Protein AF-A0A972E2S0-F1 (afdb_monomer_lite)

Sequence (567 aa):
FNIAEAGQYDLRLVFYEQGGGSELELFAAPGSRNTFSETHFRLVGDITRGGLQVGEASVWFTDSFDDSSWTAGTGGVGFETAGGSYPNYFDIDVQSEMYNKNGSCYIRIPFEVGDAEYSNVILRIRYDDGFVAYLNGGEVARRNFTGVPAWNSTASAGNADQAAVTLASVDISTHAGLLRQGANLLAIHGLNLSTGSSDFLISAELIAGEISQGTISPDAIEYTEPILLTGSTHVKARTLAGQWSAVNEATFAVGPVAENLRISEIMYHPADPNTEYIELTNVGAETINLRLAKLSRGVDFTFGDVAVAPGGYVLVVEDVDAFEAVYGLGFPIAGQYAGKLDNAGERIELQDAAGRTIHKFSYSDGWYDVTDGMGFSLTVKDPAAIDPNALDAKDAWRPSAHEGGSPGFDDSGDVVELGVVVINEVMPDAAGGLGDWIELHNTTDEAINVGGWFLSDDADELTRYEIAEGTIIAPGGYLVLLEDEHFGNENDPGCHVPFGLSRNGETVYLHSGSGGVLTGYSEQASFGPAENGVSFGRFVDNAGSYAFVALSQPTPGQPNAPPLPEN

Foldseek 3Di:
DPDPDDDDDDDDDDDDDPDDDDDDWDWDFPDDDPDDDPVGIDTACPVVVPHNDDDDPAPPQAPPHDCVVPDDDDFKEKDAQDDADCPVGGDHYCCVPQALHAFKDKDKDKDADAPDQWQWKKKWKQWWFWKWKDKNHHTQDIDQDDDDDDLRDAGVGGDDRVRSPGTDIDTRSVCSVSDDHTMIMMMMIHGHNDSNDRMTIIGIDMDTDDPPVDDQPPPHDDCPDDDDDPAWDWDWDWDDDVHIDDIDIAIDGDDPCLVFKFFFWWQQAALPQQWTKTKIFGCDQAKHFQAQKFKDWQWTDGFHGDIAHNRWMEMEGQDPVVNCVVPNDDFRYRYYIPHGRDLQKTWMWIAGNRRHTSAIEIDGCVLFLCSRNVQWIWGQLDRNPDDRDCRNDSVRTFTAQDRNHDGTDDRNVNDDDAPQKAFFKWAQAAPPPQFTKTKIWGAAQAKDFQAQKFKDQDSVCGQQFGHHGRDIAHGRWMDMDGLCVGQQPPPHPRGPDRDGHDLQKTKMWIFGGDPSDTGTYIYMDTDGHHDHQWMWGWDQDPVRDIDTATACHDDHGHHTHDHNDDD

pLDDT: mean 88.72, std 12.05, range [42.31, 98.75]

Secondary structure (DSSP, 8-state):
----SSS-----------S-------EE-SS--SS--TTT-EETT-GGGTPPPPPPS--TTSTTS--TTS---SS-EEEESSS-S-TTS-SEE-HHHHTTT-SEEEEEEEEEE-S----EEEEEEEESSEEEEEETTEEEEEES--SPPPTT---SS---HHHHTS-EEEE-GGGGGG--SEEEEEEEEEE-SSTT-SEEEEEEEEEEE--------TTPPP--SPPP-SS-EEEEE--EESEEPPPEEEEE--SSHHHHEEEEEEESS-SSTT--EEEEEE-SSS-EE-TT-EEESSSBEE--S-EE-TT-EEEEES-HHHHHHHH-S---EEEEPBS---TT--EEEEE-TTS-EEEEEE--GGG-GGGSSSSPPEEES-TTTS-TT-TTSGGGEEE-SSTT--TTS--TTTSPPTTSEEEEEEESS-TTS---EEEEEE-SSS-EE-TT-EEES-TT-TTSEEPPTT-EEPTT-EEEEETTTTTT-TTSTTBSS-----TT-EEEEEEEEETTEEEEEEEEEEE----TT--EEEEE-TT--EEEEEBSS--TTSPPPPBPPP-

Structure (mmCIF, N/CA/C/O backbone):
data_AF-A0A972E2S0-F1
#
_entry.id   AF-A0A972E2S0-F1
#
loop_
_atom_site.group_PDB
_atom_site.id
_atom_site.type_symbol
_atom_site.label_atom_id
_atom_site.label_alt_id
_atom_site.label_comp_id
_atom_site.label_asym_id
_atom_site.label_entity_id
_atom_site.label_seq_id
_atom_site.pdbx_PDB_ins_code
_atom_site.Cartn_x
_atom_site.Cartn_y
_atom_site.Cartn_z
_atom_site.occupancy
_atom_site.B_iso_or_equiv
_atom_site.auth_seq_id
_atom_site.auth_comp_id
_atom_site.auth_asym_id
_atom_site.auth_atom_id
_atom_site.pdbx_PDB_model_num
ATOM 1 N N . PHE A 1 1 ? -75.261 6.470 23.579 1.00 59.56 1 PHE A N 1
ATOM 2 C CA . PHE A 1 1 ? -74.523 5.822 22.479 1.00 59.56 1 PHE A CA 1
ATOM 3 C C . PHE A 1 1 ? -74.464 4.335 22.774 1.00 59.56 1 PHE A C 1
ATOM 5 O O . PHE A 1 1 ? -74.176 3.990 23.912 1.00 59.56 1 PHE A O 1
ATOM 12 N N . ASN A 1 2 ? -74.843 3.473 21.827 1.00 60.06 2 ASN A N 1
ATOM 13 C CA . ASN A 1 2 ? -74.755 2.025 22.019 1.00 60.06 2 ASN A CA 1
ATOM 14 C C . ASN A 1 2 ? -73.409 1.568 21.451 1.00 60.06 2 ASN A C 1
ATOM 16 O O . ASN A 1 2 ? -73.272 1.424 20.241 1.00 60.06 2 ASN A O 1
ATOM 20 N N . ILE A 1 3 ? -72.410 1.462 22.322 1.00 65.88 3 ILE A N 1
ATOM 21 C CA . ILE A 1 3 ? -71.057 1.022 21.981 1.00 65.88 3 ILE A CA 1
ATOM 22 C C . ILE A 1 3 ? -71.034 -0.496 22.175 1.00 65.88 3 ILE A C 1
ATOM 24 O O . ILE A 1 3 ? -71.075 -0.975 23.307 1.00 65.88 3 ILE A O 1
ATOM 28 N N . ALA A 1 4 ? -71.103 -1.240 21.069 1.00 56.78 4 ALA A N 1
ATOM 29 C CA . ALA A 1 4 ? -71.291 -2.693 21.081 1.00 56.78 4 ALA A CA 1
ATOM 30 C C . ALA A 1 4 ? -69.971 -3.480 21.147 1.00 56.78 4 ALA A C 1
ATOM 32 O O . ALA A 1 4 ? -69.979 -4.633 21.570 1.00 56.78 4 ALA A O 1
ATOM 33 N N . GLU A 1 5 ? -68.853 -2.856 20.770 1.00 58.44 5 GLU A N 1
ATOM 34 C CA . GLU A 1 5 ? -67.527 -3.477 20.717 1.00 58.44 5 GLU A CA 1
ATOM 35 C C . GLU A 1 5 ? -66.501 -2.614 21.462 1.00 58.44 5 GLU A C 1
ATOM 37 O O . GLU A 1 5 ? -66.615 -1.385 21.503 1.00 58.44 5 GLU A O 1
ATOM 42 N N . ALA A 1 6 ? -65.508 -3.247 22.089 1.00 56.50 6 ALA A N 1
ATOM 43 C CA . ALA A 1 6 ? -64.412 -2.526 22.728 1.00 56.50 6 ALA A CA 1
ATOM 44 C C . ALA A 1 6 ? -63.540 -1.860 21.650 1.00 56.50 6 ALA A C 1
ATOM 46 O O . ALA A 1 6 ? -63.144 -2.516 20.692 1.00 56.50 6 ALA A O 1
ATOM 47 N N . GLY A 1 7 ? -63.257 -0.566 21.797 1.00 57.81 7 GLY A N 1
ATOM 48 C CA . GLY A 1 7 ? -62.503 0.206 20.811 1.00 57.81 7 GLY A CA 1
ATOM 49 C C . GLY A 1 7 ? -62.528 1.702 21.108 1.00 57.81 7 GLY A C 1
ATOM 50 O O . GLY A 1 7 ? -63.143 2.141 22.084 1.00 57.81 7 GLY A O 1
ATOM 51 N N . GLN A 1 8 ? -61.847 2.479 20.271 1.00 54.59 8 GLN A N 1
ATOM 52 C CA . GLN A 1 8 ? -61.805 3.936 20.365 1.00 54.59 8 GLN A CA 1
ATOM 53 C C . GLN A 1 8 ? -63.005 4.551 19.628 1.00 54.59 8 GLN A C 1
ATOM 55 O O . GLN A 1 8 ? -63.373 4.095 18.547 1.00 54.59 8 GLN A O 1
ATOM 60 N N . TYR A 1 9 ? -63.634 5.571 20.221 1.00 66.31 9 TYR A N 1
ATOM 61 C CA . TYR A 1 9 ? -64.834 6.210 19.674 1.00 66.31 9 TYR A CA 1
ATOM 62 C C . TYR A 1 9 ? -64.701 7.728 19.671 1.00 66.31 9 TYR A C 1
ATOM 64 O O . TYR A 1 9 ? -64.450 8.333 20.714 1.00 66.31 9 TYR A O 1
ATOM 72 N N . ASP A 1 10 ? -64.986 8.337 18.523 1.00 58.31 10 ASP A N 1
ATOM 73 C CA . ASP A 1 10 ? -65.102 9.785 18.410 1.00 58.31 10 ASP A CA 1
ATOM 74 C C . ASP A 1 10 ? -66.463 10.252 18.934 1.00 58.31 10 ASP A C 1
ATOM 76 O O . ASP A 1 10 ? -67.527 9.867 18.439 1.00 58.31 10 ASP A O 1
ATOM 80 N N . LEU A 1 11 ? -66.440 11.118 19.946 1.00 65.25 11 LEU A N 1
ATOM 81 C CA . LEU A 1 11 ? -67.634 11.717 20.532 1.00 65.25 11 LEU A CA 1
ATOM 82 C C . LEU A 1 11 ? -67.605 13.227 20.305 1.00 65.25 11 LEU A C 1
ATOM 84 O O . LEU A 1 11 ? -66.780 13.940 20.867 1.00 65.25 11 LEU A O 1
ATOM 88 N N . ARG A 1 12 ? -68.553 13.739 19.517 1.00 54.88 12 ARG A N 1
ATOM 89 C CA . ARG A 1 12 ? -68.774 15.183 19.388 1.00 54.88 12 ARG A CA 1
ATOM 90 C C . ARG A 1 12 ? -69.851 15.621 20.372 1.00 54.88 12 ARG A C 1
ATOM 92 O O . ARG A 1 12 ? -71.033 15.363 20.140 1.00 54.88 12 ARG A O 1
ATOM 99 N N . LEU A 1 13 ? -69.464 16.315 21.443 1.00 60.28 13 LEU A N 1
ATOM 100 C CA . LEU A 1 13 ? -70.432 17.017 22.284 1.00 60.28 13 LEU A CA 1
ATOM 101 C C . LEU A 1 13 ? -70.779 18.372 21.661 1.00 60.28 13 LEU A C 1
ATOM 103 O O . LEU A 1 13 ? -69.904 19.174 21.350 1.00 60.28 13 LEU A O 1
ATOM 107 N N . VAL A 1 14 ? -72.074 18.626 21.476 1.00 51.72 14 VAL A N 1
ATOM 108 C CA . VAL A 1 14 ? -72.598 19.947 21.113 1.00 51.72 14 VAL A CA 1
ATOM 109 C C . VAL A 1 14 ? -73.412 20.436 22.299 1.00 51.72 14 VAL A C 1
ATOM 111 O O . VAL A 1 14 ? -74.460 19.872 22.605 1.00 51.72 14 VAL A O 1
ATOM 114 N N . PHE A 1 15 ? -72.910 21.463 22.976 1.00 55.00 15 PHE A N 1
ATOM 115 C CA . PHE A 1 15 ? -73.575 22.092 24.111 1.00 55.00 15 PHE A CA 1
ATOM 116 C C . PHE A 1 15 ? -73.954 23.537 23.770 1.00 55.00 15 PHE A C 1
ATOM 118 O O . PHE A 1 15 ? -73.234 24.216 23.040 1.00 55.00 15 PHE A O 1
ATOM 125 N N . TYR A 1 16 ? -75.088 23.997 24.299 1.00 47.75 16 TYR A N 1
ATOM 126 C CA . TYR A 1 16 ? -75.512 25.395 24.258 1.00 47.75 16 TYR A CA 1
ATOM 127 C C . TYR A 1 16 ? -75.695 25.876 25.698 1.00 47.75 16 TYR A C 1
ATOM 129 O O . TYR A 1 16 ? -76.596 25.416 26.397 1.00 47.75 16 TYR A O 1
ATOM 137 N N . GLU A 1 17 ? -74.847 26.806 26.131 1.00 49.81 17 GLU A N 1
ATOM 138 C CA . GLU A 1 17 ? -74.978 27.469 27.428 1.00 49.81 17 GLU A CA 1
ATOM 139 C C . GLU A 1 17 ? -76.153 28.463 27.393 1.00 49.81 17 GLU A C 1
ATOM 141 O O . GLU A 1 17 ? -76.230 29.307 26.497 1.00 49.81 17 GLU A O 1
ATOM 146 N N . GLN A 1 18 ? -77.022 28.444 28.407 1.00 44.16 18 GLN A N 1
ATOM 147 C CA . GLN A 1 18 ? -77.871 29.595 28.740 1.00 44.16 18 GLN A CA 1
ATOM 148 C C . GLN A 1 18 ? -77.528 30.131 30.142 1.00 44.16 18 GLN A C 1
ATOM 150 O O . GLN A 1 18 ? -78.397 30.281 30.990 1.00 44.16 18 GLN A O 1
ATOM 155 N N . GLY A 1 19 ? -76.245 30.444 30.355 1.00 42.31 19 GLY A N 1
ATOM 156 C CA . GLY A 1 19 ? -75.744 31.258 31.468 1.00 42.31 19 GLY A CA 1
ATOM 157 C C . GLY A 1 19 ? -75.482 30.526 32.791 1.00 42.31 19 GLY A C 1
ATOM 158 O O . GLY A 1 19 ? -76.366 29.885 33.349 1.00 42.31 19 GLY A O 1
ATOM 159 N N . GLY A 1 20 ? -74.285 30.756 33.343 1.00 43.38 20 GLY A N 1
ATOM 160 C CA . GLY A 1 20 ? -73.901 30.409 34.717 1.00 43.38 20 GLY A CA 1
ATOM 161 C C . GLY A 1 20 ? -72.792 29.362 34.761 1.00 43.38 20 GLY A C 1
ATOM 162 O O . GLY A 1 20 ? -73.044 28.194 34.506 1.00 43.38 20 GLY A O 1
ATOM 163 N N . GLY A 1 21 ? -71.569 29.800 35.076 1.00 51.81 21 GLY A N 1
ATOM 164 C CA . GLY A 1 21 ? -70.359 28.988 34.975 1.00 51.81 21 GLY A CA 1
ATOM 165 C C . GLY A 1 21 ? -70.336 27.764 35.891 1.00 51.81 21 GLY A C 1
ATOM 166 O O . GLY A 1 21 ? -70.521 27.895 37.099 1.00 51.81 21 GLY A O 1
ATOM 167 N N . SER A 1 22 ? -70.092 26.608 35.277 1.00 49.31 22 SER A N 1
ATOM 168 C CA . SER A 1 22 ? -68.994 25.678 35.573 1.00 49.31 22 SER A CA 1
ATOM 169 C C . SER A 1 22 ? -68.927 24.626 34.456 1.00 49.31 22 SER A C 1
ATOM 171 O O . SER A 1 22 ? -69.922 24.347 33.796 1.00 49.31 22 SER A O 1
ATOM 173 N N . GLU A 1 23 ? -67.725 24.110 34.232 1.00 56.72 23 GLU A N 1
ATOM 174 C CA . GLU A 1 23 ? -67.273 23.261 33.126 1.00 56.72 23 GLU A CA 1
ATOM 175 C C . GLU A 1 23 ? -68.191 22.057 32.821 1.00 56.72 23 GLU A C 1
ATOM 177 O O . GLU A 1 23 ? -68.764 21.431 33.710 1.00 56.72 23 GLU A O 1
ATOM 182 N N . LEU A 1 24 ? -68.332 21.725 31.535 1.00 63.75 24 LEU A N 1
ATOM 183 C CA . LEU A 1 24 ? -69.058 20.544 31.069 1.00 63.75 24 LEU A CA 1
ATOM 184 C C . LEU A 1 24 ? -68.338 19.267 31.531 1.00 63.75 24 LEU A C 1
ATOM 186 O O . LEU A 1 24 ? -67.294 18.908 30.991 1.00 63.75 24 LEU A O 1
ATOM 190 N N . GLU A 1 25 ? -68.927 18.548 32.481 1.00 70.19 25 GLU A N 1
ATOM 191 C CA . GLU A 1 25 ? -68.420 17.257 32.950 1.00 70.19 25 GLU A CA 1
ATOM 192 C C . GLU A 1 25 ? -69.107 16.097 32.209 1.00 70.19 25 GLU A C 1
ATOM 194 O O . GLU A 1 25 ? -70.334 15.958 32.214 1.00 70.19 25 GLU A O 1
ATOM 199 N N . LEU A 1 26 ? -68.319 15.232 31.564 1.00 75.81 26 LEU A N 1
ATOM 200 C CA . LEU A 1 26 ? -68.820 14.036 30.887 1.00 75.81 26 LEU A CA 1
ATOM 201 C C . LEU A 1 26 ? -68.653 12.812 31.791 1.00 75.81 26 LEU A C 1
ATOM 203 O O . LEU A 1 26 ? -67.546 12.495 32.211 1.00 75.81 26 LEU A O 1
ATOM 207 N N . PHE A 1 27 ? -69.735 12.072 32.033 1.00 79.12 27 PHE A N 1
ATOM 208 C CA . PHE A 1 27 ? -69.706 10.827 32.803 1.00 79.12 27 PHE A CA 1
ATOM 209 C C . PHE A 1 27 ? -70.131 9.632 31.945 1.00 79.12 27 PHE A C 1
ATOM 211 O O . PHE A 1 27 ? -71.075 9.729 31.159 1.00 79.12 27 PHE A O 1
ATOM 218 N N . ALA A 1 28 ? -69.489 8.478 32.132 1.00 78.44 28 ALA A N 1
ATOM 219 C CA . ALA A 1 28 ? -69.790 7.252 31.390 1.00 78.44 28 ALA A CA 1
ATOM 220 C C . ALA A 1 28 ? -69.765 5.999 32.283 1.00 78.44 28 ALA A C 1
ATOM 222 O O . ALA A 1 28 ? -69.153 5.996 33.351 1.00 78.44 28 ALA A O 1
ATOM 223 N N . ALA A 1 29 ? -70.452 4.939 31.843 1.00 75.94 29 ALA A N 1
ATOM 224 C CA . ALA A 1 29 ? -70.529 3.642 32.517 1.00 75.94 29 ALA A CA 1
ATOM 225 C C . ALA A 1 29 ? -70.602 2.499 31.485 1.00 75.94 29 ALA A C 1
ATOM 227 O O . ALA A 1 29 ? -71.300 2.654 30.479 1.00 75.94 29 ALA A O 1
ATOM 228 N N . PRO A 1 30 ? -69.964 1.340 31.727 1.00 69.12 30 PRO A N 1
ATOM 229 C CA . PRO A 1 30 ? -70.103 0.172 30.862 1.00 69.12 30 PRO A CA 1
ATOM 230 C C . PRO A 1 30 ? -71.492 -0.490 30.978 1.00 69.12 30 PRO A C 1
ATOM 232 O O . PRO A 1 30 ? -72.090 -0.583 32.061 1.00 69.12 30 PRO A O 1
ATOM 235 N N . GLY A 1 31 ? -71.979 -1.003 29.843 1.00 69.94 31 GLY A N 1
ATOM 236 C CA . GLY A 1 31 ? -73.269 -1.688 29.696 1.00 69.94 31 GLY A CA 1
ATOM 237 C C . GLY A 1 31 ? -74.450 -0.760 29.376 1.00 69.94 31 GLY A C 1
ATOM 238 O O . GLY A 1 31 ? -74.337 0.462 29.391 1.00 69.94 31 GLY A O 1
ATOM 239 N N . SER A 1 32 ? -75.620 -1.342 29.088 1.00 74.38 32 SER A N 1
ATOM 240 C CA . SER A 1 32 ? -76.849 -0.560 28.878 1.00 74.38 32 SER A CA 1
ATOM 241 C C . SER A 1 32 ? -77.427 -0.100 30.216 1.00 74.38 32 SER A C 1
ATOM 243 O O . SER A 1 32 ? -77.840 -0.912 31.044 1.00 74.38 32 SER A O 1
ATOM 245 N N . ARG A 1 33 ? -77.473 1.218 30.421 1.00 76.00 33 ARG A N 1
ATOM 246 C CA . ARG A 1 33 ? -78.043 1.872 31.604 1.00 76.00 33 ARG A CA 1
ATOM 247 C C . ARG A 1 33 ? -79.121 2.849 31.149 1.00 76.00 33 ARG A C 1
ATOM 249 O O . ARG A 1 33 ? -78.906 3.629 30.229 1.00 76.00 33 ARG A O 1
ATOM 256 N N . ASN A 1 34 ? -80.277 2.814 31.799 1.00 79.69 34 ASN A N 1
ATOM 257 C CA . ASN A 1 34 ? -81.407 3.709 31.530 1.00 79.69 34 ASN A CA 1
ATOM 258 C C . ASN A 1 34 ? -81.612 4.757 32.642 1.00 79.69 34 ASN A C 1
ATOM 260 O O . ASN A 1 34 ? -82.569 5.523 32.593 1.00 79.69 34 ASN A O 1
ATOM 264 N N . THR A 1 35 ? -80.730 4.791 33.646 1.00 75.75 35 THR A N 1
ATOM 265 C CA . THR A 1 35 ? -80.732 5.762 34.751 1.00 75.75 35 THR A CA 1
ATOM 266 C C . THR A 1 35 ? -79.300 6.079 35.185 1.00 75.75 35 THR A C 1
ATOM 268 O O . THR A 1 35 ? -78.453 5.184 35.226 1.00 75.75 35 THR A O 1
ATOM 271 N N . PHE A 1 36 ? -79.031 7.350 35.506 1.00 78.19 36 PHE A N 1
ATOM 272 C CA . PHE A 1 36 ? -77.741 7.793 36.042 1.00 78.19 36 PHE A CA 1
ATOM 273 C C . PHE A 1 36 ? -77.571 7.347 37.500 1.00 78.19 36 PHE A C 1
ATOM 275 O O . PHE A 1 36 ? -78.529 7.327 38.272 1.00 78.19 36 PHE A O 1
ATOM 282 N N . SER A 1 37 ? -76.347 6.981 37.874 1.00 77.12 37 SER A N 1
ATOM 283 C CA . SER A 1 37 ? -76.000 6.525 39.218 1.00 77.12 37 SER A CA 1
ATOM 284 C C . SER A 1 37 ? -74.526 6.802 39.483 1.00 77.12 37 SER A C 1
ATOM 286 O O . SER A 1 37 ? -73.672 6.290 38.763 1.00 77.12 37 SER A O 1
ATOM 288 N N . GLU A 1 38 ? -74.226 7.540 40.548 1.00 73.25 38 GLU A N 1
ATOM 289 C CA . GLU A 1 38 ? -72.854 7.885 40.952 1.00 73.25 38 GLU A CA 1
ATOM 290 C C . GLU A 1 38 ? -72.004 6.664 41.320 1.00 73.25 38 GLU A C 1
ATOM 292 O O . GLU A 1 38 ? -70.783 6.745 41.368 1.00 73.25 38 GLU A O 1
ATOM 297 N N . THR A 1 39 ? -72.607 5.498 41.566 1.00 73.94 39 THR A N 1
ATOM 298 C CA . THR A 1 39 ? -71.850 4.264 41.816 1.00 73.94 39 THR A CA 1
ATOM 299 C C . THR A 1 39 ? -71.416 3.573 40.525 1.00 73.94 39 THR A C 1
ATOM 301 O O . THR A 1 39 ? -70.452 2.812 40.563 1.00 73.94 39 THR A O 1
ATOM 304 N N . HIS A 1 40 ? -72.096 3.839 39.404 1.00 72.19 40 HIS A N 1
ATOM 305 C CA . HIS A 1 40 ? -71.877 3.176 38.114 1.00 72.19 40 HIS A CA 1
ATOM 306 C C . HIS A 1 40 ? -71.262 4.089 37.051 1.00 72.19 40 HIS A C 1
ATOM 308 O O . HIS A 1 40 ? -70.482 3.613 36.234 1.00 72.19 40 HIS A O 1
ATOM 314 N N . PHE A 1 41 ? -71.622 5.372 37.048 1.00 79.88 41 PHE A N 1
ATOM 315 C CA . PHE A 1 41 ? -71.073 6.381 36.152 1.00 79.88 41 PHE A CA 1
ATOM 316 C C . PHE A 1 41 ? -69.860 7.045 36.803 1.00 79.88 41 PHE A C 1
ATOM 318 O O . PHE A 1 41 ? -69.852 7.330 38.003 1.00 79.88 41 PHE A O 1
ATOM 325 N N . ARG A 1 42 ? -68.812 7.253 36.011 1.00 81.19 42 ARG A N 1
ATOM 326 C CA . ARG A 1 42 ? -67.550 7.868 36.435 1.00 81.19 42 ARG A CA 1
ATOM 327 C C . ARG A 1 42 ? -67.199 9.013 35.502 1.00 81.19 42 ARG A C 1
ATOM 329 O O . ARG A 1 42 ? -67.563 8.961 34.326 1.00 81.19 42 ARG A O 1
ATOM 336 N N . LEU A 1 43 ? -66.517 10.022 36.040 1.00 78.00 43 LEU A N 1
ATOM 337 C CA . LEU A 1 43 ? -66.031 11.156 35.263 1.00 78.00 43 LEU A CA 1
ATOM 338 C C . LEU A 1 43 ? -65.047 10.641 34.208 1.00 78.00 43 LEU A C 1
ATOM 340 O O . LEU A 1 43 ? -64.092 9.932 34.529 1.00 78.00 43 LEU A O 1
ATOM 344 N N . VAL A 1 44 ? -65.310 10.961 32.948 1.00 72.81 44 VAL A N 1
ATOM 345 C CA . VAL A 1 44 ? -64.432 10.645 31.823 1.00 72.81 44 VAL A CA 1
ATOM 346 C C . VAL A 1 44 ? -63.167 11.502 31.973 1.00 72.81 44 VAL A C 1
ATOM 348 O O . VAL A 1 44 ? -63.258 12.720 32.081 1.00 72.81 44 VAL A O 1
ATOM 351 N N . GLY A 1 45 ? -61.999 10.859 32.064 1.00 66.00 45 GLY A N 1
ATOM 352 C CA . GLY A 1 45 ? -60.702 11.472 32.378 1.00 66.00 45 GLY A CA 1
ATOM 353 C C . GLY A 1 45 ? -60.166 11.185 33.792 1.00 66.00 45 GLY A C 1
ATOM 354 O O . GLY A 1 45 ? -58.952 11.183 33.974 1.00 66.00 45 GLY A O 1
ATOM 355 N N . ASP A 1 46 ? -61.012 10.854 34.782 1.00 73.19 46 ASP A N 1
ATOM 356 C CA . ASP A 1 46 ? -60.560 10.462 36.137 1.00 73.19 46 ASP A CA 1
ATOM 357 C C . ASP A 1 46 ? -60.261 8.954 36.203 1.00 73.19 46 ASP A C 1
ATOM 359 O O . ASP A 1 46 ? -60.995 8.152 36.796 1.00 73.19 46 ASP A O 1
ATOM 363 N N . ILE A 1 47 ? -59.162 8.559 35.557 1.00 66.12 47 ILE A N 1
ATOM 364 C CA . ILE A 1 47 ? -58.706 7.161 35.480 1.00 66.12 47 ILE A CA 1
ATOM 365 C C . ILE A 1 47 ? -58.401 6.569 36.863 1.00 66.12 47 ILE A C 1
ATOM 367 O O . ILE A 1 47 ? -58.651 5.391 37.115 1.00 66.12 47 ILE A O 1
ATOM 371 N N . THR A 1 48 ? -57.962 7.401 37.806 1.00 62.41 48 THR A N 1
ATOM 372 C CA . THR A 1 48 ? -57.654 7.017 39.189 1.00 62.41 48 THR A CA 1
ATOM 373 C C . THR A 1 48 ? -58.862 6.514 39.973 1.00 62.41 48 THR A C 1
ATOM 375 O O . THR A 1 48 ? -58.695 5.765 40.935 1.00 62.41 48 THR A O 1
ATOM 378 N N . ARG A 1 49 ? -60.086 6.885 39.575 1.00 63.31 49 ARG A N 1
ATOM 379 C CA . ARG A 1 49 ? -61.334 6.404 40.195 1.00 63.31 49 ARG A CA 1
ATOM 380 C C . ARG A 1 49 ? -62.143 5.468 39.291 1.00 63.31 49 ARG A C 1
ATOM 382 O O . ARG A 1 49 ? -63.321 5.213 39.563 1.00 63.31 49 ARG A O 1
ATOM 389 N N . GLY A 1 50 ? -61.508 4.926 38.249 1.00 63.22 50 GLY A N 1
ATOM 390 C CA . GLY A 1 50 ? -62.114 3.988 37.302 1.00 63.22 50 GLY A CA 1
ATOM 391 C C . GLY A 1 50 ? -62.948 4.652 36.201 1.00 63.22 50 GLY A C 1
ATOM 392 O O . GLY A 1 50 ? -63.841 4.008 35.652 1.00 63.22 50 GLY A O 1
ATOM 393 N N . GLY A 1 51 ? -62.711 5.937 35.917 1.00 71.69 51 GLY A N 1
ATOM 394 C CA . GLY A 1 51 ? -63.272 6.646 34.766 1.00 71.69 51 GLY A CA 1
ATOM 395 C C . GLY A 1 51 ? -62.641 6.223 33.438 1.00 71.69 51 GLY A C 1
ATOM 396 O O . GLY A 1 51 ? -61.508 5.748 33.402 1.00 71.69 51 GLY A O 1
ATOM 397 N N . LEU A 1 52 ? -63.383 6.388 32.337 1.00 68.31 52 LEU A N 1
ATOM 398 C CA . LEU A 1 52 ? -62.864 6.124 30.989 1.00 68.31 52 LEU A CA 1
ATOM 399 C C . LEU A 1 52 ? -61.807 7.171 30.620 1.00 68.31 52 LEU A C 1
ATOM 401 O O . LEU A 1 52 ? -62.015 8.357 30.865 1.00 68.31 52 LEU A O 1
ATOM 405 N N . GLN A 1 53 ? -60.694 6.742 30.028 1.00 67.19 53 GLN A N 1
ATOM 406 C CA . GLN A 1 53 ? -59.595 7.620 29.621 1.00 67.19 53 GLN A CA 1
ATOM 407 C C . GLN A 1 53 ? -59.996 8.517 28.437 1.00 67.19 53 GLN A C 1
ATOM 409 O O . GLN A 1 53 ? -60.654 8.060 27.504 1.00 67.19 53 GLN A O 1
ATOM 414 N N . VAL A 1 54 ? -59.568 9.783 28.463 1.00 64.88 54 VAL A N 1
ATOM 415 C CA . VAL A 1 54 ? -59.617 10.694 27.307 1.00 64.88 54 VAL A CA 1
ATOM 416 C C . VAL A 1 54 ? -58.237 10.685 26.660 1.00 64.88 54 VAL A C 1
ATOM 418 O O . VAL A 1 54 ? -57.257 11.010 27.326 1.00 64.88 54 VAL A O 1
ATOM 421 N N . GLY A 1 55 ? -58.148 10.281 25.394 1.00 57.34 55 GLY A N 1
ATOM 422 C CA . GLY A 1 55 ? -56.944 10.466 24.584 1.00 57.34 55 GLY A CA 1
ATOM 423 C C . GLY A 1 55 ? -57.068 11.744 23.759 1.00 57.34 55 GLY A C 1
ATOM 424 O O . GLY A 1 55 ? -58.131 11.997 23.192 1.00 57.34 55 GLY A O 1
ATOM 425 N N . GLU A 1 56 ? -56.007 12.546 23.680 1.00 52.91 56 GLU A N 1
ATOM 426 C CA . GLU A 1 56 ? -55.884 13.513 22.588 1.00 52.91 56 GLU A CA 1
ATOM 427 C C . GLU A 1 56 ? -55.516 12.782 21.292 1.00 52.91 56 GLU A C 1
ATOM 429 O O . GLU A 1 56 ? -54.926 11.700 21.314 1.00 52.91 56 GLU A O 1
ATOM 434 N N . ALA A 1 57 ? -55.897 13.366 20.157 1.00 49.03 57 ALA A N 1
ATOM 435 C CA . ALA A 1 57 ? -55.591 12.847 18.835 1.00 49.03 57 ALA A CA 1
ATOM 436 C C . ALA A 1 57 ? -54.086 12.544 18.684 1.00 49.03 57 ALA A C 1
ATOM 438 O O . ALA A 1 57 ? -53.250 13.435 18.810 1.00 49.03 57 ALA A O 1
ATOM 439 N N . SER A 1 58 ? -53.779 11.272 18.411 1.00 64.50 58 SER A N 1
ATOM 440 C CA . SER A 1 58 ? -52.585 10.774 17.716 1.00 64.50 58 SER A CA 1
ATOM 441 C C . SER A 1 58 ? -51.270 11.515 18.030 1.00 64.50 58 SER A C 1
ATOM 443 O O . SER A 1 58 ? -50.667 12.141 17.155 1.00 64.50 58 SER A O 1
ATOM 445 N N . VAL A 1 59 ? -50.788 11.425 19.271 1.00 80.00 59 VAL A N 1
ATOM 446 C CA . VAL A 1 59 ? -49.430 11.869 19.614 1.00 80.00 59 VAL A CA 1
ATOM 447 C C . VAL A 1 59 ? -48.435 10.828 19.101 1.00 80.00 59 VAL A C 1
ATOM 449 O O . VAL A 1 59 ? -48.403 9.701 19.595 1.00 80.00 59 VAL A O 1
ATOM 452 N N . TRP A 1 60 ? -47.626 11.197 18.107 1.00 90.56 60 TRP A N 1
ATOM 453 C CA . TRP A 1 60 ? -46.778 10.272 17.341 1.00 90.56 60 TRP A CA 1
ATOM 454 C C . TRP A 1 60 ? -45.728 9.514 18.162 1.00 90.56 60 TRP A C 1
ATOM 456 O O . TRP A 1 60 ? -45.213 8.511 17.694 1.00 90.56 60 TRP A O 1
ATOM 466 N N . PHE A 1 61 ? -45.422 9.932 19.389 1.00 91.44 61 PHE A N 1
ATOM 467 C CA . PHE A 1 61 ? -44.511 9.220 20.294 1.00 91.44 61 PHE A CA 1
ATOM 468 C C . PHE A 1 61 ? -45.241 8.321 21.317 1.00 91.44 61 PHE A C 1
ATOM 470 O O . PHE A 1 61 ? -44.674 7.958 22.347 1.00 91.44 61 PHE A O 1
ATOM 477 N N . THR A 1 62 ? -46.506 7.967 21.053 1.00 86.12 62 THR A N 1
ATOM 478 C CA . THR A 1 62 ? -47.339 7.089 21.900 1.00 86.12 62 THR A CA 1
ATOM 479 C C . THR A 1 62 ? -47.852 5.866 21.138 1.00 86.12 62 THR A C 1
ATOM 481 O O . THR A 1 62 ? -47.978 5.899 19.913 1.00 86.12 62 THR A O 1
ATOM 484 N N . ASP A 1 63 ? -48.216 4.805 21.860 1.00 81.06 63 ASP A N 1
ATOM 485 C CA . ASP A 1 63 ? -48.686 3.534 21.276 1.00 81.06 63 ASP A CA 1
ATOM 486 C C . ASP A 1 63 ? -49.976 3.677 20.455 1.00 81.06 63 ASP A C 1
ATOM 488 O O . ASP A 1 63 ? -50.241 2.885 19.560 1.00 81.06 63 ASP A O 1
ATOM 492 N N . SER A 1 64 ? -50.786 4.696 20.753 1.00 81.12 64 SER A N 1
ATOM 493 C CA . SER A 1 64 ? -52.072 4.933 20.086 1.00 81.12 64 SER A CA 1
ATOM 494 C C . SER A 1 64 ? -51.964 5.581 18.702 1.00 81.12 64 SER A C 1
ATOM 496 O O . SER A 1 64 ? -52.983 5.773 18.042 1.00 81.12 64 SER A O 1
ATOM 498 N N . PHE A 1 65 ? -50.764 5.982 18.278 1.00 84.50 65 PHE A N 1
ATOM 499 C CA . PHE A 1 65 ? -50.562 6.577 16.961 1.00 84.50 65 PHE A CA 1
ATOM 500 C C . PHE A 1 65 ? -50.463 5.498 15.880 1.00 84.50 65 PHE A C 1
ATOM 502 O O . PHE A 1 65 ? -49.657 4.579 16.004 1.00 84.50 65 PHE A O 1
ATOM 509 N N . ASP A 1 66 ? -51.254 5.652 14.819 1.00 87.00 66 ASP A N 1
ATOM 510 C CA . ASP A 1 66 ? -51.206 4.807 13.626 1.00 87.00 66 ASP A CA 1
ATOM 511 C C . ASP A 1 66 ? -50.083 5.274 12.685 1.00 87.00 66 ASP A C 1
ATOM 513 O O . ASP A 1 66 ? -50.201 6.289 11.996 1.00 87.00 66 ASP A O 1
ATOM 517 N N . ASP A 1 67 ? -48.980 4.529 12.682 1.00 91.06 67 ASP A N 1
ATOM 518 C CA . ASP A 1 67 ? -47.798 4.729 11.840 1.00 91.06 67 ASP A CA 1
ATOM 519 C C . ASP A 1 67 ? -47.782 3.812 10.604 1.00 91.06 67 ASP A C 1
ATOM 521 O O . ASP A 1 67 ? -46.790 3.780 9.882 1.00 91.06 67 ASP A O 1
ATOM 525 N N . SER A 1 68 ? -48.882 3.115 10.290 1.00 91.12 68 SER A N 1
ATOM 526 C CA . SER A 1 68 ? -48.935 2.130 9.192 1.00 91.12 68 SER A CA 1
ATOM 527 C C . SER A 1 68 ? -48.652 2.699 7.794 1.00 91.12 68 SER A C 1
ATOM 529 O O . SER A 1 68 ? -48.390 1.946 6.857 1.00 91.12 68 SER A O 1
ATOM 531 N N . SER A 1 69 ? -48.707 4.025 7.644 1.00 91.94 69 SER A N 1
ATOM 532 C CA . SER A 1 69 ? -48.384 4.743 6.403 1.00 91.94 69 SER A CA 1
ATOM 533 C C . SER A 1 69 ? -46.938 5.243 6.320 1.00 91.94 69 SER A C 1
ATOM 535 O O . SER A 1 69 ? -46.559 5.808 5.295 1.00 91.94 69 SER A O 1
ATOM 537 N N . TRP A 1 70 ? -46.144 5.087 7.382 1.00 94.31 70 TRP A N 1
ATOM 538 C CA . TRP A 1 70 ? -44.759 5.550 7.422 1.00 94.31 70 TRP A CA 1
ATOM 539 C C . TRP A 1 70 ? -43.831 4.562 6.719 1.00 94.31 70 TRP A C 1
ATOM 541 O O . TRP A 1 70 ? -44.097 3.360 6.651 1.00 94.31 70 TRP A O 1
ATOM 551 N N . THR A 1 71 ? -42.710 5.073 6.213 1.00 95.56 71 THR A N 1
ATOM 552 C CA . THR A 1 71 ? -41.628 4.238 5.689 1.00 95.56 71 THR A CA 1
ATOM 553 C C . THR A 1 71 ? -41.073 3.362 6.810 1.00 95.56 71 THR A C 1
ATOM 555 O O . THR A 1 71 ? -40.689 3.867 7.864 1.00 95.56 71 THR A O 1
ATOM 558 N N . ALA A 1 72 ? -41.026 2.051 6.576 1.00 93.75 72 ALA A N 1
ATOM 559 C CA . ALA A 1 72 ? -40.503 1.070 7.518 1.00 93.75 72 ALA A CA 1
ATOM 560 C C . ALA A 1 72 ? -39.197 0.461 6.994 1.00 93.75 72 ALA A C 1
ATOM 562 O O . ALA A 1 72 ? -39.054 0.211 5.797 1.00 93.75 72 ALA A O 1
ATOM 563 N N . GLY A 1 73 ? -38.270 0.179 7.904 1.00 92.25 73 GLY A N 1
ATOM 564 C CA . GLY A 1 73 ? -36.982 -0.438 7.612 1.00 92.25 73 GLY A CA 1
ATOM 565 C C . GLY A 1 73 ? -36.213 -0.724 8.899 1.00 92.25 73 GLY A C 1
ATOM 566 O O . GLY A 1 73 ? -36.698 -0.457 10.000 1.00 92.25 73 GLY A O 1
ATOM 567 N N . THR A 1 74 ? -35.017 -1.278 8.756 1.00 90.31 74 THR A N 1
ATOM 568 C CA . THR A 1 74 ? -34.040 -1.441 9.841 1.00 90.31 74 THR A CA 1
ATOM 569 C C . THR A 1 74 ? -32.865 -0.508 9.596 1.00 90.31 74 THR A C 1
ATOM 571 O O . THR A 1 74 ? -32.633 -0.169 8.446 1.00 90.31 74 THR A O 1
ATOM 574 N N . GLY A 1 75 ? -32.123 -0.133 10.640 1.00 90.62 75 GLY A N 1
ATOM 575 C CA . GLY A 1 75 ? -30.937 0.721 10.514 1.00 90.62 75 GLY A CA 1
ATOM 576 C C . GLY A 1 75 ? -31.188 2.191 10.844 1.00 90.62 75 GLY A C 1
ATOM 577 O O . GLY A 1 75 ? -32.209 2.549 11.435 1.00 90.62 75 GLY A O 1
ATOM 578 N N . GLY A 1 76 ? -30.214 3.041 10.516 1.00 95.75 76 GLY A N 1
ATOM 579 C CA . GLY A 1 76 ? -30.324 4.489 10.699 1.00 95.75 76 GLY A CA 1
ATOM 580 C C . GLY A 1 76 ? -31.240 5.145 9.663 1.00 95.75 76 GLY A C 1
ATOM 581 O O . GLY A 1 76 ? -31.510 4.578 8.603 1.00 95.75 76 GLY A O 1
ATOM 582 N N . VAL A 1 77 ? -31.685 6.364 9.967 1.00 98.06 77 VAL A N 1
ATOM 583 C CA . VAL A 1 77 ? -32.480 7.228 9.083 1.00 98.06 77 VAL A CA 1
ATOM 584 C C . VAL A 1 77 ? -31.639 8.450 8.734 1.00 98.06 77 VAL A C 1
ATOM 586 O O . VAL A 1 77 ? -31.143 9.119 9.643 1.00 98.06 77 VAL A O 1
ATOM 589 N N . GLY A 1 78 ? -31.470 8.752 7.450 1.00 97.00 78 GLY A N 1
ATOM 590 C CA . GLY A 1 78 ? -30.556 9.813 7.036 1.00 97.00 78 GLY A CA 1
ATOM 591 C C . GLY A 1 78 ? -30.683 10.237 5.580 1.00 97.00 78 GLY A C 1
ATOM 592 O O . GLY A 1 78 ? -31.517 9.720 4.843 1.00 97.00 78 GLY A O 1
ATOM 593 N N . PHE A 1 79 ? -29.866 11.208 5.190 1.00 96.38 79 PHE A N 1
ATOM 594 C CA . PHE A 1 79 ? -29.500 11.472 3.801 1.00 96.38 79 PHE A CA 1
ATOM 595 C C . PHE A 1 79 ? -28.169 12.222 3.730 1.00 96.38 79 PHE A C 1
ATOM 597 O O . PHE A 1 79 ? -27.726 12.803 4.718 1.00 96.38 79 PHE A O 1
ATOM 604 N N . GLU A 1 80 ? -27.570 12.237 2.542 1.00 94.06 80 GLU A N 1
ATOM 605 C CA . GLU A 1 80 ? -26.380 13.020 2.214 1.00 94.06 80 GLU A CA 1
ATOM 606 C C . GLU A 1 80 ? -26.465 13.467 0.748 1.00 94.06 80 GLU A C 1
ATOM 608 O O . GLU A 1 80 ? -26.691 12.649 -0.142 1.00 94.06 80 GLU A O 1
ATOM 613 N N . THR A 1 81 ? -26.309 14.763 0.476 1.00 88.00 81 THR A N 1
ATOM 614 C CA . THR A 1 81 ? -26.506 15.320 -0.874 1.00 88.00 81 THR A CA 1
ATOM 615 C C . THR A 1 81 ? -25.247 15.297 -1.736 1.00 88.00 81 THR A C 1
ATOM 617 O O . THR A 1 81 ? -25.394 15.201 -2.956 1.00 88.00 81 THR A O 1
ATOM 620 N N . ALA A 1 82 ? -24.041 15.362 -1.149 1.00 76.06 82 ALA A N 1
ATOM 621 C CA . ALA A 1 82 ? -22.771 15.082 -1.834 1.00 76.06 82 ALA A CA 1
ATOM 622 C C . ALA A 1 82 ? -21.559 15.129 -0.883 1.00 76.06 82 ALA A C 1
ATOM 624 O O . ALA A 1 82 ? -21.299 16.151 -0.255 1.00 76.06 82 ALA A O 1
ATOM 625 N N . GLY A 1 83 ? -20.720 14.086 -0.912 1.00 70.00 83 GLY A N 1
ATOM 626 C CA . GLY A 1 83 ? -19.352 14.129 -0.370 1.00 70.00 83 GLY A CA 1
ATOM 627 C C . GLY A 1 83 ? -19.213 14.052 1.156 1.00 70.00 83 GLY A C 1
ATOM 628 O O . GLY A 1 83 ? -18.115 14.285 1.658 1.00 70.00 83 GLY A O 1
ATOM 629 N N . GLY A 1 84 ? -20.286 13.734 1.885 1.00 71.25 84 GLY A N 1
ATOM 630 C CA . GLY A 1 84 ? -20.263 13.594 3.343 1.00 71.25 84 GLY A CA 1
ATOM 631 C C . GLY A 1 84 ? -20.041 12.166 3.852 1.00 71.25 84 GLY A C 1
ATOM 632 O O . GLY A 1 84 ? -19.963 11.197 3.098 1.00 71.25 84 GLY A O 1
ATOM 633 N N . SER A 1 85 ? -19.906 12.041 5.175 1.00 81.75 85 SER A N 1
ATOM 634 C CA . SER A 1 85 ? -19.444 10.813 5.852 1.00 81.75 85 SER A CA 1
ATOM 635 C C . SER A 1 85 ? -20.574 9.860 6.270 1.00 81.75 85 SER A C 1
ATOM 637 O O . SER A 1 85 ? -20.313 8.837 6.901 1.00 81.75 85 SER A O 1
ATOM 639 N N . TYR A 1 86 ? -21.834 10.196 5.983 1.00 88.50 86 TYR A N 1
ATOM 640 C CA . TYR A 1 86 ? -23.006 9.484 6.505 1.00 88.50 86 TYR A CA 1
ATOM 641 C C . TYR A 1 86 ? -23.471 8.212 5.766 1.00 88.50 86 TYR A C 1
ATOM 643 O O . TYR A 1 86 ? -24.143 7.423 6.434 1.00 88.50 86 TYR A O 1
ATOM 651 N N . PRO A 1 87 ? -23.135 7.936 4.481 1.00 86.56 87 PRO A N 1
ATOM 652 C CA . PRO A 1 87 ? -23.720 6.815 3.728 1.00 86.56 87 PRO A CA 1
ATOM 653 C C . PRO A 1 87 ? -23.614 5.419 4.365 1.00 86.56 87 PRO A C 1
ATOM 655 O O . PRO A 1 87 ? -24.411 4.549 4.044 1.00 86.56 87 PRO A O 1
ATOM 658 N N . ASN A 1 88 ? -22.674 5.202 5.290 1.00 90.75 88 ASN A N 1
ATOM 659 C CA . ASN A 1 88 ? -22.494 3.920 5.985 1.00 90.75 88 ASN A CA 1
ATOM 660 C C . ASN A 1 88 ? -23.271 3.811 7.316 1.00 90.75 88 ASN A C 1
ATOM 662 O O . ASN A 1 88 ? -23.092 2.842 8.054 1.00 90.75 88 ASN A O 1
ATOM 666 N N . TYR A 1 89 ? -24.079 4.814 7.678 1.00 92.12 89 TYR A N 1
ATOM 667 C CA . TYR A 1 89 ? -24.728 4.903 8.995 1.00 92.12 89 TYR A CA 1
ATOM 668 C C . TYR A 1 89 ? -26.258 4.989 8.947 1.00 92.12 89 TYR A C 1
ATOM 670 O O . TYR A 1 89 ? -26.887 5.076 10.006 1.00 92.12 89 TYR A O 1
ATOM 678 N N . PHE A 1 90 ? -26.861 4.948 7.759 1.00 95.25 90 PHE A N 1
ATOM 679 C CA . PHE A 1 90 ? -28.306 4.876 7.578 1.00 95.25 90 PHE A CA 1
ATOM 680 C C . PHE A 1 90 ? -28.669 3.926 6.437 1.00 95.25 90 PHE A C 1
ATOM 682 O O . PHE A 1 90 ? -27.952 3.832 5.450 1.00 95.25 90 PHE A O 1
ATOM 689 N N . ASP A 1 91 ? -29.812 3.263 6.582 1.00 95.25 91 ASP A N 1
ATOM 690 C CA . ASP A 1 91 ? -30.386 2.368 5.569 1.00 95.25 91 ASP A CA 1
ATOM 691 C C . ASP A 1 91 ? -31.721 2.922 5.035 1.00 95.25 91 ASP A C 1
ATOM 693 O O . ASP A 1 91 ? -32.202 2.520 3.975 1.00 95.25 91 ASP A O 1
ATOM 697 N N . ILE A 1 92 ? -32.339 3.853 5.774 1.00 96.75 92 ILE A N 1
ATOM 698 C CA . ILE A 1 92 ? -33.581 4.529 5.397 1.00 96.75 92 ILE A CA 1
ATOM 699 C C . ILE A 1 92 ? -33.236 5.941 4.928 1.00 96.75 92 ILE A C 1
ATOM 701 O O . ILE A 1 92 ? -32.989 6.838 5.739 1.00 96.75 92 ILE A O 1
ATOM 705 N N . ASP A 1 93 ? -33.239 6.123 3.611 1.00 96.00 93 ASP A N 1
ATOM 706 C CA . ASP A 1 93 ? -33.017 7.415 2.967 1.00 96.00 93 ASP A CA 1
ATOM 707 C C . ASP A 1 93 ? -34.297 8.270 2.997 1.00 96.00 93 ASP A C 1
ATOM 709 O O . ASP A 1 93 ? -35.353 7.844 2.523 1.00 96.00 93 ASP A O 1
ATOM 713 N N . VAL A 1 94 ? -34.203 9.474 3.567 1.00 96.12 94 VAL A N 1
ATOM 714 C CA . VAL A 1 94 ? -35.301 10.458 3.653 1.00 96.12 94 VAL A CA 1
ATOM 715 C C . VAL A 1 94 ? -35.005 11.756 2.893 1.00 96.12 94 VAL A C 1
ATOM 717 O O . VAL A 1 94 ? -35.667 12.779 3.110 1.00 96.12 94 VAL A O 1
ATOM 720 N N . GLN A 1 95 ? -34.019 11.749 1.990 1.00 95.69 95 GLN A N 1
ATOM 721 C CA . GLN A 1 95 ? -33.610 12.918 1.211 1.00 95.69 95 GLN A CA 1
ATOM 722 C C . GLN A 1 95 ? -34.789 13.520 0.455 1.00 95.69 95 GLN A C 1
ATOM 724 O O . GLN A 1 95 ? -34.983 14.736 0.442 1.00 95.69 95 GLN A O 1
ATOM 729 N N . SER A 1 96 ? -35.594 12.669 -0.183 1.00 95.31 96 SER A N 1
ATOM 730 C CA . SER A 1 96 ? -36.676 13.114 -1.057 1.00 95.31 96 SER A CA 1
ATOM 731 C C . SER A 1 96 ? -37.806 13.798 -0.279 1.00 95.31 96 SER A C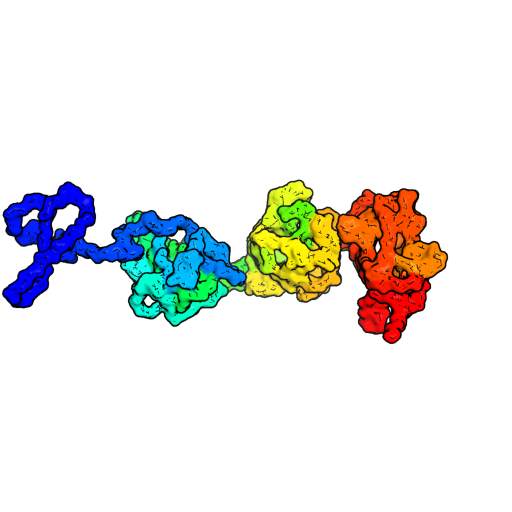 1
ATOM 733 O O . SER A 1 96 ? -38.503 14.659 -0.822 1.00 95.31 96 SER A O 1
ATOM 735 N N . GLU A 1 97 ? -37.967 13.458 0.994 1.00 93.81 97 GLU A N 1
ATOM 736 C CA . GLU A 1 97 ? -38.986 13.935 1.918 1.00 93.81 97 GLU A CA 1
ATOM 737 C C . GLU A 1 97 ? -38.527 15.189 2.668 1.00 93.81 97 GLU A C 1
ATOM 739 O O . GLU A 1 97 ? -39.340 16.089 2.904 1.00 93.81 97 GLU A O 1
ATOM 744 N N . MET A 1 98 ? -37.240 15.269 3.021 1.00 94.44 98 MET A N 1
ATOM 745 C CA . MET A 1 98 ? -36.692 16.327 3.871 1.00 94.44 98 MET A CA 1
ATOM 746 C C . MET A 1 98 ? -35.955 17.423 3.108 1.00 94.44 98 MET A C 1
ATOM 748 O O . MET A 1 98 ? -36.217 18.603 3.357 1.00 94.44 98 MET A O 1
ATOM 752 N N . TYR A 1 99 ? -35.059 17.075 2.182 1.00 95.62 99 TYR A N 1
ATOM 753 C CA . TYR A 1 99 ? -34.157 18.046 1.565 1.00 95.62 99 TYR A CA 1
ATOM 754 C C . TYR A 1 99 ? -34.936 19.137 0.815 1.00 95.62 99 TYR A C 1
ATOM 756 O O . TYR A 1 99 ? -35.764 18.865 -0.057 1.00 95.62 99 TYR A O 1
ATOM 764 N N . ASN A 1 100 ? -34.691 20.398 1.180 1.00 94.88 100 ASN A N 1
ATOM 765 C CA . ASN A 1 100 ? -35.416 21.592 0.731 1.00 94.88 100 ASN A CA 1
ATOM 766 C C . ASN A 1 100 ? -36.940 21.580 0.985 1.00 94.88 100 ASN A C 1
ATOM 768 O O . ASN A 1 100 ? -37.673 22.357 0.366 1.00 94.88 100 ASN A O 1
ATOM 772 N N . LYS A 1 101 ? -37.434 20.733 1.898 1.00 94.56 101 LYS A N 1
ATOM 773 C CA . LYS A 1 101 ? -38.870 20.555 2.179 1.00 94.56 101 LYS A CA 1
ATOM 774 C C . LYS A 1 101 ? -39.218 20.659 3.660 1.00 94.56 101 LYS A C 1
ATOM 776 O O . LYS A 1 101 ? -40.109 21.435 4.005 1.00 94.56 101 LYS A O 1
ATOM 781 N N . ASN A 1 102 ? -38.539 19.908 4.527 1.00 91.75 102 ASN A N 1
ATOM 782 C CA . ASN A 1 102 ? -38.813 19.887 5.962 1.00 91.75 102 ASN A CA 1
ATOM 783 C C . ASN A 1 102 ? -37.522 19.883 6.788 1.00 91.75 102 ASN A C 1
ATOM 785 O O . ASN A 1 102 ? -36.517 19.313 6.386 1.00 91.75 102 ASN A O 1
ATOM 789 N N . GLY A 1 103 ? -37.565 20.523 7.957 1.00 92.62 103 GLY A N 1
ATOM 790 C CA . GLY A 1 103 ? -36.420 20.638 8.863 1.00 92.62 103 GLY A CA 1
ATOM 791 C C . GLY A 1 103 ? -36.287 19.487 9.859 1.00 92.62 103 GLY A C 1
ATOM 792 O O . GLY A 1 103 ? -35.396 19.526 10.698 1.00 92.62 103 GLY A O 1
ATOM 793 N N . SER A 1 104 ? -37.181 18.498 9.835 1.00 96.56 104 SER A N 1
ATOM 794 C CA . SER A 1 104 ? -37.143 17.377 10.775 1.00 96.56 104 SER A CA 1
ATOM 795 C C . SER A 1 104 ? -37.849 16.118 10.281 1.00 96.56 104 SER A C 1
ATOM 797 O O . SER A 1 104 ? -38.609 16.147 9.311 1.00 96.56 104 SER A O 1
ATOM 799 N N . CYS A 1 105 ? -37.592 15.014 10.980 1.00 95.75 105 CYS A N 1
ATOM 800 C CA . CYS A 1 105 ? -38.201 13.709 10.764 1.00 95.75 105 CYS A CA 1
ATOM 801 C C . CYS A 1 105 ? -38.636 13.089 12.096 1.00 95.75 105 CYS A C 1
ATOM 803 O O . CYS A 1 105 ? -37.966 13.246 13.121 1.00 95.75 105 CYS A O 1
ATOM 805 N N . TYR A 1 106 ? -39.760 12.379 12.075 1.00 97.81 106 TYR A N 1
ATOM 806 C CA . TYR A 1 106 ? -40.224 11.574 13.197 1.00 97.81 106 TYR A CA 1
ATOM 807 C C . TYR A 1 106 ? -39.88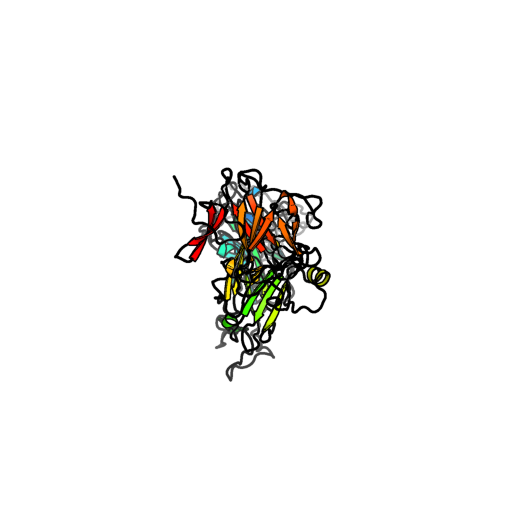3 10.106 12.966 1.00 97.81 106 TYR A C 1
ATOM 809 O O . TYR A 1 106 ? -40.124 9.569 11.890 1.00 97.81 106 TYR A O 1
ATOM 817 N N . ILE A 1 107 ? -39.345 9.455 13.994 1.00 98.31 107 ILE A N 1
ATOM 818 C CA . ILE A 1 107 ? -38.825 8.089 13.922 1.00 98.31 107 ILE A CA 1
ATOM 819 C C . ILE A 1 107 ? -39.398 7.290 15.088 1.00 98.31 107 ILE A C 1
ATOM 821 O O . ILE A 1 107 ? -39.348 7.740 16.232 1.00 98.31 107 ILE A O 1
ATOM 825 N N . ARG A 1 108 ? -39.933 6.100 14.814 1.00 97.56 108 ARG A N 1
ATOM 826 C CA . ARG A 1 108 ? -40.515 5.192 15.810 1.00 97.56 108 ARG A CA 1
ATOM 827 C C . ARG A 1 108 ? -39.813 3.841 15.733 1.00 97.56 108 ARG A C 1
ATOM 829 O O . ARG A 1 108 ? -39.738 3.248 14.665 1.00 97.56 108 ARG A O 1
ATOM 836 N N . ILE A 1 109 ? -39.299 3.377 16.866 1.00 97.38 109 ILE A N 1
ATOM 837 C CA . ILE A 1 109 ? -38.494 2.161 16.993 1.00 97.38 109 ILE A CA 1
ATOM 838 C C . ILE A 1 109 ? -39.176 1.264 18.036 1.00 97.38 109 ILE A C 1
ATOM 840 O O . ILE A 1 109 ? -38.980 1.468 19.241 1.00 97.38 109 ILE A O 1
ATOM 844 N N . PRO A 1 110 ? -40.029 0.317 17.610 1.00 95.75 110 PRO A N 1
ATOM 845 C CA . PRO A 1 110 ? -40.619 -0.660 18.516 1.00 95.75 110 PRO A CA 1
ATOM 846 C C . PRO A 1 110 ? -39.567 -1.685 18.960 1.00 95.75 110 PRO A C 1
ATOM 848 O O . PRO A 1 110 ? -38.727 -2.109 18.165 1.00 95.75 110 PRO A O 1
ATOM 851 N N . PHE A 1 111 ? -39.615 -2.102 20.224 1.00 94.56 111 PHE A N 1
ATOM 852 C CA . PHE A 1 111 ? -38.719 -3.125 20.768 1.00 94.56 111 PHE A CA 1
ATOM 853 C C . PHE A 1 111 ? -39.368 -3.911 21.913 1.00 94.56 111 PHE A C 1
ATOM 855 O O . PHE A 1 111 ? -40.340 -3.465 22.519 1.00 94.56 111 PHE A O 1
ATOM 862 N N . GLU A 1 112 ? -38.818 -5.085 22.215 1.00 91.50 112 GLU A N 1
ATOM 863 C CA . GLU A 1 112 ? -39.297 -5.973 23.279 1.00 91.50 112 GLU A CA 1
ATOM 864 C C . GLU A 1 112 ? -38.321 -5.991 24.459 1.00 91.50 112 GLU A C 1
ATOM 866 O O . GLU A 1 112 ? -37.102 -5.996 24.278 1.00 91.50 112 GLU A O 1
ATOM 871 N N . VAL A 1 113 ? -38.863 -6.032 25.674 1.00 85.25 113 VAL A N 1
ATOM 872 C CA . VAL A 1 113 ? -38.108 -6.042 26.932 1.00 85.25 113 VAL A CA 1
ATOM 873 C C . VAL A 1 113 ? -38.488 -7.267 27.765 1.00 85.25 113 VAL A C 1
ATOM 875 O O . VAL A 1 113 ? -39.665 -7.598 27.910 1.00 85.25 113 VAL A O 1
ATOM 878 N N . GLY A 1 114 ? -37.479 -7.949 28.314 1.00 80.50 114 GLY A N 1
ATOM 879 C CA . GLY A 1 114 ? -37.648 -9.155 29.129 1.00 80.50 114 GLY A CA 1
ATOM 880 C C . GLY A 1 114 ? -38.154 -8.895 30.556 1.00 80.50 114 GLY A C 1
ATOM 881 O O . GLY A 1 114 ? -38.491 -7.777 30.934 1.00 80.50 114 GLY A O 1
ATOM 882 N N . ASP A 1 115 ? -38.194 -9.957 31.361 1.00 69.31 115 ASP A N 1
ATOM 883 C CA . ASP A 1 115 ? -38.664 -9.953 32.758 1.00 69.31 115 ASP A CA 1
ATOM 884 C C . ASP A 1 115 ? -37.548 -9.560 33.753 1.00 69.31 115 ASP A C 1
ATOM 886 O O . ASP A 1 115 ? -37.198 -10.336 34.639 1.00 69.31 115 ASP A O 1
ATOM 890 N N . ALA A 1 116 ? -36.922 -8.394 33.551 1.00 65.38 116 ALA A N 1
ATOM 891 C CA . ALA A 1 116 ? -35.813 -7.893 34.377 1.00 65.38 116 ALA A CA 1
ATOM 892 C C . ALA A 1 116 ? -36.081 -6.472 34.912 1.00 65.38 116 ALA A C 1
ATOM 894 O O . ALA A 1 116 ? -36.747 -5.668 34.255 1.00 65.38 116 ALA A O 1
ATOM 895 N N . GLU A 1 117 ? -35.549 -6.141 36.096 1.00 67.19 117 GLU A N 1
ATOM 896 C CA . GLU A 1 117 ? -35.706 -4.817 36.717 1.00 67.19 117 GLU A CA 1
ATOM 897 C C . GLU A 1 117 ? -34.579 -3.862 36.300 1.00 67.19 117 GLU A C 1
ATOM 899 O O . GLU A 1 117 ? -33.560 -3.719 36.963 1.00 67.19 117 GLU A O 1
ATOM 904 N N . TYR A 1 118 ? -34.747 -3.127 35.209 1.00 75.88 118 TYR A N 1
ATOM 905 C CA . TYR A 1 118 ? -33.707 -2.202 34.753 1.00 75.88 118 TYR A CA 1
ATOM 906 C C . TYR A 1 118 ? -33.556 -0.991 35.689 1.00 75.88 118 TYR A C 1
ATOM 908 O O . TYR A 1 118 ? -34.512 -0.260 35.943 1.00 75.88 118 TYR A O 1
ATOM 916 N N . SER A 1 119 ? -32.337 -0.738 36.168 1.00 73.25 119 SER A N 1
ATOM 917 C CA . SER A 1 119 ? -32.003 0.440 36.991 1.00 73.25 119 SER A CA 1
ATOM 918 C C . SER A 1 119 ? -30.917 1.324 36.374 1.00 73.25 119 SER A C 1
ATOM 920 O O . SER A 1 119 ? -30.653 2.419 36.872 1.00 73.25 119 SER A O 1
ATOM 922 N N . ASN A 1 120 ? -30.334 0.893 35.252 1.00 79.75 120 ASN A N 1
ATOM 923 C CA . ASN A 1 120 ? -29.508 1.709 34.375 1.00 79.75 120 ASN A CA 1
ATOM 924 C C . ASN A 1 120 ? -30.024 1.629 32.939 1.00 79.75 120 ASN A C 1
ATOM 926 O O . ASN A 1 120 ? -30.279 0.535 32.440 1.00 79.75 120 ASN A O 1
ATOM 930 N N . VAL A 1 121 ? -30.175 2.784 32.291 1.00 87.31 121 VAL A N 1
ATOM 931 C CA . VAL A 1 121 ? -30.619 2.887 30.899 1.00 87.31 121 VAL A CA 1
ATOM 932 C C . VAL A 1 121 ? -29.815 3.985 30.203 1.00 87.31 121 VAL A C 1
ATOM 934 O O . VAL A 1 121 ? -29.893 5.152 30.586 1.00 87.31 121 VAL A O 1
ATOM 937 N N . ILE A 1 122 ? -29.052 3.617 29.176 1.00 93.81 122 ILE A N 1
ATOM 938 C CA . ILE A 1 122 ? -28.251 4.524 28.351 1.00 93.81 122 ILE A CA 1
ATOM 939 C C . ILE A 1 122 ? -28.817 4.538 26.932 1.00 93.81 122 ILE A C 1
ATOM 941 O O . ILE A 1 122 ? -28.872 3.503 26.268 1.00 93.81 122 ILE A O 1
ATOM 945 N N . LEU A 1 123 ? -29.189 5.722 26.449 1.00 96.56 123 LEU A N 1
ATOM 946 C CA . LEU A 1 123 ? -29.452 5.965 25.034 1.00 96.56 123 LEU A CA 1
ATOM 947 C C . LEU A 1 123 ? -28.124 6.303 24.356 1.00 96.56 123 LEU A C 1
ATOM 949 O O . LEU A 1 123 ? -27.514 7.324 24.681 1.00 96.56 123 LEU A O 1
ATOM 953 N N . ARG A 1 124 ? -27.674 5.471 23.416 1.00 96.88 124 ARG A N 1
ATOM 954 C CA . ARG A 1 124 ? -26.560 5.813 22.526 1.00 96.88 124 ARG A CA 1
ATOM 955 C C . ARG A 1 124 ? -27.128 6.219 21.173 1.00 96.88 124 ARG A C 1
ATOM 957 O O . ARG A 1 124 ? -27.944 5.502 20.605 1.00 96.88 124 ARG A O 1
ATOM 964 N N . ILE A 1 125 ? -26.737 7.388 20.679 1.00 97.50 125 ILE A N 1
ATOM 965 C CA . ILE A 1 125 ? -27.338 7.989 19.486 1.00 97.50 125 ILE A CA 1
ATOM 966 C C . ILE A 1 125 ? -26.289 8.711 18.637 1.00 97.50 125 ILE A C 1
ATOM 968 O O . ILE A 1 125 ? -25.494 9.496 19.151 1.00 97.50 125 ILE A O 1
ATOM 972 N N . ARG A 1 126 ? -26.295 8.431 17.334 1.00 98.06 126 ARG A N 1
ATOM 973 C CA . ARG A 1 126 ? -25.709 9.269 16.285 1.00 98.06 126 ARG A CA 1
ATOM 974 C C . ARG A 1 126 ? -26.772 10.263 15.853 1.00 98.06 126 ARG A C 1
ATOM 976 O O . ARG A 1 126 ? -27.901 9.847 15.584 1.00 98.06 126 ARG A O 1
ATOM 983 N N . TYR A 1 127 ? -26.433 11.542 15.833 1.00 97.69 127 TYR A N 1
ATOM 984 C CA . TYR A 1 127 ? -27.340 12.595 15.401 1.00 97.69 127 TYR A CA 1
ATOM 985 C C . TYR A 1 127 ? -26.560 13.675 14.664 1.00 97.69 127 TYR A C 1
ATOM 987 O O . TYR A 1 127 ? -25.468 14.019 15.106 1.00 97.69 127 TYR A O 1
ATOM 995 N N . ASP A 1 128 ? -27.126 14.193 13.581 1.00 95.44 128 ASP A N 1
ATOM 996 C CA . ASP A 1 128 ? -26.537 15.290 12.813 1.00 95.44 128 ASP A CA 1
ATOM 997 C C . ASP A 1 128 ? -26.659 16.618 13.575 1.00 95.44 128 ASP A C 1
ATOM 999 O O . ASP A 1 128 ? -25.834 16.881 14.441 1.00 95.44 128 ASP A O 1
ATOM 1003 N N . ASP A 1 129 ? -27.733 17.395 13.403 1.00 97.06 129 ASP A N 1
ATOM 1004 C CA . ASP A 1 129 ? -27.866 18.684 14.092 1.00 97.06 129 ASP A CA 1
ATOM 1005 C C . ASP A 1 129 ? -28.510 18.588 15.487 1.00 97.06 129 ASP A C 1
ATOM 1007 O O . ASP A 1 129 ? -27.971 19.117 16.463 1.00 97.06 129 ASP A O 1
ATOM 1011 N N . GLY A 1 130 ? -29.660 17.921 15.640 1.00 97.88 130 GLY A N 1
ATOM 1012 C CA . GLY A 1 130 ? -30.342 17.837 16.936 1.00 97.88 130 GLY A CA 1
ATOM 1013 C C . GLY A 1 130 ? -31.417 16.761 17.041 1.00 97.88 130 GLY A C 1
ATOM 1014 O O . GLY A 1 130 ? -31.859 16.189 16.048 1.00 97.88 130 GLY A O 1
ATOM 1015 N N . PHE A 1 131 ? -31.862 16.490 18.273 1.00 98.62 131 PHE A N 1
ATOM 1016 C CA . PHE A 1 131 ? -32.950 15.541 18.514 1.00 98.62 131 PHE A CA 1
ATOM 1017 C C . PHE A 1 131 ? -33.733 15.806 19.807 1.00 98.62 131 PHE A C 1
ATOM 1019 O O . PHE A 1 131 ? -33.215 16.383 20.771 1.00 98.62 131 PHE A O 1
ATOM 1026 N N . VAL A 1 132 ? -34.963 15.286 19.853 1.00 98.56 132 VAL A N 1
ATOM 1027 C CA . VAL A 1 132 ? -35.748 15.059 21.080 1.00 98.56 132 VAL A CA 1
ATOM 1028 C C . VAL A 1 132 ? -36.216 13.602 21.102 1.00 98.56 132 VAL A C 1
ATOM 1030 O O . VAL A 1 132 ? -36.834 13.141 20.147 1.00 98.56 132 VAL A O 1
ATOM 1033 N N . ALA A 1 133 ? -35.908 12.867 22.169 1.00 98.25 133 ALA A N 1
ATOM 1034 C CA . ALA A 1 133 ? -36.200 11.444 22.314 1.00 98.25 133 ALA A CA 1
ATOM 1035 C C . ALA A 1 133 ? -37.246 11.185 23.405 1.00 98.25 133 ALA A C 1
ATOM 1037 O O . ALA A 1 133 ? -37.216 11.791 24.480 1.00 98.25 133 ALA A O 1
ATOM 1038 N N . TYR A 1 134 ? -38.123 10.223 23.136 1.00 97.31 134 TYR A N 1
ATOM 1039 C CA . TYR A 1 134 ? -39.231 9.799 23.976 1.00 97.31 134 TYR A CA 1
ATOM 1040 C C . TYR A 1 134 ? -39.203 8.285 24.161 1.00 97.31 134 TYR A C 1
ATOM 1042 O O . TYR A 1 134 ? -38.995 7.542 23.206 1.00 97.31 134 TYR A O 1
ATOM 1050 N N . LEU A 1 135 ? -39.473 7.824 25.374 1.00 95.50 135 LEU A N 1
ATOM 1051 C CA . LEU A 1 135 ? -39.640 6.417 25.703 1.00 95.50 135 LEU A CA 1
ATOM 1052 C C . LEU A 1 135 ? -41.059 6.206 26.223 1.00 95.50 135 LEU A C 1
ATOM 1054 O O . LEU A 1 135 ? -41.451 6.809 27.223 1.00 95.50 135 LEU A O 1
ATOM 1058 N N . ASN A 1 136 ? -41.837 5.365 25.542 1.00 89.12 136 ASN A N 1
ATOM 1059 C CA . ASN A 1 136 ? -43.196 4.993 25.949 1.00 89.12 136 ASN A CA 1
ATOM 1060 C C . ASN A 1 136 ? -44.105 6.191 26.292 1.00 89.12 136 ASN A C 1
ATOM 1062 O O . ASN A 1 136 ? -44.894 6.137 27.241 1.00 89.12 136 ASN A O 1
ATOM 1066 N N . GLY A 1 137 ? -43.988 7.280 25.526 1.00 85.38 137 GLY A N 1
ATOM 1067 C CA . GLY A 1 137 ? -44.770 8.503 25.710 1.00 85.38 137 GLY A CA 1
ATOM 1068 C C . GLY A 1 137 ? -44.097 9.606 26.536 1.00 85.38 137 GLY A C 1
ATOM 1069 O O . GLY A 1 137 ? -44.543 10.750 26.475 1.00 85.38 137 GLY A O 1
ATOM 1070 N N . GLY A 1 138 ? -43.042 9.300 27.299 1.00 84.56 138 GLY A N 1
ATOM 1071 C CA . GLY A 1 138 ? -42.326 10.276 28.127 1.00 84.56 138 GLY A CA 1
ATOM 1072 C C . GLY A 1 138 ? -41.048 10.767 27.457 1.00 84.56 138 GLY A C 1
ATOM 1073 O O . GLY A 1 138 ? -40.281 9.963 26.947 1.00 84.56 138 GLY A O 1
ATOM 1074 N N . GLU A 1 139 ? -40.790 12.073 27.462 1.00 94.75 139 GLU A N 1
ATOM 1075 C CA . GLU A 1 139 ? -39.511 12.610 26.981 1.00 94.75 139 GLU A CA 1
ATOM 1076 C C . GLU A 1 139 ? -38.366 12.180 27.909 1.00 94.75 139 GLU A C 1
ATOM 1078 O O . GLU A 1 139 ? -38.477 12.322 29.125 1.00 94.75 139 GLU A O 1
ATOM 1083 N N . VAL A 1 140 ? -37.270 11.671 27.340 1.00 94.56 140 VAL A N 1
ATOM 1084 C CA . VAL A 1 140 ? -36.129 11.133 28.104 1.00 94.56 140 VAL A CA 1
ATOM 1085 C C . VAL A 1 140 ? -34.814 11.858 27.844 1.00 94.56 140 VAL A C 1
ATOM 1087 O O . VAL A 1 140 ? -33.940 11.863 28.710 1.00 94.56 140 VAL A O 1
ATOM 1090 N N . ALA A 1 141 ? -34.653 12.474 26.671 1.00 97.06 141 ALA A N 1
ATOM 1091 C CA . ALA A 1 141 ? -33.435 13.183 26.300 1.00 97.06 141 ALA A CA 1
ATOM 1092 C C . ALA A 1 141 ? -33.688 14.196 25.180 1.00 97.06 141 ALA A C 1
ATOM 1094 O O . ALA A 1 141 ? -34.551 14.000 24.329 1.00 97.06 141 ALA A O 1
ATOM 1095 N N . ARG A 1 142 ? -32.877 15.255 25.139 1.00 97.94 142 ARG A N 1
ATOM 1096 C CA . ARG A 1 142 ? -32.798 16.177 24.000 1.00 97.94 142 ARG A CA 1
ATOM 1097 C C . ARG A 1 142 ? -31.393 16.751 23.849 1.00 97.94 142 ARG A C 1
ATOM 1099 O O . ARG A 1 142 ? -30.699 16.966 24.848 1.00 97.94 142 ARG A O 1
ATOM 1106 N N . ARG A 1 143 ? -30.992 17.054 22.617 1.00 97.75 143 ARG A N 1
ATOM 1107 C CA . ARG A 1 143 ? -29.779 17.820 22.290 1.00 97.75 143 ARG A CA 1
ATOM 1108 C C . ARG A 1 143 ? -30.099 18.837 21.207 1.00 97.75 143 ARG A C 1
ATOM 1110 O O . ARG A 1 143 ? -30.915 18.574 20.331 1.00 97.75 143 ARG A O 1
ATOM 1117 N N . ASN A 1 144 ? -29.457 20.000 21.302 1.00 96.94 144 ASN A N 1
ATOM 1118 C CA . ASN A 1 144 ? -29.553 21.074 20.314 1.00 96.94 144 ASN A CA 1
ATOM 1119 C C . ASN A 1 144 ? -30.991 21.503 19.968 1.00 96.94 144 ASN A C 1
ATOM 1121 O O . ASN A 1 144 ? -31.266 21.934 18.855 1.00 96.94 144 ASN A O 1
ATOM 1125 N N . PHE A 1 145 ? -31.915 21.447 20.932 1.00 96.69 145 PHE A N 1
ATOM 1126 C CA . PHE A 1 145 ? -33.282 21.937 20.763 1.00 96.69 145 PHE A CA 1
ATOM 1127 C C . PHE A 1 145 ? -33.810 22.602 22.039 1.00 96.69 145 PHE A C 1
ATOM 1129 O O . PHE A 1 145 ? -33.733 22.032 23.131 1.00 96.69 145 PHE A O 1
ATOM 1136 N N . THR A 1 146 ? -34.383 23.800 21.904 1.00 92.25 146 THR A N 1
ATOM 1137 C CA . THR A 1 146 ? -34.996 24.555 23.008 1.00 92.25 146 THR A CA 1
ATOM 1138 C C . THR A 1 146 ? -36.477 24.809 22.734 1.00 92.25 146 THR A C 1
ATOM 1140 O O . THR A 1 146 ? -36.850 25.206 21.636 1.00 92.25 146 THR A O 1
ATOM 1143 N N . GLY A 1 147 ? -37.324 24.647 23.755 1.00 90.44 147 GLY A N 1
ATOM 1144 C CA . GLY A 1 147 ? -38.768 24.882 23.657 1.00 90.44 147 GLY A CA 1
ATOM 1145 C C . GLY A 1 147 ? -39.580 23.605 23.430 1.00 90.44 147 GLY A C 1
ATOM 1146 O O . GLY A 1 147 ? -39.148 22.511 23.802 1.00 90.44 147 GLY A O 1
ATOM 1147 N N . VAL A 1 148 ? -40.780 23.763 22.868 1.00 89.31 148 VAL A N 1
ATOM 1148 C CA . VAL A 1 148 ? -41.710 22.667 22.550 1.00 89.31 148 VAL A CA 1
ATOM 1149 C C . VAL A 1 148 ? -41.598 22.361 21.053 1.00 89.31 148 VAL A C 1
ATOM 1151 O O . VAL A 1 148 ? -41.819 23.277 20.257 1.00 89.31 148 VAL A O 1
ATOM 1154 N N . PRO A 1 149 ? -41.241 21.127 20.654 1.00 88.44 149 PRO A N 1
ATOM 1155 C CA . PRO A 1 149 ? -41.072 20.795 19.245 1.00 88.44 149 PRO A CA 1
ATOM 1156 C C . PRO A 1 149 ? -42.414 20.757 18.508 1.00 88.44 149 PRO A C 1
ATOM 1158 O O . PRO A 1 149 ? -43.362 20.107 18.943 1.00 88.44 149 PRO A O 1
ATOM 1161 N N . ALA A 1 150 ? -42.475 21.443 17.368 1.00 89.56 150 ALA A N 1
ATOM 1162 C CA . ALA A 1 150 ? -43.518 21.288 16.359 1.00 89.56 150 ALA A CA 1
ATOM 1163 C C . ALA A 1 150 ? -43.020 20.348 15.251 1.00 89.56 150 ALA A C 1
ATOM 1165 O O . ALA A 1 150 ? -41.819 20.163 15.088 1.00 89.56 150 ALA A O 1
ATOM 1166 N N . TRP A 1 151 ? -43.923 19.782 14.449 1.00 86.94 151 TRP A N 1
ATOM 1167 C CA . TRP A 1 151 ? -43.578 18.789 13.415 1.00 86.94 151 TRP A CA 1
ATOM 1168 C C . TRP A 1 151 ? -42.541 19.236 12.380 1.00 86.94 151 TRP A C 1
ATOM 1170 O O . TRP A 1 151 ? -41.882 18.394 11.782 1.00 86.94 151 TRP A O 1
ATOM 1180 N N . ASN A 1 152 ? -42.388 20.545 12.187 1.00 88.56 152 ASN A N 1
ATOM 1181 C CA . ASN A 1 152 ? -41.438 21.163 11.268 1.00 88.56 152 ASN A CA 1
ATOM 1182 C C . ASN A 1 152 ? -40.384 22.017 11.985 1.00 88.56 152 ASN A C 1
ATOM 1184 O O . ASN A 1 152 ? -39.812 22.931 11.390 1.00 88.56 152 ASN A O 1
ATOM 1188 N N . SER A 1 153 ? -40.166 21.783 13.280 1.00 94.62 153 SER A N 1
ATOM 1189 C CA . SER A 1 153 ? -39.091 22.443 14.013 1.00 94.62 153 SER A CA 1
ATOM 1190 C C . SER A 1 153 ? -37.729 22.134 13.389 1.00 94.62 153 SER A C 1
ATOM 1192 O O . SER A 1 153 ? -37.527 21.061 12.821 1.00 94.62 153 SER A O 1
ATOM 1194 N N . THR A 1 154 ? -36.806 23.081 13.531 1.00 97.31 154 THR A N 1
ATOM 1195 C CA . THR A 1 154 ? -35.382 22.933 13.215 1.00 97.31 154 THR A CA 1
ATOM 1196 C C . THR A 1 154 ? -34.564 22.904 14.504 1.00 97.31 154 THR A C 1
ATOM 1198 O O . THR A 1 154 ? -35.024 23.353 15.563 1.00 97.31 154 THR A O 1
ATOM 1201 N N . ALA A 1 155 ? -33.342 22.385 14.428 1.00 97.06 155 ALA A N 1
ATOM 1202 C CA . ALA A 1 155 ? -32.400 22.403 15.534 1.00 97.06 155 ALA A CA 1
ATOM 1203 C C . ALA A 1 155 ? -32.054 23.853 15.928 1.00 97.06 155 ALA A C 1
ATOM 1205 O O . ALA A 1 155 ? -32.048 24.774 15.113 1.00 97.06 155 ALA A O 1
ATOM 1206 N N . SER A 1 156 ? -31.786 24.070 17.215 1.00 96.69 156 SER A N 1
ATOM 1207 C CA . SER A 1 156 ? -31.345 25.359 17.767 1.00 96.69 156 SER A CA 1
ATOM 1208 C C . SER A 1 156 ? -29.840 25.602 17.591 1.00 96.69 156 SER A C 1
ATOM 1210 O O . SER A 1 156 ? -29.383 26.728 17.774 1.00 96.69 156 SER A O 1
ATOM 1212 N N . ALA A 1 157 ? -29.075 24.553 17.287 1.00 95.56 157 ALA A N 1
ATOM 1213 C CA . ALA A 1 157 ? -27.642 24.572 17.010 1.00 95.56 157 ALA A CA 1
ATOM 1214 C C . ALA A 1 157 ? -27.292 23.355 16.142 1.00 95.56 157 ALA A C 1
ATOM 1216 O O . ALA A 1 157 ? -28.032 22.374 16.178 1.00 95.56 157 ALA A O 1
ATOM 1217 N N . GLY A 1 158 ? -26.191 23.422 15.394 1.00 93.44 158 GLY A N 1
ATOM 1218 C CA . GLY A 1 158 ? -25.692 22.264 14.650 1.00 93.44 158 GLY A CA 1
ATOM 1219 C C . GLY A 1 158 ? -24.763 21.383 15.480 1.00 93.44 158 GLY A C 1
ATOM 1220 O O . GLY A 1 158 ? -24.338 21.768 16.579 1.00 93.44 158 GLY A O 1
ATOM 1221 N N . ASN A 1 159 ? -24.429 20.210 14.958 1.00 93.94 159 ASN A N 1
ATOM 1222 C CA . ASN A 1 159 ? -23.397 19.342 15.512 1.00 93.94 159 ASN A CA 1
ATOM 1223 C C . ASN A 1 159 ? -22.533 18.787 14.371 1.00 93.94 159 ASN A C 1
ATOM 1225 O O . ASN A 1 159 ? -23.030 18.464 13.309 1.00 93.94 159 ASN A O 1
ATOM 1229 N N . ALA A 1 160 ? -21.212 18.818 14.562 1.00 91.94 160 ALA A N 1
ATOM 1230 C CA . ALA A 1 160 ? -20.263 18.630 13.467 1.00 91.94 160 ALA A CA 1
ATOM 1231 C C . ALA A 1 160 ? -20.262 17.185 12.954 1.00 91.94 160 ALA A C 1
ATOM 1233 O O . ALA A 1 160 ? -20.350 16.256 13.756 1.00 91.94 160 ALA A O 1
ATOM 1234 N N . ASP A 1 161 ? -20.013 16.996 11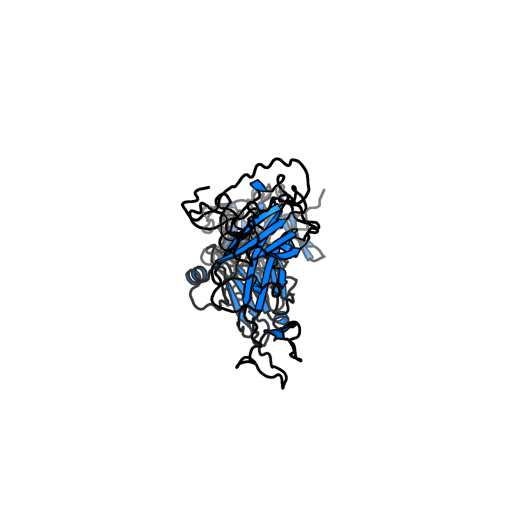.662 1.00 87.44 161 ASP A N 1
ATOM 1235 C CA . ASP A 1 161 ? -20.190 15.711 10.977 1.00 87.44 161 ASP A CA 1
ATOM 1236 C C . ASP A 1 161 ? -19.336 14.592 11.592 1.00 87.44 161 ASP A C 1
ATOM 1238 O O . ASP A 1 161 ? -19.780 13.461 11.797 1.00 87.44 161 ASP A O 1
ATOM 1242 N N . GLN A 1 162 ? -18.107 14.926 11.999 1.00 85.19 162 GLN A N 1
ATOM 1243 C CA . GLN A 1 162 ? -17.211 13.988 12.681 1.00 85.19 162 GLN A CA 1
ATOM 1244 C C . GLN A 1 162 ? -17.763 13.526 14.045 1.00 85.19 162 GLN A C 1
ATOM 1246 O O . GLN A 1 162 ? -17.514 12.398 14.477 1.00 85.19 162 GLN A O 1
ATOM 1251 N N . ALA A 1 163 ? -18.511 14.387 14.738 1.00 87.56 163 ALA A N 1
ATOM 1252 C CA . ALA A 1 163 ? -19.187 14.039 15.983 1.00 87.56 163 ALA A CA 1
ATOM 1253 C C . ALA A 1 163 ? -20.497 13.282 15.719 1.00 87.56 163 ALA A C 1
ATOM 1255 O O . ALA A 1 163 ? -20.807 12.352 16.462 1.00 87.56 163 ALA A O 1
ATOM 1256 N N . ALA A 1 164 ? -21.226 13.626 14.654 1.00 91.31 164 ALA A N 1
ATOM 1257 C CA . ALA A 1 164 ? -22.487 12.995 14.273 1.00 91.31 164 ALA A CA 1
ATOM 1258 C C . ALA A 1 164 ? -22.351 11.494 13.970 1.00 91.31 164 ALA A C 1
ATOM 1260 O O . ALA A 1 164 ? -23.219 10.709 14.353 1.00 91.31 164 ALA A O 1
ATOM 1261 N N . VAL A 1 165 ? -21.232 11.062 13.375 1.00 91.00 165 VAL A N 1
ATOM 1262 C CA . VAL A 1 165 ? -20.954 9.634 13.104 1.00 91.00 165 VAL A CA 1
ATOM 1263 C C . VAL A 1 165 ? -20.519 8.834 14.341 1.00 91.00 165 VAL A C 1
ATOM 1265 O O . VAL A 1 165 ? -20.424 7.602 14.300 1.00 91.00 165 VAL A O 1
ATOM 1268 N N . THR A 1 166 ? -20.289 9.500 15.474 1.00 89.50 166 THR A N 1
ATOM 1269 C CA . THR A 1 166 ? -19.908 8.865 16.741 1.00 89.50 166 THR A CA 1
ATOM 1270 C C . THR A 1 166 ? -21.137 8.676 17.636 1.00 89.50 166 THR A C 1
ATOM 1272 O O . THR A 1 166 ? -21.940 9.585 17.814 1.00 89.50 166 THR A O 1
ATOM 1275 N N . LEU A 1 167 ? -21.297 7.496 18.250 1.00 90.88 167 LEU A N 1
ATOM 1276 C CA . LEU A 1 167 ? -22.409 7.230 19.176 1.00 90.88 167 LEU A CA 1
ATOM 1277 C C . LEU A 1 167 ? -22.257 8.035 20.477 1.00 90.88 167 LEU A C 1
ATOM 1279 O O . LEU A 1 167 ? -21.510 7.642 21.379 1.00 90.88 167 LEU A O 1
ATOM 1283 N N . ALA A 1 168 ? -23.012 9.124 20.603 1.00 90.69 168 ALA A N 1
ATOM 1284 C CA . ALA A 1 168 ? -23.092 9.908 21.827 1.00 90.69 168 ALA A CA 1
ATOM 1285 C C . ALA A 1 168 ? -23.904 9.156 22.888 1.00 90.69 168 ALA A C 1
ATOM 1287 O O . ALA A 1 168 ? -24.998 8.675 22.612 1.00 90.69 168 ALA A O 1
ATOM 1288 N N . SER A 1 169 ? -23.387 9.077 24.116 1.00 92.88 169 SER A N 1
ATOM 1289 C CA . SER A 1 169 ? -24.071 8.410 25.231 1.00 92.88 169 SER A CA 1
ATOM 1290 C C . SER A 1 169 ? -24.855 9.411 26.080 1.00 92.88 169 SER A C 1
ATOM 1292 O O . SER A 1 169 ? -24.305 10.417 26.535 1.00 92.88 169 SER A O 1
ATOM 1294 N N . VAL A 1 170 ? -26.131 9.122 26.328 1.00 91.88 170 VAL A N 1
ATOM 1295 C CA . VAL A 1 170 ? -27.006 9.885 27.222 1.00 91.88 170 VAL A CA 1
ATOM 1296 C C . VAL A 1 170 ? -27.550 8.952 28.294 1.00 91.88 170 VAL A C 1
ATOM 1298 O O . VAL A 1 170 ? -28.286 8.012 28.001 1.00 91.88 170 VAL A O 1
ATOM 1301 N N . ASP A 1 171 ? -27.187 9.222 29.546 1.00 89.69 171 ASP A N 1
ATOM 1302 C CA . ASP A 1 171 ? -27.752 8.514 30.691 1.00 89.69 171 ASP A CA 1
ATOM 1303 C C . ASP A 1 171 ? -29.202 8.959 30.909 1.00 89.69 171 ASP A C 1
ATOM 1305 O O . ASP A 1 171 ? -29.467 10.117 31.239 1.00 89.69 171 ASP A O 1
ATOM 1309 N N . ILE A 1 172 ? -30.134 8.030 30.701 1.00 90.44 172 ILE A N 1
ATOM 1310 C CA . ILE A 1 172 ? -31.567 8.223 30.918 1.00 90.44 172 ILE A CA 1
ATOM 1311 C C . ILE A 1 172 ? -32.089 7.313 32.036 1.00 90.44 172 ILE A C 1
ATOM 1313 O O . ILE A 1 172 ? -33.291 7.069 32.117 1.00 90.44 172 ILE A O 1
ATOM 1317 N N . SER A 1 173 ? -31.218 6.840 32.932 1.00 85.31 173 SER A N 1
ATOM 1318 C CA . SER A 1 173 ? -31.568 5.900 34.008 1.00 85.31 173 SER A CA 1
ATOM 1319 C C . SER A 1 173 ? -32.659 6.432 34.944 1.00 85.31 173 SER A C 1
ATOM 1321 O O . SER A 1 173 ? -33.448 5.659 35.479 1.00 85.31 173 SER A O 1
ATOM 1323 N N . THR A 1 174 ? -32.787 7.754 35.099 1.00 83.62 174 THR A N 1
ATOM 1324 C CA . THR A 1 174 ? -33.898 8.377 35.848 1.00 83.62 174 THR A CA 1
ATOM 1325 C C . THR A 1 174 ? -35.274 8.096 35.238 1.00 83.62 174 THR A C 1
ATOM 1327 O O . THR A 1 174 ? -36.285 8.251 35.917 1.00 83.62 174 THR A O 1
ATOM 1330 N N . HIS A 1 175 ? -35.316 7.676 33.974 1.00 83.88 175 HIS A N 1
ATOM 1331 C CA . HIS A 1 175 ? -36.511 7.312 33.219 1.00 83.88 175 HIS A CA 1
ATOM 1332 C C . HIS A 1 175 ? -36.682 5.793 33.077 1.00 83.88 175 HIS A C 1
ATOM 1334 O O . HIS A 1 175 ? -37.561 5.356 32.340 1.00 83.88 175 HIS A O 1
ATOM 1340 N N . ALA A 1 176 ? -35.892 4.975 33.787 1.00 82.31 176 ALA A N 1
ATOM 1341 C CA . ALA A 1 176 ? -35.987 3.514 33.720 1.00 82.31 176 ALA A CA 1
ATOM 1342 C C . ALA A 1 176 ? -37.396 2.991 34.049 1.00 82.31 176 ALA A C 1
ATOM 1344 O O . ALA A 1 176 ? -37.852 2.026 33.447 1.00 82.31 176 ALA A O 1
ATOM 1345 N N . GLY A 1 177 ? -38.135 3.691 34.920 1.00 79.44 177 GLY A N 1
ATOM 1346 C CA . GLY A 1 177 ? -39.532 3.376 35.238 1.00 79.44 177 GLY A CA 1
ATOM 1347 C C . GLY A 1 177 ? -40.527 3.568 34.083 1.00 79.44 177 GLY A C 1
ATOM 1348 O O . GLY A 1 177 ? -41.694 3.221 34.243 1.00 79.44 177 GLY A O 1
ATOM 1349 N N . LEU A 1 178 ? -40.104 4.126 32.941 1.00 84.75 178 LEU A N 1
ATOM 1350 C CA . LEU A 1 178 ? -40.913 4.160 31.722 1.00 84.75 178 LEU A CA 1
ATOM 1351 C C . LEU A 1 178 ? -40.848 2.843 30.947 1.00 84.75 178 LEU A C 1
ATOM 1353 O O . LEU A 1 178 ? -41.756 2.600 30.155 1.00 84.75 178 LEU A O 1
ATOM 1357 N N . LEU A 1 179 ? -39.815 2.013 31.146 1.00 85.62 179 LEU A N 1
ATOM 1358 C CA . LEU A 1 179 ? -39.721 0.701 30.507 1.00 85.62 179 LEU A CA 1
ATOM 1359 C C . LEU A 1 179 ? -40.840 -0.212 31.003 1.00 85.62 179 LEU A C 1
ATOM 1361 O O . LEU A 1 179 ? -41.198 -0.228 32.181 1.00 85.62 179 LEU A O 1
ATOM 1365 N N . ARG A 1 180 ? -41.392 -0.981 30.074 1.00 85.19 180 ARG A N 1
ATOM 1366 C CA . ARG A 1 180 ? -42.462 -1.944 30.321 1.00 85.19 180 ARG A CA 1
ATOM 1367 C C . ARG A 1 180 ? -41.925 -3.337 30.051 1.00 85.19 180 ARG A C 1
ATOM 1369 O O . ARG A 1 180 ? -41.088 -3.508 29.177 1.00 85.19 180 ARG A O 1
ATOM 1376 N N . GLN A 1 181 ? -42.431 -4.338 30.754 1.00 82.69 181 GLN A N 1
ATOM 1377 C CA . GLN A 1 181 ? -42.233 -5.721 30.332 1.00 82.69 181 GLN A CA 1
ATOM 1378 C C . GLN A 1 181 ? -42.978 -5.954 29.006 1.00 82.69 181 GLN A C 1
ATOM 1380 O O . GLN A 1 181 ? -44.145 -5.574 28.885 1.00 82.69 181 GLN A O 1
ATOM 1385 N N . GLY A 1 182 ? -42.323 -6.582 28.028 1.00 88.31 182 GLY A N 1
ATOM 1386 C CA . GLY A 1 182 ? -42.864 -6.795 26.683 1.00 88.31 182 GLY A CA 1
ATOM 1387 C C . GLY A 1 182 ? -42.665 -5.589 25.760 1.00 88.31 182 GLY A C 1
ATOM 1388 O O . GLY A 1 182 ? -41.567 -5.034 25.692 1.00 88.31 182 GLY A O 1
ATOM 1389 N N . ALA A 1 183 ? -43.719 -5.188 25.047 1.00 89.44 183 ALA A N 1
ATOM 1390 C CA . ALA A 1 183 ? -43.640 -4.176 23.998 1.00 89.44 183 ALA A CA 1
ATOM 1391 C C . ALA A 1 183 ? -43.335 -2.767 24.538 1.00 89.44 183 ALA A C 1
ATOM 1393 O O . ALA A 1 183 ? -43.988 -2.262 25.458 1.00 89.44 183 ALA A O 1
ATOM 1394 N N . ASN A 1 184 ? -42.358 -2.118 23.910 1.00 93.69 184 ASN A N 1
ATOM 1395 C CA . ASN A 1 184 ? -41.906 -0.761 24.180 1.00 93.69 184 ASN A CA 1
ATOM 1396 C C . ASN A 1 184 ? -41.715 0.016 22.870 1.00 93.69 184 ASN A C 1
ATOM 1398 O O . ASN A 1 184 ? -41.564 -0.560 21.792 1.00 93.69 184 ASN A O 1
ATOM 1402 N N . LEU A 1 185 ? -41.674 1.341 22.987 1.00 95.19 185 LEU A N 1
ATOM 1403 C CA . LEU A 1 185 ? -41.470 2.271 21.887 1.00 95.19 185 LEU A CA 1
ATOM 1404 C C . LEU A 1 185 ? -40.431 3.330 22.266 1.00 95.19 185 LEU A C 1
ATOM 1406 O O . LEU A 1 185 ? -40.643 4.116 23.194 1.00 95.19 185 LEU A O 1
ATOM 1410 N N . LEU A 1 186 ? -39.343 3.391 21.497 1.00 97.88 186 LEU A N 1
ATOM 1411 C CA . LEU A 1 186 ? -38.452 4.547 21.446 1.00 97.88 186 LEU A CA 1
ATOM 1412 C C . LEU A 1 186 ? -38.875 5.416 20.258 1.00 97.88 186 LEU A C 1
ATOM 1414 O O . LEU A 1 186 ? -38.935 4.948 19.126 1.00 97.88 186 LEU A O 1
ATOM 1418 N N . ALA A 1 187 ? -39.175 6.683 20.511 1.00 98.12 187 ALA A N 1
ATOM 1419 C CA . ALA A 1 187 ? -39.583 7.643 19.498 1.00 98.12 187 ALA A CA 1
ATOM 1420 C C . ALA A 1 187 ? -38.607 8.825 19.475 1.00 98.12 187 ALA A C 1
ATOM 1422 O O . ALA A 1 187 ? -38.253 9.358 20.524 1.00 98.12 187 ALA A O 1
ATOM 1423 N N . ILE A 1 188 ? -38.145 9.234 18.295 1.00 98.62 188 ILE A N 1
ATOM 1424 C CA . ILE A 1 188 ? -37.126 10.278 18.127 1.00 98.62 188 ILE A CA 1
ATOM 1425 C C . ILE A 1 188 ? -37.603 11.305 17.104 1.00 98.62 188 ILE A C 1
ATOM 1427 O O . ILE A 1 188 ? -37.986 10.966 15.988 1.00 98.62 188 ILE A O 1
ATOM 1431 N N . HIS A 1 189 ? -37.588 12.574 17.497 1.00 98.38 189 HIS A N 1
ATOM 1432 C CA . HIS A 1 189 ? -37.748 13.709 16.599 1.00 98.38 189 HIS A CA 1
ATOM 1433 C C . HIS A 1 189 ? -36.357 14.197 16.215 1.00 98.38 189 HIS A C 1
ATOM 1435 O O . HIS A 1 189 ? -35.718 14.894 17.002 1.00 98.38 189 HIS A O 1
ATOM 1441 N N . GLY A 1 190 ? -35.873 13.778 15.047 1.00 98.19 190 GLY A N 1
ATOM 1442 C CA . GLY A 1 190 ? -34.604 14.239 14.489 1.00 98.19 190 GLY A CA 1
ATOM 1443 C C . GLY A 1 190 ? -34.778 15.586 13.799 1.00 98.19 190 GLY A C 1
ATOM 1444 O O . GLY A 1 190 ? -35.785 15.806 13.128 1.00 98.19 190 GLY A O 1
ATOM 1445 N N . LEU A 1 191 ? -33.823 16.493 13.980 1.00 98.25 191 LEU A N 1
ATOM 1446 C CA . LEU A 1 191 ? -33.907 17.887 13.554 1.00 98.25 191 LEU A CA 1
ATOM 1447 C C . LEU A 1 191 ? -32.650 18.266 12.767 1.00 98.25 191 LEU A C 1
ATOM 1449 O O . LEU A 1 191 ? -31.556 18.008 13.254 1.00 98.25 191 LEU A O 1
ATOM 1453 N N . ASN A 1 192 ? -32.836 18.954 11.641 1.00 97.31 192 ASN A N 1
ATOM 1454 C CA . ASN A 1 192 ? -31.813 19.705 10.914 1.00 97.31 192 ASN A CA 1
ATOM 1455 C C . ASN A 1 192 ? -31.838 21.180 11.312 1.00 97.31 192 ASN A C 1
ATOM 1457 O O . ASN A 1 192 ? -32.867 21.720 11.728 1.00 97.31 192 ASN A O 1
ATOM 1461 N N . LEU A 1 193 ? -30.714 21.865 11.146 1.00 96.19 193 LEU A N 1
ATOM 1462 C CA . LEU A 1 193 ? -30.542 23.288 11.406 1.00 96.19 193 LEU A CA 1
ATOM 1463 C C . LEU A 1 193 ? -31.361 24.135 10.427 1.00 96.19 193 LEU A C 1
ATOM 1465 O O . LEU A 1 193 ? -31.845 25.212 10.782 1.00 96.19 193 LEU A O 1
ATOM 1469 N N . SER A 1 194 ? -31.557 23.642 9.201 1.00 95.25 194 SER A N 1
ATOM 1470 C CA . SER A 1 194 ? -32.410 24.275 8.200 1.00 95.25 194 SER A CA 1
ATOM 1471 C C . SER A 1 194 ? -33.027 23.256 7.241 1.00 95.25 194 SER A C 1
ATOM 1473 O O . SER A 1 194 ? -32.576 22.121 7.135 1.00 95.25 194 SER A O 1
ATOM 1475 N N . THR A 1 195 ? -34.033 23.674 6.470 1.00 94.31 195 THR A N 1
ATOM 1476 C CA . THR A 1 195 ? -34.587 22.844 5.386 1.00 94.31 195 THR A CA 1
ATOM 1477 C C . THR A 1 195 ? -33.587 22.590 4.256 1.00 94.31 195 THR A C 1
ATOM 1479 O O . THR A 1 195 ? -33.824 21.710 3.442 1.00 94.31 195 THR A O 1
ATOM 1482 N N . GLY A 1 196 ? -32.517 23.385 4.160 1.00 93.31 196 GLY A N 1
ATOM 1483 C CA . GLY A 1 196 ? -31.484 23.268 3.130 1.00 93.31 196 GLY A CA 1
ATOM 1484 C C . GLY A 1 196 ? -30.198 22.595 3.609 1.00 93.31 196 GLY A C 1
ATOM 1485 O O . GLY A 1 196 ? -29.213 22.678 2.880 1.00 93.31 196 GLY A O 1
ATOM 1486 N N . SER A 1 197 ? -30.180 21.991 4.809 1.00 93.25 197 SER A N 1
ATOM 1487 C CA . SER A 1 197 ? -29.037 21.188 5.270 1.00 93.25 197 SER A CA 1
ATOM 1488 C C . SER A 1 197 ? -28.718 20.103 4.238 1.00 93.25 197 SER A C 1
ATOM 1490 O O . SER A 1 197 ? -29.633 19.522 3.648 1.00 93.25 197 SER A O 1
ATOM 1492 N N . SER A 1 198 ? -27.430 19.899 3.974 1.00 93.06 198 SER A N 1
ATOM 1493 C CA . SER A 1 198 ? -26.913 18.948 2.980 1.00 93.06 198 SER A CA 1
ATOM 1494 C C . SER A 1 198 ? -27.097 17.493 3.390 1.00 93.06 198 SER A C 1
ATOM 1496 O O . SER A 1 198 ? -27.059 16.615 2.530 1.00 93.06 198 SER A O 1
ATOM 1498 N N . ASP A 1 199 ? -27.337 17.271 4.671 1.00 94.12 199 ASP A N 1
ATOM 1499 C CA . ASP A 1 199 ? -27.259 16.003 5.358 1.00 94.12 199 ASP A CA 1
ATOM 1500 C C . ASP A 1 199 ? -28.297 15.905 6.488 1.00 94.12 199 ASP A C 1
ATOM 1502 O O . ASP A 1 199 ? -28.977 16.875 6.841 1.00 94.12 199 ASP A O 1
ATOM 1506 N N . PHE A 1 200 ? -28.513 14.674 6.950 1.00 96.75 200 PHE A N 1
ATOM 1507 C CA . PHE A 1 200 ? -29.306 14.323 8.126 1.00 96.75 200 PHE A CA 1
ATOM 1508 C C . PHE A 1 200 ? -28.884 12.932 8.594 1.00 96.75 200 PHE A C 1
ATOM 1510 O O . PHE A 1 200 ? -28.693 12.029 7.777 1.00 96.75 200 PHE A O 1
ATOM 1517 N N . LEU A 1 201 ? -28.813 12.719 9.906 1.00 97.75 201 LEU A N 1
ATOM 1518 C CA . LEU A 1 201 ? -28.547 11.403 10.479 1.00 97.75 201 LEU A CA 1
ATOM 1519 C C . LEU A 1 201 ? -29.240 11.249 11.828 1.00 97.75 201 LEU A C 1
ATOM 1521 O O . LEU A 1 201 ? -29.079 12.089 12.711 1.00 97.75 201 LEU A O 1
ATOM 1525 N N . ILE A 1 202 ? -29.951 10.135 12.007 1.00 98.38 202 ILE A N 1
ATOM 1526 C CA . ILE A 1 202 ? -30.359 9.585 13.300 1.00 98.38 202 ILE A CA 1
ATOM 1527 C C . ILE A 1 202 ? -30.155 8.068 13.281 1.00 98.38 202 ILE A C 1
ATOM 1529 O O . ILE A 1 202 ? -30.767 7.351 12.494 1.00 98.38 202 ILE A O 1
ATOM 1533 N N . SER A 1 203 ? -29.347 7.557 14.207 1.00 97.25 203 SER A N 1
ATOM 1534 C CA . SER A 1 203 ? -29.215 6.119 14.480 1.00 97.25 203 SER A CA 1
ATOM 1535 C C . SER A 1 203 ? -29.081 5.924 15.981 1.00 97.25 203 SER A C 1
ATOM 1537 O O . SER A 1 203 ? -28.246 6.572 16.606 1.00 97.25 203 SER A O 1
ATOM 1539 N N . ALA A 1 204 ? -29.864 5.024 16.571 1.00 96.75 204 ALA A N 1
ATOM 1540 C CA . ALA A 1 204 ? -29.917 4.864 18.020 1.00 96.75 204 ALA A CA 1
ATOM 1541 C C . ALA A 1 204 ? -29.843 3.400 18.458 1.00 96.75 204 ALA A C 1
ATOM 1543 O O . ALA A 1 204 ? -30.334 2.505 17.777 1.00 96.75 204 ALA A O 1
ATOM 1544 N N . GLU A 1 205 ? -29.283 3.188 19.642 1.00 94.25 205 GLU A N 1
ATOM 1545 C CA . GLU A 1 205 ? -29.366 1.944 20.397 1.00 94.25 205 GLU A CA 1
ATOM 1546 C C . GLU A 1 205 ? -29.677 2.263 21.867 1.00 94.25 205 GLU A C 1
ATOM 1548 O O . GLU A 1 205 ? -29.266 3.295 22.412 1.00 94.25 205 GLU A O 1
ATOM 1553 N N . LEU A 1 206 ? -30.423 1.372 22.514 1.00 92.81 206 LEU A N 1
ATOM 1554 C CA . LEU A 1 206 ? -30.777 1.489 23.921 1.00 92.81 206 LEU A CA 1
ATOM 1555 C C . LEU A 1 206 ? -30.112 0.353 24.696 1.00 92.81 206 LEU A C 1
ATOM 1557 O O . LEU A 1 206 ? -30.349 -0.818 24.411 1.00 92.81 206 LEU A O 1
ATOM 1561 N N . ILE A 1 207 ? -29.295 0.699 25.688 1.00 89.38 207 ILE A N 1
ATOM 1562 C CA . ILE A 1 207 ? -28.632 -0.264 26.568 1.00 89.38 207 ILE A CA 1
ATOM 1563 C C . ILE A 1 207 ? -29.290 -0.162 27.938 1.00 89.38 207 ILE A C 1
ATOM 1565 O O . ILE A 1 207 ? -29.223 0.886 28.575 1.00 89.38 207 ILE A O 1
ATOM 1569 N N . ALA A 1 208 ? -29.918 -1.241 28.400 1.00 82.38 208 ALA A N 1
ATOM 1570 C CA . ALA A 1 208 ? -30.550 -1.303 29.713 1.00 82.38 208 ALA A CA 1
ATOM 1571 C C . ALA A 1 208 ? -29.969 -2.459 30.540 1.00 82.38 208 ALA A C 1
ATOM 1573 O O . ALA A 1 208 ? -29.755 -3.553 30.020 1.00 82.38 208 ALA A O 1
ATOM 1574 N N . GLY A 1 209 ? -29.731 -2.229 31.834 1.00 73.75 209 GLY A N 1
ATOM 1575 C CA . GLY A 1 209 ? -29.229 -3.248 32.757 1.00 73.75 209 GLY A CA 1
ATOM 1576 C C . GLY A 1 209 ? -29.693 -3.066 34.204 1.00 73.75 209 GLY A C 1
ATOM 1577 O O . GLY A 1 209 ? -30.107 -1.984 34.624 1.00 73.75 209 GLY A O 1
ATOM 1578 N N . GLU A 1 210 ? -29.599 -4.144 34.978 1.00 66.25 210 GLU A N 1
ATOM 1579 C CA . GLU A 1 210 ? -29.733 -4.141 36.436 1.00 66.25 210 GLU A CA 1
ATOM 1580 C C . GLU A 1 210 ? -28.428 -3.644 37.073 1.00 66.25 210 GLU A C 1
ATOM 1582 O O . GLU A 1 210 ? -27.420 -4.351 37.091 1.00 66.25 210 GLU A O 1
ATOM 1587 N N . ILE A 1 211 ? -28.433 -2.456 37.681 1.00 51.41 211 ILE A N 1
ATOM 1588 C CA . ILE A 1 211 ? -27.544 -2.204 38.817 1.00 51.41 211 ILE A CA 1
ATOM 1589 C C . ILE A 1 211 ? -28.210 -2.864 40.024 1.00 51.41 211 ILE A C 1
ATOM 1591 O O . ILE A 1 211 ? -28.880 -2.213 40.826 1.00 51.41 211 ILE A O 1
ATOM 1595 N N . SER A 1 212 ? -27.973 -4.164 40.199 1.00 51.38 212 SER A N 1
ATOM 1596 C CA . SER A 1 212 ? -27.699 -4.594 41.566 1.00 51.38 212 SER A CA 1
ATOM 1597 C C . SER A 1 212 ? -26.436 -3.842 41.995 1.00 51.38 212 SER A C 1
ATOM 1599 O O . SER A 1 212 ? -25.570 -3.547 41.163 1.00 51.38 212 SER A O 1
ATOM 1601 N N . GLN A 1 213 ? -26.299 -3.477 43.271 1.00 49.28 213 GLN A N 1
ATOM 1602 C CA . GLN A 1 213 ? -24.953 -3.255 43.794 1.00 49.28 213 GLN A CA 1
ATOM 1603 C C . GLN A 1 213 ? -24.219 -4.579 43.606 1.00 49.28 213 GLN A C 1
ATOM 1605 O O . GLN A 1 213 ? -24.332 -5.466 44.448 1.00 49.28 213 GLN A O 1
ATOM 1610 N N . GLY A 1 214 ? -23.599 -4.744 42.436 1.00 47.00 214 GLY A N 1
ATOM 1611 C CA . GLY A 1 214 ? -23.025 -6.002 42.021 1.00 47.00 214 GLY A CA 1
ATOM 1612 C C . GLY A 1 214 ? -22.083 -6.428 43.119 1.00 47.00 214 GLY A C 1
ATOM 1613 O O . GLY A 1 214 ? -21.220 -5.651 43.547 1.00 47.00 214 GLY A O 1
ATOM 1614 N N . THR A 1 215 ? -22.283 -7.645 43.608 1.00 55.97 215 THR A N 1
ATOM 1615 C CA . THR A 1 215 ? -21.217 -8.332 44.313 1.00 55.97 215 THR A CA 1
ATOM 1616 C C . THR A 1 215 ? -19.970 -8.219 43.442 1.00 55.97 215 THR A C 1
ATOM 1618 O O . THR A 1 215 ? -20.041 -8.288 42.213 1.00 55.97 215 THR A O 1
ATOM 1621 N N . ILE A 1 216 ? -18.841 -7.923 44.086 1.00 59.44 216 ILE A N 1
ATOM 1622 C CA . ILE A 1 216 ? -17.526 -7.921 43.447 1.00 59.44 216 ILE A CA 1
ATOM 1623 C C . ILE A 1 216 ? -17.459 -9.182 42.575 1.00 59.44 216 ILE A C 1
ATOM 1625 O O . ILE A 1 216 ? -17.759 -10.266 43.083 1.00 59.44 216 ILE A O 1
ATOM 1629 N N . SER A 1 217 ? -17.174 -9.023 41.271 1.00 62.06 217 SER A N 1
ATOM 1630 C CA . SER A 1 217 ? -17.073 -10.166 40.351 1.00 62.06 217 SER A CA 1
ATOM 1631 C C . SER A 1 217 ? -16.217 -11.249 41.015 1.00 62.06 217 SER A C 1
ATOM 1633 O O . SER A 1 217 ? -15.212 -10.895 41.632 1.00 62.06 217 SER A O 1
ATOM 1635 N N . PRO A 1 218 ? -16.553 -12.544 40.910 1.00 64.50 218 PRO A N 1
ATOM 1636 C CA . PRO A 1 218 ? -15.663 -13.605 41.378 1.00 64.50 218 PRO A CA 1
ATOM 1637 C C . PRO A 1 218 ? -14.235 -13.476 40.817 1.00 64.50 218 PRO A C 1
ATOM 1639 O O . PRO A 1 218 ? -13.287 -13.891 41.477 1.00 64.50 218 PRO A O 1
ATOM 1642 N N . ASP A 1 219 ? -14.093 -12.848 39.644 1.00 59.72 219 ASP A N 1
ATOM 1643 C CA . ASP A 1 219 ? -12.820 -12.587 38.963 1.00 59.72 219 ASP A CA 1
ATOM 1644 C C . ASP A 1 219 ? -12.201 -11.222 39.310 1.00 59.72 219 ASP A C 1
ATOM 1646 O O . ASP A 1 219 ? -11.145 -10.860 38.791 1.00 59.72 219 ASP A O 1
ATOM 1650 N N . ALA A 1 220 ? -12.856 -10.410 40.141 1.00 67.25 220 ALA A N 1
ATOM 1651 C CA . ALA A 1 220 ? -12.313 -9.119 40.529 1.00 67.25 220 ALA A CA 1
ATOM 1652 C C . ALA A 1 220 ? -11.167 -9.309 41.525 1.00 67.25 220 ALA A C 1
ATOM 1654 O O . ALA A 1 220 ? -11.312 -9.896 42.597 1.00 67.25 220 ALA A O 1
ATOM 1655 N N . ILE A 1 221 ? -10.022 -8.754 41.152 1.00 65.69 221 ILE A N 1
ATOM 1656 C CA . ILE A 1 221 ? -8.799 -8.795 41.940 1.00 65.69 221 ILE A CA 1
ATOM 1657 C C . ILE A 1 221 ? -8.741 -7.510 42.765 1.00 65.69 221 ILE A C 1
ATOM 1659 O O . ILE A 1 221 ? -8.793 -6.406 42.218 1.00 65.69 221 ILE A O 1
ATOM 1663 N N . GLU A 1 222 ? -8.647 -7.643 44.089 1.00 73.38 222 GLU A N 1
ATOM 1664 C CA . GLU A 1 222 ? -8.329 -6.503 44.945 1.00 73.38 222 GLU A CA 1
ATOM 1665 C C . GLU A 1 222 ? -6.926 -6.003 44.587 1.00 73.38 222 GLU A C 1
ATOM 1667 O O . GLU A 1 222 ? -5.960 -6.765 44.595 1.00 73.38 222 GLU A O 1
ATOM 1672 N N . TYR A 1 223 ? -6.806 -4.720 44.248 1.00 74.12 223 TYR A N 1
ATOM 1673 C CA . TYR A 1 223 ? -5.515 -4.122 43.925 1.00 74.12 223 TYR A CA 1
ATOM 1674 C C . TYR A 1 223 ? -4.668 -3.976 45.197 1.00 74.12 223 TYR A C 1
ATOM 1676 O O . TYR A 1 223 ? -4.740 -2.965 45.897 1.00 74.12 223 TYR A O 1
ATOM 1684 N N . THR A 1 224 ? -3.873 -4.998 45.509 1.00 82.62 224 THR A N 1
ATOM 1685 C CA . THR A 1 224 ? -2.935 -5.004 46.645 1.00 82.62 224 THR A CA 1
ATOM 1686 C C . THR A 1 224 ? -1.488 -4.759 46.225 1.00 82.62 224 THR A C 1
ATOM 1688 O O . THR A 1 224 ? -0.666 -4.343 47.040 1.00 82.62 224 THR A O 1
ATOM 1691 N N . GLU A 1 225 ? -1.174 -4.999 44.954 1.00 85.62 225 GLU A N 1
ATOM 1692 C CA . GLU A 1 225 ? 0.155 -4.881 44.357 1.00 85.62 225 GLU A CA 1
ATOM 1693 C C . GLU A 1 225 ? 0.054 -4.411 42.894 1.00 85.62 225 GLU A C 1
ATOM 1695 O O . GLU A 1 225 ? -1.023 -4.516 42.300 1.00 85.62 225 GLU A O 1
ATOM 1700 N N . PRO A 1 226 ? 1.134 -3.862 42.301 1.00 83.62 226 PRO A N 1
ATOM 1701 C CA . PRO A 1 226 ? 1.128 -3.446 40.901 1.00 83.62 226 PRO A CA 1
ATOM 1702 C C . PRO A 1 226 ? 0.712 -4.581 39.957 1.00 83.62 226 PRO A C 1
ATOM 1704 O O . PRO A 1 226 ? 1.234 -5.690 40.042 1.00 83.62 226 PRO A O 1
ATOM 1707 N N . ILE A 1 227 ? -0.194 -4.285 39.022 1.00 82.62 227 ILE A N 1
ATOM 1708 C CA . ILE A 1 227 ? -0.633 -5.240 37.999 1.00 82.62 227 ILE A CA 1
ATOM 1709 C C . ILE A 1 227 ? 0.424 -5.279 36.896 1.00 82.62 227 ILE A C 1
ATOM 1711 O O . ILE A 1 227 ? 0.699 -4.264 36.255 1.00 82.62 227 ILE A O 1
ATOM 1715 N N . LEU A 1 228 ? 1.005 -6.455 36.664 1.00 81.62 228 LEU A N 1
ATOM 1716 C CA . LEU A 1 228 ? 1.906 -6.675 35.540 1.00 81.62 228 LEU A CA 1
ATOM 1717 C C . LEU A 1 228 ? 1.091 -6.829 34.251 1.00 81.62 228 LEU A C 1
ATOM 1719 O O . LEU A 1 228 ? 0.320 -7.777 34.111 1.00 81.62 228 LEU A O 1
ATOM 1723 N N . LEU A 1 229 ? 1.291 -5.920 33.299 1.00 82.75 229 LEU A N 1
ATOM 1724 C CA . LEU A 1 229 ? 0.759 -6.053 31.946 1.00 82.75 229 LEU A CA 1
ATOM 1725 C C . LEU A 1 229 ? 1.787 -6.790 31.087 1.00 82.75 229 LEU A C 1
ATOM 1727 O O . LEU A 1 229 ? 2.872 -6.274 30.832 1.00 82.75 229 LEU A O 1
ATOM 1731 N N . THR A 1 230 ? 1.453 -8.002 30.652 1.00 77.75 230 THR A N 1
ATOM 1732 C CA . THR A 1 230 ? 2.308 -8.814 29.766 1.00 77.75 230 THR A CA 1
ATOM 1733 C C . THR A 1 230 ? 2.079 -8.521 28.283 1.00 77.75 230 THR A C 1
ATOM 1735 O O . THR A 1 230 ? 2.751 -9.096 27.436 1.00 77.75 230 THR A O 1
ATOM 1738 N N . GLY A 1 231 ? 1.133 -7.635 27.968 1.00 80.00 231 GLY A N 1
ATOM 1739 C CA . GLY A 1 231 ? 0.802 -7.201 26.618 1.00 80.00 231 GLY A CA 1
ATOM 1740 C C . GLY A 1 231 ? -0.010 -5.911 26.647 1.00 80.00 231 GLY A C 1
ATOM 1741 O O . GLY A 1 231 ? -0.537 -5.511 27.695 1.00 80.00 231 GLY A O 1
ATOM 1742 N N . SER A 1 232 ? -0.099 -5.255 25.494 1.00 88.25 232 SER A N 1
ATOM 1743 C CA . SER A 1 232 ? -0.842 -4.008 25.350 1.00 88.25 232 SER A CA 1
ATOM 1744 C C . SER A 1 232 ? -2.293 -4.186 25.795 1.00 88.25 232 SER A C 1
ATOM 1746 O O . SER A 1 232 ? -2.973 -5.130 25.389 1.00 88.25 232 SER A O 1
ATOM 1748 N N . THR A 1 233 ? -2.765 -3.312 26.683 1.00 86.81 233 THR A N 1
ATOM 1749 C CA . THR A 1 233 ? -4.041 -3.500 27.383 1.00 86.81 233 THR A CA 1
ATOM 1750 C C . THR A 1 233 ? -4.802 -2.188 27.497 1.00 86.81 233 THR A C 1
ATOM 1752 O O . THR A 1 233 ? -4.275 -1.189 27.988 1.00 86.81 233 THR A O 1
ATOM 1755 N N . HIS A 1 234 ? -6.074 -2.209 27.097 1.00 86.94 234 HIS A N 1
ATOM 1756 C CA . HIS A 1 234 ? -7.025 -1.149 27.405 1.00 86.94 234 HIS A CA 1
ATOM 1757 C C . HIS A 1 234 ? -7.619 -1.389 28.797 1.00 86.94 234 HIS A C 1
ATOM 1759 O O . HIS A 1 234 ? -8.353 -2.351 29.024 1.00 86.94 234 HIS A O 1
ATOM 1765 N N . VAL A 1 235 ? -7.257 -0.536 29.749 1.00 85.38 235 VAL A N 1
ATOM 1766 C CA . VAL A 1 235 ? -7.638 -0.643 31.156 1.00 85.38 235 VAL A CA 1
ATOM 1767 C C . VAL A 1 235 ? -8.796 0.300 31.430 1.00 85.38 235 VAL A C 1
ATOM 1769 O O . VAL A 1 235 ? -8.702 1.494 31.160 1.00 85.38 235 VAL A O 1
ATOM 1772 N N . LYS A 1 236 ? -9.858 -0.229 32.041 1.00 82.19 236 LYS A N 1
ATOM 1773 C CA . LYS A 1 236 ? -10.957 0.555 32.615 1.00 82.19 236 LYS A CA 1
ATOM 1774 C C . LYS A 1 236 ? -10.931 0.414 34.128 1.00 82.19 236 LYS A C 1
ATOM 1776 O O . LYS A 1 236 ? -10.869 -0.699 34.645 1.00 82.19 236 LYS A O 1
ATOM 1781 N N . ALA A 1 237 ? -10.987 1.529 34.841 1.00 81.50 237 ALA A N 1
ATOM 1782 C CA . ALA A 1 237 ? -10.894 1.571 36.291 1.00 81.50 237 ALA A CA 1
ATOM 1783 C C . ALA A 1 237 ? -11.909 2.548 36.889 1.00 81.50 237 ALA A C 1
ATOM 1785 O O . ALA A 1 237 ? -12.204 3.602 36.334 1.00 81.50 237 ALA A O 1
ATOM 1786 N N . ARG A 1 238 ? -12.423 2.205 38.067 1.00 79.00 238 ARG A N 1
ATOM 1787 C CA . ARG A 1 238 ? -13.226 3.090 38.917 1.00 79.00 238 ARG A CA 1
ATOM 1788 C C . ARG A 1 238 ? -13.017 2.708 40.376 1.00 79.00 238 ARG A C 1
ATOM 1790 O O . ARG A 1 238 ? -12.739 1.549 40.675 1.00 79.00 238 ARG A O 1
ATOM 1797 N N . THR A 1 239 ? -13.155 3.665 41.282 1.00 78.38 239 THR A N 1
ATOM 1798 C CA . THR A 1 239 ? -13.009 3.439 42.726 1.00 78.38 239 THR A CA 1
ATOM 1799 C C . THR A 1 239 ? -14.377 3.364 43.399 1.00 78.38 239 THR A C 1
ATOM 1801 O O . THR A 1 239 ? -15.336 3.988 42.944 1.00 78.38 239 THR A O 1
ATOM 1804 N N . LEU A 1 240 ? -14.488 2.579 44.474 1.00 71.44 240 LEU A N 1
ATOM 1805 C CA . LEU A 1 240 ? -15.706 2.458 45.280 1.00 71.44 240 LEU A CA 1
ATOM 1806 C C . LEU A 1 240 ? -15.473 3.074 46.664 1.00 71.44 240 LEU A C 1
ATOM 1808 O O . LEU A 1 240 ? -14.686 2.555 47.451 1.00 71.44 240 LEU A O 1
ATOM 1812 N N . ALA A 1 241 ? -16.182 4.160 46.976 1.00 72.12 241 ALA A N 1
ATOM 1813 C CA . ALA A 1 241 ? -16.169 4.811 48.289 1.00 72.12 241 ALA A CA 1
ATOM 1814 C C . ALA A 1 241 ? -17.608 5.137 48.722 1.00 72.12 241 ALA A C 1
ATOM 1816 O O . ALA A 1 241 ? -18.056 6.279 48.661 1.00 72.12 241 ALA A O 1
ATOM 1817 N N . GLY A 1 242 ? -18.383 4.104 49.070 1.00 75.00 242 GLY A N 1
ATOM 1818 C CA . GLY A 1 242 ? -19.832 4.204 49.316 1.00 75.00 242 GLY A CA 1
ATOM 1819 C C . GLY A 1 242 ? -20.676 4.344 48.038 1.00 75.00 242 GLY A C 1
ATOM 1820 O O . GLY A 1 242 ? -21.791 3.835 47.990 1.00 75.00 242 GLY A O 1
ATOM 1821 N N . GLN A 1 243 ? -20.123 4.960 46.989 1.00 74.75 243 GLN A N 1
ATOM 1822 C CA . GLN A 1 243 ? -20.621 4.971 45.609 1.00 74.75 243 GLN A CA 1
ATOM 1823 C C . GLN A 1 243 ? -19.446 4.788 44.632 1.00 74.75 243 GLN A C 1
ATOM 1825 O O . GLN A 1 243 ? -18.295 5.061 44.986 1.00 74.75 243 GLN A O 1
ATOM 1830 N N . TRP A 1 244 ? -19.725 4.285 43.427 1.00 73.88 244 TRP A N 1
ATOM 1831 C CA . TRP A 1 244 ? -18.724 4.160 42.364 1.00 73.88 244 TRP A CA 1
ATOM 1832 C C . TRP A 1 244 ? -18.347 5.535 41.804 1.00 73.88 244 TRP A C 1
ATOM 1834 O O . TRP A 1 244 ? -19.221 6.371 41.575 1.00 73.88 244 TRP A O 1
ATOM 1844 N N . SER A 1 245 ? -17.060 5.752 41.533 1.00 76.25 245 SER A N 1
ATOM 1845 C CA . SER A 1 245 ? -16.610 6.878 40.714 1.00 76.25 245 SER A CA 1
ATOM 1846 C C . SER A 1 245 ? -17.053 6.712 39.257 1.00 76.25 245 SER A C 1
ATOM 1848 O O . SER A 1 245 ? -17.434 5.619 38.823 1.00 76.25 245 SER A O 1
ATOM 1850 N N . ALA A 1 246 ? -16.911 7.781 38.469 1.00 71.62 246 ALA A N 1
ATOM 1851 C CA . ALA A 1 246 ? -16.902 7.662 37.015 1.00 71.62 246 ALA A CA 1
ATOM 1852 C C . ALA A 1 246 ? -15.832 6.650 36.562 1.00 71.62 246 ALA A C 1
ATOM 1854 O O . ALA A 1 246 ? -14.817 6.461 37.246 1.00 71.62 246 ALA A O 1
ATOM 1855 N N . VAL A 1 247 ? -16.078 6.000 35.423 1.00 80.38 247 VAL A N 1
ATOM 1856 C CA . VAL A 1 247 ? -15.083 5.146 34.769 1.00 80.38 247 VAL A CA 1
ATOM 1857 C C . VAL A 1 247 ? -13.978 6.035 34.213 1.00 80.38 247 VAL A C 1
ATOM 1859 O O . VAL A 1 247 ? -14.250 7.018 33.531 1.00 80.38 247 VAL A O 1
ATOM 1862 N N . ASN A 1 248 ? -12.740 5.677 34.522 1.00 79.62 248 ASN A N 1
ATOM 1863 C CA . ASN A 1 248 ? -11.546 6.185 33.873 1.00 79.62 248 ASN A CA 1
ATOM 1864 C C . ASN A 1 248 ? -10.976 5.071 32.993 1.00 79.62 248 ASN A C 1
ATOM 1866 O O . ASN A 1 248 ? -10.952 3.915 33.418 1.00 79.62 248 ASN A O 1
ATOM 1870 N N . GLU A 1 249 ? -10.516 5.395 31.794 1.00 88.38 249 GLU A N 1
ATOM 1871 C CA . GLU A 1 249 ? -9.947 4.413 30.877 1.00 88.38 249 GLU A CA 1
ATOM 1872 C C . GLU A 1 249 ? -8.649 4.919 30.249 1.00 88.38 249 GLU A C 1
ATOM 1874 O O . GLU A 1 249 ? -8.475 6.114 30.021 1.00 88.38 249 GLU A O 1
ATOM 1879 N N . ALA A 1 250 ? -7.711 4.004 30.027 1.00 83.75 250 ALA A N 1
ATOM 1880 C CA . ALA A 1 250 ? -6.416 4.285 29.423 1.00 83.75 250 ALA A CA 1
ATOM 1881 C C . ALA A 1 250 ? -5.909 3.042 28.690 1.00 83.75 250 ALA A C 1
ATOM 1883 O O . ALA A 1 250 ? -6.097 1.923 29.167 1.00 83.75 250 ALA A O 1
ATOM 1884 N N . THR A 1 251 ? -5.227 3.231 27.563 1.00 87.44 251 THR A N 1
ATOM 1885 C CA . THR A 1 251 ? -4.526 2.139 26.881 1.00 87.44 251 THR A CA 1
ATOM 1886 C C . THR A 1 251 ? -3.042 2.199 27.196 1.00 87.44 251 THR A C 1
ATOM 1888 O O . THR A 1 251 ? -2.402 3.236 27.041 1.00 87.44 251 THR A O 1
ATOM 1891 N N . PHE A 1 252 ? -2.498 1.073 27.645 1.00 83.50 252 PHE A N 1
ATOM 1892 C CA . PHE A 1 252 ? -1.077 0.899 27.897 1.00 83.50 252 PHE A CA 1
ATOM 1893 C C . PHE A 1 252 ? -0.495 0.051 26.775 1.00 83.50 252 PHE A C 1
ATOM 1895 O O . PHE A 1 252 ? -0.887 -1.105 26.628 1.00 83.50 252 PHE A O 1
ATOM 1902 N N . ALA A 1 253 ? 0.427 0.617 25.998 1.00 85.88 253 ALA A N 1
ATOM 1903 C CA . ALA A 1 253 ? 1.240 -0.150 25.064 1.00 85.88 253 ALA A CA 1
ATOM 1904 C C . ALA A 1 253 ? 2.355 -0.875 25.834 1.00 85.88 253 ALA A C 1
ATOM 1906 O O . ALA A 1 253 ? 2.996 -0.280 26.704 1.00 85.88 253 ALA A O 1
ATOM 1907 N N . VAL A 1 254 ? 2.577 -2.154 25.533 1.00 82.69 254 VAL A N 1
ATOM 1908 C CA . VAL A 1 254 ? 3.651 -2.960 26.129 1.00 82.69 254 VAL A CA 1
ATOM 1909 C C . VAL A 1 254 ? 4.607 -3.408 25.031 1.00 82.69 254 VAL A C 1
ATOM 1911 O O . VAL A 1 254 ? 4.187 -3.987 24.035 1.00 82.69 254 VAL A O 1
ATOM 1914 N N . GLY A 1 255 ? 5.898 -3.176 25.258 1.00 82.25 255 GLY A N 1
ATOM 1915 C CA . GLY A 1 255 ? 6.965 -3.533 24.328 1.00 82.25 255 GLY A CA 1
ATOM 1916 C C . GLY A 1 255 ? 7.259 -2.451 23.278 1.00 82.25 255 GLY A C 1
ATOM 1917 O O . GLY A 1 255 ? 6.488 -1.503 23.116 1.00 82.25 255 GLY A O 1
ATOM 1918 N N . PRO A 1 256 ? 8.392 -2.582 22.570 1.00 88.25 256 PRO A N 1
ATOM 1919 C CA . PRO A 1 256 ? 8.885 -1.604 21.600 1.00 88.25 256 PRO A CA 1
ATOM 1920 C C . PRO A 1 256 ? 8.183 -1.710 20.228 1.00 88.25 256 PRO A C 1
ATOM 1922 O O . PRO A 1 256 ? 8.839 -1.759 19.191 1.00 88.25 256 PRO A O 1
ATOM 1925 N N . VAL A 1 257 ? 6.847 -1.827 20.198 1.00 89.69 257 VAL A N 1
ATOM 1926 C CA . VAL A 1 257 ? 6.087 -2.050 18.948 1.00 89.69 257 VAL A CA 1
ATOM 1927 C C . VAL A 1 257 ? 6.296 -0.898 17.966 1.00 89.69 257 VAL A C 1
ATOM 1929 O O . VAL A 1 257 ? 6.591 -1.141 16.803 1.00 89.69 257 VAL A O 1
ATOM 1932 N N . ALA A 1 258 ? 6.196 0.352 18.424 1.00 89.50 258 ALA A N 1
ATOM 1933 C CA . ALA A 1 258 ? 6.381 1.512 17.552 1.00 89.50 258 ALA A CA 1
ATOM 1934 C C . ALA A 1 258 ? 7.820 1.627 17.028 1.00 89.50 258 ALA A C 1
ATOM 1936 O O . ALA A 1 258 ? 8.070 2.097 15.921 1.00 89.50 258 ALA A O 1
ATOM 1937 N N . GLU A 1 259 ? 8.779 1.173 17.823 1.00 91.56 259 GLU A N 1
ATOM 1938 C CA . GLU A 1 259 ? 10.191 1.228 17.496 1.00 91.56 259 GLU A CA 1
ATOM 1939 C C . GLU A 1 259 ? 10.598 0.106 16.524 1.00 91.56 259 GLU A C 1
ATOM 1941 O O . GLU A 1 259 ? 11.463 0.347 15.682 1.00 91.56 259 GLU A O 1
ATOM 1946 N N . ASN A 1 260 ? 9.943 -1.064 16.575 1.00 94.88 260 ASN A N 1
ATOM 1947 C CA . ASN A 1 260 ? 10.394 -2.286 15.895 1.00 94.88 260 ASN A CA 1
ATOM 1948 C C . ASN A 1 260 ? 9.436 -2.868 14.841 1.00 94.88 260 ASN A C 1
ATOM 1950 O O . ASN A 1 260 ? 9.861 -3.713 14.061 1.00 94.88 260 ASN A O 1
ATOM 1954 N N . LEU A 1 261 ? 8.158 -2.489 14.809 1.00 96.88 261 LEU A N 1
ATOM 1955 C CA . LEU A 1 261 ? 7.233 -2.969 13.780 1.00 96.88 261 LEU A CA 1
ATOM 1956 C C . LEU A 1 261 ? 7.380 -2.121 12.517 1.00 96.88 261 LEU A C 1
ATOM 1958 O O . LEU A 1 261 ? 7.388 -0.890 12.600 1.00 96.88 261 LEU A O 1
ATOM 1962 N N . ARG A 1 262 ? 7.487 -2.763 11.356 1.00 97.62 262 ARG A N 1
ATOM 1963 C CA . ARG A 1 262 ? 7.591 -2.092 10.057 1.00 97.62 262 ARG A CA 1
ATOM 1964 C C . ARG A 1 262 ? 6.628 -2.700 9.057 1.00 97.62 262 ARG A C 1
ATOM 1966 O O . ARG A 1 262 ? 6.410 -3.902 9.112 1.00 97.62 262 ARG A O 1
ATOM 1973 N N . ILE A 1 263 ? 6.067 -1.886 8.165 1.00 97.88 263 ILE A N 1
ATOM 1974 C CA . ILE A 1 263 ? 5.438 -2.413 6.945 1.00 97.88 263 ILE A CA 1
ATOM 1975 C C . ILE A 1 263 ? 6.583 -2.840 6.026 1.00 97.88 263 ILE A C 1
ATOM 1977 O O . ILE A 1 263 ? 7.513 -2.058 5.827 1.00 97.88 263 ILE A O 1
ATOM 1981 N N . SER A 1 264 ? 6.543 -4.078 5.542 1.00 97.75 264 SER A N 1
ATOM 1982 C CA . SER A 1 264 ? 7.562 -4.646 4.649 1.00 97.75 264 SER A CA 1
ATOM 1983 C C . SER A 1 264 ? 7.066 -4.772 3.217 1.00 97.75 264 SER A C 1
ATOM 1985 O O . SER A 1 264 ? 7.855 -4.576 2.298 1.00 97.75 264 SER A O 1
ATOM 1987 N N . GLU A 1 265 ? 5.776 -5.035 3.019 1.00 98.12 265 GLU A N 1
ATOM 1988 C CA . GLU A 1 265 ? 5.234 -5.336 1.697 1.00 98.12 265 GLU A CA 1
ATOM 1989 C C . GLU A 1 265 ? 3.746 -4.972 1.608 1.00 98.12 265 GLU A C 1
ATOM 1991 O O . GLU A 1 265 ? 3.001 -5.146 2.578 1.00 98.12 265 GLU A O 1
ATOM 1996 N N . ILE A 1 266 ? 3.309 -4.467 0.452 1.00 98.12 266 ILE A N 1
ATOM 1997 C CA . ILE A 1 266 ? 1.894 -4.257 0.121 1.00 98.12 266 ILE A CA 1
ATOM 1998 C C . ILE A 1 266 ? 1.576 -4.813 -1.272 1.00 98.12 266 ILE A C 1
ATOM 2000 O O . ILE A 1 266 ? 2.203 -4.444 -2.265 1.00 98.12 266 ILE A O 1
ATOM 2004 N N . MET A 1 267 ? 0.571 -5.682 -1.348 1.00 98.00 267 MET A N 1
ATOM 2005 C CA . MET A 1 267 ? 0.007 -6.186 -2.599 1.00 98.00 267 MET A CA 1
ATOM 2006 C C . MET A 1 267 ? -1.320 -5.475 -2.848 1.00 98.00 267 MET A C 1
ATOM 2008 O O . MET A 1 267 ? -2.359 -5.924 -2.369 1.00 98.00 267 MET A O 1
ATOM 2012 N N . TYR A 1 268 ? -1.260 -4.334 -3.536 1.00 97.44 268 TYR A N 1
ATOM 2013 C CA . TYR A 1 268 ? -2.414 -3.455 -3.746 1.00 97.44 268 TYR A CA 1
ATOM 2014 C C . TYR A 1 268 ? -3.170 -3.739 -5.052 1.00 97.44 268 TYR A C 1
ATOM 2016 O O . TYR A 1 268 ? -4.319 -3.346 -5.169 1.00 97.44 268 TYR A O 1
ATOM 2024 N N . HIS A 1 269 ? -2.543 -4.405 -6.029 1.00 95.94 269 HIS A N 1
ATOM 2025 C CA . HIS A 1 269 ? -3.180 -4.767 -7.298 1.00 95.94 269 HIS A CA 1
ATOM 2026 C C . HIS A 1 269 ? -2.727 -6.172 -7.750 1.00 95.94 269 HIS A C 1
ATOM 2028 O O . HIS A 1 269 ? -1.980 -6.325 -8.720 1.00 95.94 269 HIS A O 1
ATOM 2034 N N . PRO A 1 270 ? -3.133 -7.221 -7.011 1.00 95.25 270 PRO A N 1
ATOM 2035 C CA . PRO A 1 270 ? -2.840 -8.608 -7.362 1.00 95.25 270 PRO A CA 1
ATOM 2036 C C . PRO A 1 270 ? -3.553 -9.056 -8.646 1.00 95.25 270 PRO A C 1
ATOM 2038 O O . PRO A 1 270 ? -4.563 -8.484 -9.054 1.00 95.25 270 PRO A O 1
ATOM 2041 N N . ALA A 1 271 ? -3.071 -10.154 -9.240 1.00 91.44 271 ALA A N 1
ATOM 2042 C CA . ALA A 1 271 ? -3.715 -10.785 -10.395 1.00 91.44 271 ALA A CA 1
ATOM 2043 C C . ALA A 1 271 ? -5.110 -11.364 -10.062 1.00 91.44 271 ALA A C 1
ATOM 2045 O O . ALA A 1 271 ? -6.034 -11.256 -10.871 1.00 91.44 271 ALA A O 1
ATOM 2046 N N . ASP A 1 272 ? -5.282 -11.966 -8.875 1.00 92.94 272 ASP A N 1
ATOM 2047 C CA . ASP A 1 272 ? -6.611 -12.226 -8.305 1.00 92.94 272 ASP A CA 1
ATOM 2048 C C . ASP A 1 272 ? -6.992 -11.043 -7.408 1.00 92.94 272 ASP A C 1
ATOM 2050 O O . ASP A 1 272 ? -6.354 -10.844 -6.375 1.00 92.94 272 ASP A O 1
ATOM 2054 N N . PRO A 1 273 ? -8.038 -10.273 -7.746 1.00 92.56 273 PRO A N 1
ATOM 2055 C CA . PRO A 1 273 ? -8.359 -9.035 -7.049 1.00 92.56 273 PRO A CA 1
ATOM 2056 C C . PRO A 1 273 ? -8.771 -9.218 -5.584 1.00 92.56 273 PRO A C 1
ATOM 2058 O O . PRO A 1 273 ? -8.963 -8.207 -4.929 1.00 92.56 273 PRO A O 1
ATOM 2061 N N . ASN A 1 274 ? -8.960 -10.442 -5.074 1.00 94.56 274 ASN A N 1
ATOM 2062 C CA . ASN A 1 274 ? -9.330 -10.686 -3.670 1.00 94.56 274 ASN A CA 1
ATOM 2063 C C . ASN A 1 274 ? -8.138 -11.102 -2.793 1.00 94.56 274 ASN A C 1
ATOM 2065 O O . ASN A 1 274 ? -8.323 -11.463 -1.629 1.00 94.56 274 ASN A O 1
ATOM 2069 N N . THR A 1 275 ? -6.922 -11.132 -3.345 1.00 96.56 275 THR A N 1
ATOM 2070 C CA . THR A 1 275 ? -5.723 -11.591 -2.626 1.00 96.56 275 THR A CA 1
ATOM 2071 C C . THR A 1 275 ? -4.809 -10.450 -2.201 1.00 96.56 275 THR A C 1
ATOM 2073 O O . THR A 1 275 ? -3.601 -10.640 -2.064 1.00 96.56 275 THR A O 1
ATOM 2076 N N . GLU A 1 276 ? -5.367 -9.259 -2.000 1.00 97.75 276 GLU A N 1
ATOM 2077 C CA . GLU A 1 276 ? -4.625 -8.113 -1.488 1.00 97.75 276 GLU A CA 1
ATOM 2078 C C . GLU A 1 276 ? -4.155 -8.365 -0.053 1.00 97.75 276 GLU A C 1
ATOM 2080 O O . GLU A 1 276 ? -4.874 -8.935 0.778 1.00 97.75 276 GLU A O 1
ATOM 2085 N N . TYR A 1 277 ? -2.953 -7.893 0.272 1.00 98.62 277 TYR A N 1
ATOM 2086 C CA . TYR A 1 277 ? -2.406 -8.006 1.620 1.00 98.62 277 TYR A CA 1
ATOM 2087 C C . TYR A 1 277 ? -1.476 -6.856 1.985 1.00 98.62 277 TYR A C 1
ATOM 2089 O O . TYR A 1 277 ? -0.874 -6.199 1.135 1.00 98.62 277 TYR A O 1
ATOM 2097 N N . ILE A 1 278 ? -1.337 -6.659 3.294 1.00 98.69 278 ILE A N 1
ATOM 2098 C CA . ILE A 1 278 ? -0.301 -5.831 3.904 1.00 98.69 278 ILE A CA 1
ATOM 2099 C C . ILE A 1 278 ? 0.519 -6.736 4.816 1.00 98.69 278 ILE A C 1
ATOM 2101 O O . ILE A 1 278 ? -0.021 -7.390 5.715 1.00 98.69 278 ILE A O 1
ATOM 2105 N N . GLU A 1 279 ? 1.826 -6.748 4.602 1.00 98.75 279 GLU A N 1
ATOM 2106 C CA . GLU A 1 279 ? 2.779 -7.463 5.432 1.00 98.75 279 GLU A CA 1
ATOM 2107 C C . GLU A 1 279 ? 3.502 -6.512 6.385 1.00 98.75 279 GLU A C 1
ATOM 2109 O O . GLU A 1 279 ? 3.893 -5.392 6.035 1.00 98.75 279 GLU A O 1
ATOM 2114 N N . LEU A 1 280 ? 3.700 -6.985 7.613 1.00 98.56 280 LEU A N 1
ATOM 2115 C CA . LEU A 1 280 ? 4.532 -6.331 8.598 1.00 98.56 280 LEU A CA 1
ATOM 2116 C C . LEU A 1 280 ? 5.623 -7.268 9.100 1.00 98.56 280 LEU A C 1
ATOM 2118 O O . LEU A 1 280 ? 5.399 -8.461 9.304 1.00 98.56 280 LEU A O 1
ATOM 2122 N N . THR A 1 281 ? 6.777 -6.691 9.413 1.00 98.25 281 THR A N 1
ATOM 2123 C CA . THR A 1 281 ? 7.921 -7.397 9.980 1.00 98.25 281 THR A CA 1
ATOM 2124 C C . THR A 1 281 ? 8.383 -6.762 11.288 1.00 98.25 281 THR A C 1
ATOM 2126 O O . THR A 1 281 ? 8.270 -5.550 11.506 1.00 98.25 281 THR A O 1
ATOM 2129 N N . ASN A 1 282 ? 8.896 -7.591 12.194 1.00 97.75 282 ASN A N 1
ATOM 2130 C CA . ASN A 1 282 ? 9.550 -7.136 13.416 1.00 97.75 282 ASN A CA 1
ATOM 2131 C C . ASN A 1 282 ? 11.060 -7.003 13.185 1.00 97.75 282 ASN A C 1
ATOM 2133 O O . ASN A 1 282 ? 11.792 -7.991 13.238 1.00 97.75 282 ASN A O 1
ATOM 2137 N N . VAL A 1 283 ? 11.539 -5.770 13.023 1.00 97.12 283 VAL A N 1
ATOM 2138 C CA . VAL A 1 283 ? 12.967 -5.464 12.812 1.00 97.12 283 VAL A CA 1
ATOM 2139 C C . VAL A 1 283 ? 13.777 -5.415 14.115 1.00 97.12 283 VAL A C 1
ATOM 2141 O O . VAL A 1 283 ? 14.979 -5.151 14.111 1.00 97.12 283 VAL A O 1
ATOM 2144 N N . GLY A 1 284 ? 13.123 -5.644 15.256 1.00 96.19 284 GLY A N 1
ATOM 2145 C CA . GLY A 1 284 ? 13.732 -5.634 16.578 1.00 96.19 284 GLY A CA 1
ATOM 2146 C C . GLY A 1 284 ? 14.352 -6.965 16.998 1.00 96.19 284 GLY A C 1
ATOM 2147 O O . GLY A 1 284 ? 14.166 -8.004 16.375 1.00 96.19 284 GLY A O 1
ATOM 2148 N N . ALA A 1 285 ? 15.054 -6.941 18.134 1.00 95.69 285 ALA A N 1
ATOM 2149 C CA . ALA A 1 285 ? 15.694 -8.122 18.725 1.00 95.69 285 ALA A CA 1
ATOM 2150 C C . ALA A 1 285 ? 14.811 -8.886 19.735 1.00 95.69 285 ALA A C 1
ATOM 2152 O O . ALA A 1 285 ? 15.225 -9.921 20.257 1.00 95.69 285 ALA A O 1
ATOM 2153 N N . GLU A 1 286 ? 13.608 -8.387 20.030 1.00 93.25 286 GLU A N 1
ATOM 2154 C CA . GLU A 1 286 ? 12.670 -8.986 20.986 1.00 93.25 286 GLU A CA 1
ATOM 2155 C C . GLU A 1 286 ? 11.346 -9.328 20.302 1.00 93.25 286 GLU A C 1
ATOM 2157 O O . GLU A 1 286 ? 10.925 -8.633 19.378 1.00 93.25 286 GLU A O 1
ATOM 2162 N N . THR A 1 287 ? 10.668 -10.380 20.767 1.00 93.19 287 THR A N 1
ATOM 2163 C CA . THR A 1 287 ? 9.294 -10.670 20.341 1.00 93.19 287 THR A CA 1
ATOM 2164 C C . THR A 1 287 ? 8.381 -9.520 20.754 1.00 93.19 287 THR A C 1
ATOM 2166 O O . THR A 1 287 ? 8.317 -9.172 21.934 1.00 93.19 287 THR A O 1
ATOM 2169 N N . ILE A 1 288 ? 7.639 -8.973 19.797 1.00 94.50 288 ILE A N 1
ATOM 2170 C CA . ILE A 1 288 ? 6.623 -7.948 20.044 1.00 94.50 288 ILE A CA 1
ATOM 2171 C C . ILE A 1 288 ? 5.226 -8.563 19.967 1.00 94.50 288 ILE A C 1
ATOM 2173 O O . ILE A 1 288 ? 5.010 -9.543 19.257 1.00 94.50 288 ILE A O 1
ATOM 2177 N N . ASN A 1 289 ? 4.274 -7.995 20.702 1.00 94.19 289 ASN A N 1
ATOM 2178 C CA . ASN A 1 289 ? 2.869 -8.381 20.633 1.00 94.19 289 ASN A CA 1
ATOM 2179 C C . ASN A 1 289 ? 2.057 -7.225 20.049 1.00 94.19 289 ASN A C 1
ATOM 2181 O O . ASN A 1 289 ? 2.175 -6.089 20.508 1.00 94.19 289 ASN A O 1
ATOM 2185 N N . LEU A 1 290 ? 1.247 -7.518 19.038 1.00 95.81 290 LEU A N 1
ATOM 2186 C CA . LEU A 1 290 ? 0.558 -6.514 18.236 1.00 95.81 290 LEU A CA 1
ATOM 2187 C C . LEU A 1 290 ? -0.819 -6.147 18.773 1.00 95.81 290 LEU A C 1
ATOM 2189 O O . LEU A 1 290 ? -1.499 -5.335 18.161 1.00 95.81 290 LEU A O 1
ATOM 2193 N N . ARG A 1 291 ? -1.247 -6.693 19.913 1.00 94.75 291 ARG A N 1
ATOM 2194 C CA . ARG A 1 291 ? -2.573 -6.433 20.473 1.00 94.75 291 ARG A CA 1
ATOM 2195 C C . ARG A 1 291 ? -2.890 -4.940 20.525 1.00 94.75 291 ARG A C 1
ATOM 2197 O O . ARG A 1 291 ? -2.147 -4.165 21.123 1.00 94.75 291 ARG A O 1
ATOM 2204 N N . LEU A 1 292 ? -4.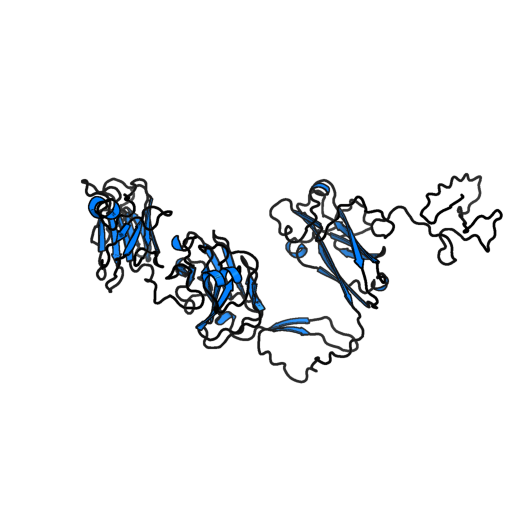033 -4.569 19.943 1.00 94.44 292 LEU A N 1
ATOM 2205 C CA . LEU A 1 292 ? -4.533 -3.193 19.802 1.00 94.44 292 LEU A CA 1
ATOM 2206 C C . LEU A 1 292 ? -3.723 -2.277 18.866 1.00 94.44 292 LEU A C 1
ATOM 2208 O O . LEU A 1 292 ? -4.126 -1.128 18.699 1.00 94.44 292 LEU A O 1
ATOM 2212 N N . ALA A 1 293 ? -2.636 -2.740 18.240 1.00 97.00 293 ALA A N 1
ATOM 2213 C CA . ALA A 1 293 ? -2.077 -2.044 17.084 1.00 97.00 293 ALA A CA 1
ATOM 2214 C C . ALA A 1 293 ? -3.132 -1.990 15.971 1.00 97.00 293 ALA A C 1
ATOM 2216 O O . ALA A 1 293 ? -4.027 -2.842 15.907 1.00 97.00 293 ALA A O 1
ATOM 2217 N N . LYS A 1 294 ? -3.053 -0.977 15.113 1.00 97.50 294 LYS A N 1
ATOM 2218 C CA . LYS A 1 294 ? -4.113 -0.683 14.152 1.00 97.50 294 LYS A CA 1
ATOM 2219 C C . LYS A 1 294 ? -3.563 -0.245 12.800 1.00 97.50 294 LYS A C 1
ATOM 2221 O O . LYS A 1 294 ? -2.689 0.613 12.750 1.00 97.50 294 LYS A O 1
ATOM 2226 N N . LEU A 1 295 ? -4.141 -0.784 11.729 1.00 98.38 295 LEU A N 1
ATOM 2227 C CA . LEU A 1 295 ? -4.091 -0.207 10.388 1.00 98.38 295 LEU A CA 1
ATOM 2228 C C . LEU A 1 295 ? -5.352 0.631 10.152 1.00 98.38 295 LEU A C 1
ATOM 2230 O O . LEU A 1 295 ? -6.449 0.279 10.596 1.00 98.38 295 LEU A O 1
ATOM 2234 N N . SER A 1 296 ? -5.169 1.786 9.528 1.00 95.38 296 SER A N 1
ATOM 2235 C CA . SER A 1 296 ? -6.210 2.771 9.248 1.00 95.38 296 SER A CA 1
ATOM 2236 C C . SER A 1 296 ? -5.830 3.603 8.032 1.00 95.38 296 SER A C 1
ATOM 2238 O O . SER A 1 296 ? -4.647 3.675 7.718 1.00 95.38 296 SER A O 1
ATOM 2240 N N . ARG A 1 297 ? -6.804 4.318 7.445 1.00 88.50 297 ARG A N 1
ATOM 2241 C CA . ARG A 1 297 ? -6.657 5.045 6.167 1.00 88.50 297 ARG A CA 1
ATOM 2242 C C . ARG A 1 297 ? -6.363 4.017 5.053 1.00 88.50 297 ARG A C 1
ATOM 2244 O O . ARG A 1 297 ? -5.320 3.385 5.052 1.00 88.50 297 ARG A O 1
ATOM 2251 N N . GLY A 1 298 ? -7.373 3.745 4.233 1.00 86.94 298 GLY A N 1
ATOM 2252 C CA . GLY A 1 298 ? -7.431 2.599 3.318 1.00 86.94 298 GLY A CA 1
ATOM 2253 C C . GLY A 1 298 ? -8.129 1.400 3.901 1.00 86.94 298 GLY A C 1
ATOM 2254 O O . GLY A 1 298 ? -9.334 1.237 3.715 1.00 86.94 298 GLY A O 1
ATOM 2255 N N . VAL A 1 299 ? -7.418 0.629 4.712 1.00 93.75 299 VAL A N 1
ATOM 2256 C CA . VAL A 1 299 ? -7.995 -0.540 5.384 1.00 93.75 299 VAL A CA 1
ATOM 2257 C C . VAL A 1 299 ? -8.251 -0.261 6.866 1.00 93.75 299 VAL A C 1
ATOM 2259 O O . VAL A 1 299 ? -7.572 0.565 7.479 1.00 93.75 299 VAL A O 1
ATOM 2262 N N . ASP A 1 300 ? -9.231 -0.937 7.467 1.00 95.69 300 ASP A N 1
ATOM 2263 C CA . ASP A 1 300 ? -9.487 -0.915 8.912 1.00 95.69 300 ASP A CA 1
ATOM 2264 C C . ASP A 1 300 ? -9.220 -2.296 9.511 1.00 95.69 300 ASP A C 1
ATOM 2266 O O . ASP A 1 300 ? -9.937 -3.265 9.249 1.00 95.69 300 ASP A O 1
ATOM 2270 N N . PHE A 1 301 ? -8.177 -2.384 10.336 1.00 98.19 301 PHE A N 1
ATOM 2271 C CA . PHE A 1 301 ? -7.833 -3.610 11.046 1.00 98.19 301 PHE A CA 1
ATOM 2272 C C . PHE A 1 301 ? -7.232 -3.305 12.409 1.00 98.19 301 PHE A C 1
ATOM 2274 O O . PHE A 1 301 ? -6.299 -2.513 12.525 1.00 98.19 301 PHE A O 1
ATOM 2281 N N . THR A 1 302 ? -7.736 -3.961 13.454 1.00 97.75 302 THR A N 1
ATOM 2282 C CA . THR A 1 302 ? -7.149 -3.908 14.800 1.00 97.75 302 THR A CA 1
ATOM 2283 C C . THR A 1 302 ? -6.627 -5.285 15.168 1.00 97.75 302 THR A C 1
ATOM 2285 O O . THR A 1 302 ? -7.391 -6.246 15.245 1.00 97.75 302 THR A O 1
ATOM 2288 N N . PHE A 1 303 ? -5.327 -5.371 15.429 1.00 97.62 303 PHE A N 1
ATOM 2289 C CA . PHE A 1 303 ? -4.658 -6.626 15.732 1.00 97.62 303 PHE A CA 1
ATOM 2290 C C . PHE A 1 303 ? -5.153 -7.221 17.059 1.00 97.62 303 PHE A C 1
ATOM 2292 O O . PHE A 1 303 ? -5.266 -6.540 18.089 1.00 97.62 303 PHE A O 1
ATOM 2299 N N . GLY A 1 304 ? -5.424 -8.527 17.020 1.00 94.75 304 GLY A N 1
ATOM 2300 C CA . GLY A 1 304 ? -5.686 -9.354 18.194 1.00 94.75 304 GLY A CA 1
ATOM 2301 C C . GLY A 1 304 ? -4.409 -9.692 18.969 1.00 94.75 304 GLY A C 1
ATOM 2302 O O . GLY A 1 304 ? -3.394 -9.009 18.872 1.00 94.75 304 GLY A O 1
ATOM 2303 N N . ASP A 1 305 ? -4.446 -10.768 19.751 1.00 92.31 305 ASP A N 1
ATOM 2304 C CA . ASP A 1 305 ? -3.292 -11.226 20.535 1.00 92.31 305 ASP A CA 1
ATOM 2305 C C . ASP A 1 305 ? -2.281 -11.986 19.657 1.00 92.31 305 ASP A C 1
ATOM 2307 O O . ASP A 1 305 ? -2.212 -13.214 19.676 1.00 92.31 305 ASP A O 1
ATOM 2311 N N . VAL A 1 306 ? -1.538 -11.243 18.831 1.00 94.50 306 VAL A N 1
ATOM 2312 C CA . VAL A 1 306 ? -0.575 -11.781 17.857 1.00 94.50 306 VAL A CA 1
ATOM 2313 C C . VAL A 1 306 ? 0.845 -11.434 18.283 1.00 94.50 306 VAL A C 1
ATOM 2315 O O . VAL A 1 306 ? 1.165 -10.264 18.488 1.00 94.50 306 VAL A O 1
ATOM 2318 N N . ALA A 1 307 ? 1.709 -12.442 18.404 1.00 93.88 307 ALA A N 1
ATOM 2319 C CA . ALA A 1 307 ? 3.120 -12.268 18.733 1.00 93.88 307 ALA A CA 1
ATOM 2320 C C . ALA A 1 307 ? 3.999 -12.475 17.495 1.00 93.88 307 ALA A C 1
ATOM 2322 O O . ALA A 1 307 ? 3.881 -13.492 16.817 1.00 93.88 307 ALA A O 1
ATOM 2323 N N . VAL A 1 308 ? 4.920 -11.544 17.248 1.00 96.75 308 VAL A N 1
ATOM 2324 C CA . VAL A 1 308 ? 5.852 -11.579 16.116 1.00 96.75 308 VAL A CA 1
ATOM 2325 C C . VAL A 1 308 ? 7.276 -11.666 16.657 1.00 96.75 308 VAL A C 1
ATOM 2327 O O . VAL A 1 308 ? 7.744 -10.777 17.373 1.00 96.75 308 VAL A O 1
ATOM 2330 N N . ALA A 1 309 ? 7.958 -12.775 16.372 1.00 96.88 309 ALA A N 1
ATOM 2331 C CA . ALA A 1 309 ? 9.346 -12.997 16.779 1.00 96.88 309 ALA A CA 1
ATOM 2332 C C . ALA A 1 309 ? 10.311 -12.012 16.081 1.00 96.88 309 ALA A C 1
ATOM 2334 O O . ALA A 1 309 ? 9.923 -11.412 15.083 1.00 96.88 309 ALA A O 1
ATOM 2335 N N . PRO A 1 310 ? 11.549 -11.830 16.577 1.00 97.12 310 PRO A N 1
ATOM 2336 C CA . PRO A 1 310 ? 12.586 -11.074 15.866 1.00 97.12 310 PRO A CA 1
ATOM 2337 C C . PRO A 1 310 ? 12.771 -11.574 14.429 1.00 97.12 310 PRO A C 1
ATOM 2339 O O . PRO A 1 310 ? 12.955 -12.777 14.233 1.00 97.12 310 PRO A O 1
ATOM 2342 N N . GLY A 1 311 ? 12.699 -10.675 13.444 1.00 96.69 311 GLY A N 1
ATOM 2343 C CA . GLY A 1 311 ? 12.739 -11.004 12.013 1.00 96.69 311 GLY A CA 1
ATOM 2344 C C . GLY A 1 311 ? 11.523 -11.786 11.500 1.00 96.69 311 GLY A C 1
ATOM 2345 O O . GLY A 1 311 ? 11.559 -12.308 10.394 1.00 96.69 311 GLY A O 1
ATOM 2346 N N . GLY A 1 312 ? 10.476 -11.936 12.316 1.00 97.88 312 GLY A N 1
ATOM 2347 C CA . GLY A 1 312 ? 9.241 -12.607 11.931 1.00 97.88 312 GLY A CA 1
ATOM 2348 C C . GLY A 1 312 ? 8.298 -11.684 11.163 1.00 97.88 312 GLY A C 1
ATOM 2349 O O . GLY A 1 312 ? 8.318 -10.467 11.358 1.00 97.88 312 GLY A O 1
ATOM 2350 N N . TYR A 1 313 ? 7.431 -12.303 10.367 1.00 98.44 313 TYR A N 1
ATOM 2351 C CA . TYR A 1 313 ? 6.436 -11.643 9.525 1.00 98.44 313 TYR A CA 1
ATOM 2352 C C . TYR A 1 313 ? 5.020 -11.910 10.021 1.00 98.44 313 TYR A C 1
ATOM 2354 O O . TYR A 1 313 ? 4.754 -12.911 10.695 1.00 98.44 313 TYR A O 1
ATOM 2362 N N . VAL A 1 314 ? 4.110 -11.011 9.672 1.00 98.62 314 VAL A N 1
ATOM 2363 C CA . VAL A 1 314 ? 2.676 -11.150 9.897 1.00 98.62 314 VAL A CA 1
ATOM 2364 C C . VAL A 1 314 ? 1.911 -10.464 8.773 1.00 98.62 314 VAL A C 1
ATOM 2366 O O . VAL A 1 314 ? 2.287 -9.377 8.341 1.00 98.62 314 VAL A O 1
ATOM 2369 N N . LEU A 1 315 ? 0.824 -11.085 8.325 1.00 98.75 315 LEU A N 1
ATOM 2370 C CA . LEU A 1 315 ? -0.006 -10.579 7.237 1.00 98.75 315 LEU A CA 1
ATOM 2371 C C . LEU A 1 315 ? -1.388 -10.182 7.734 1.00 98.75 315 LEU A C 1
ATOM 2373 O O . LEU A 1 315 ? -1.967 -10.842 8.598 1.00 98.75 315 LEU A O 1
ATOM 2377 N N . VAL A 1 316 ? -1.946 -9.144 7.131 1.00 98.62 316 VAL A N 1
ATOM 2378 C CA . VAL A 1 316 ? -3.392 -8.926 7.093 1.00 98.62 316 VAL A CA 1
ATOM 2379 C C . VAL A 1 316 ? -3.828 -8.977 5.639 1.00 98.62 316 VAL A C 1
ATOM 2381 O O . VAL A 1 316 ? -3.155 -8.418 4.776 1.00 98.62 316 VAL A O 1
ATOM 2384 N N . VAL A 1 317 ? -4.920 -9.679 5.366 1.00 98.62 317 VAL A N 1
ATOM 2385 C CA . VAL A 1 317 ? -5.366 -9.987 3.998 1.00 98.62 317 VAL A CA 1
ATOM 2386 C C . VAL A 1 317 ? -6.798 -9.497 3.785 1.00 98.62 317 VAL A C 1
ATOM 2388 O O . VAL A 1 317 ? -7.529 -9.322 4.760 1.00 98.62 317 VAL A O 1
ATOM 2391 N N . GLU A 1 318 ? -7.209 -9.262 2.543 1.00 97.69 318 GLU A N 1
ATOM 2392 C CA . GLU A 1 318 ? -8.598 -8.897 2.220 1.00 97.69 318 GLU A CA 1
ATOM 2393 C C . GLU A 1 318 ? -9.546 -10.079 2.499 1.00 97.69 318 GLU A C 1
ATOM 2395 O O . GLU A 1 318 ? -10.483 -9.992 3.302 1.00 97.69 318 GLU A O 1
ATOM 2400 N N . ASP A 1 319 ? -9.234 -11.230 1.900 1.00 97.31 319 ASP A N 1
ATOM 2401 C CA . ASP A 1 319 ? -9.985 -12.477 2.014 1.00 97.31 319 ASP A CA 1
ATOM 2402 C C . ASP A 1 319 ? -9.024 -13.651 2.269 1.00 97.31 319 ASP A C 1
ATOM 2404 O O . ASP A 1 319 ? -8.132 -13.936 1.468 1.00 97.31 319 ASP A O 1
ATOM 2408 N N . VAL A 1 320 ? -9.182 -14.333 3.411 1.00 97.12 320 VAL A N 1
ATOM 2409 C CA . VAL A 1 320 ? -8.308 -15.456 3.794 1.00 97.12 320 VAL A CA 1
ATOM 2410 C C . VAL A 1 320 ? -8.511 -16.654 2.879 1.00 97.12 320 VAL A C 1
ATOM 2412 O O . VAL A 1 320 ? -7.527 -17.287 2.508 1.00 97.12 320 VAL A O 1
ATOM 2415 N N . ASP A 1 321 ? -9.751 -16.961 2.499 1.00 96.38 321 ASP A N 1
ATOM 2416 C CA . ASP A 1 321 ? -10.046 -18.134 1.680 1.00 96.38 321 ASP A CA 1
ATOM 2417 C C . ASP A 1 321 ? -9.484 -17.944 0.261 1.00 96.38 321 ASP A C 1
ATOM 2419 O O . ASP A 1 321 ? -8.912 -18.878 -0.308 1.00 96.38 321 ASP A O 1
ATOM 2423 N N . ALA A 1 322 ? -9.598 -16.734 -0.302 1.00 96.94 322 ALA A N 1
ATOM 2424 C CA . ALA A 1 322 ? -9.004 -16.402 -1.598 1.00 96.94 322 ALA A CA 1
ATOM 2425 C C . ALA A 1 322 ? -7.469 -16.416 -1.538 1.00 96.94 322 ALA A C 1
ATOM 2427 O O . ALA A 1 322 ? -6.821 -17.036 -2.385 1.00 96.94 322 ALA A O 1
ATOM 2428 N N . PHE A 1 323 ? -6.886 -15.794 -0.508 1.00 97.88 323 PHE A N 1
ATOM 2429 C CA . PHE A 1 323 ? -5.439 -15.783 -0.308 1.00 97.88 323 PHE A CA 1
ATOM 2430 C C . PHE A 1 323 ? -4.888 -17.211 -0.183 1.00 97.88 323 PHE A C 1
ATOM 2432 O O . PHE A 1 323 ? -3.972 -17.598 -0.905 1.00 97.88 323 PHE A O 1
ATOM 2439 N N . GLU A 1 324 ? -5.472 -18.044 0.678 1.00 97.06 324 GLU A N 1
ATOM 2440 C CA . GLU A 1 324 ? -5.031 -19.428 0.872 1.00 97.06 324 GLU A CA 1
ATOM 2441 C C . GLU A 1 324 ? -5.245 -20.307 -0.372 1.00 97.06 324 GLU A C 1
ATOM 2443 O O . GLU A 1 324 ? -4.503 -21.272 -0.574 1.00 97.06 324 GLU A O 1
ATOM 2448 N N . ALA A 1 325 ? -6.217 -19.985 -1.232 1.00 96.62 325 ALA A N 1
ATOM 2449 C CA . ALA A 1 325 ? -6.409 -20.679 -2.503 1.00 96.62 325 ALA A CA 1
ATOM 2450 C C . ALA A 1 325 ? -5.274 -20.409 -3.508 1.00 96.62 325 ALA A C 1
ATOM 2452 O O . ALA A 1 325 ? -4.925 -21.312 -4.273 1.00 96.62 325 ALA A O 1
ATOM 2453 N N . VAL A 1 326 ? -4.699 -19.201 -3.494 1.00 95.81 326 VAL A N 1
ATOM 2454 C CA . VAL A 1 326 ? -3.602 -18.791 -4.387 1.00 95.81 326 VAL A CA 1
ATOM 2455 C C . VAL A 1 326 ? -2.235 -19.154 -3.804 1.00 95.81 326 VAL A C 1
ATOM 2457 O O . VAL A 1 326 ? -1.432 -19.805 -4.471 1.00 95.81 326 VAL A O 1
ATOM 2460 N N . TYR A 1 327 ? -1.983 -18.786 -2.549 1.00 96.06 327 TYR A N 1
ATOM 2461 C CA . TYR A 1 327 ? -0.674 -18.924 -1.904 1.00 96.06 327 TYR A CA 1
ATOM 2462 C C . TYR A 1 327 ? -0.486 -20.264 -1.183 1.00 96.06 327 TYR A C 1
ATOM 2464 O O . TYR A 1 327 ? 0.640 -20.728 -0.996 1.00 96.06 327 TYR A O 1
ATOM 2472 N N . GLY A 1 328 ? -1.580 -20.924 -0.801 1.00 95.88 328 GLY A N 1
ATOM 2473 C CA . GLY A 1 328 ? -1.572 -22.122 0.033 1.00 95.88 328 GLY A CA 1
ATOM 2474 C C . GLY A 1 328 ? -1.725 -21.825 1.528 1.00 95.88 328 GLY A C 1
ATOM 2475 O O . GLY A 1 328 ? -1.817 -20.684 1.972 1.00 95.88 328 GLY A O 1
ATOM 2476 N N . LEU A 1 329 ? -1.760 -22.892 2.329 1.00 94.44 329 LEU A N 1
ATOM 2477 C CA . LEU A 1 329 ? -1.962 -22.818 3.779 1.00 94.44 329 LEU A CA 1
ATOM 2478 C C . LEU A 1 329 ? -0.647 -22.583 4.536 1.00 94.44 329 LEU A C 1
ATOM 2480 O O . LEU A 1 329 ? 0.403 -23.092 4.143 1.00 94.44 329 LEU A O 1
ATOM 2484 N N . GLY A 1 330 ? -0.737 -21.955 5.713 1.00 92.62 330 GLY A N 1
ATOM 2485 C CA . GLY A 1 330 ? 0.356 -21.905 6.697 1.00 92.62 330 GLY A CA 1
ATOM 2486 C C . GLY A 1 330 ? 1.115 -20.579 6.790 1.00 92.62 330 GLY A C 1
ATOM 2487 O O . GLY A 1 330 ? 2.099 -20.512 7.527 1.00 92.62 330 GLY A O 1
ATOM 2488 N N . PHE A 1 331 ? 0.657 -19.537 6.096 1.00 96.81 331 PHE A N 1
ATOM 2489 C CA . PHE A 1 331 ? 1.191 -18.180 6.230 1.00 96.81 331 PHE A CA 1
ATOM 2490 C C . PHE A 1 331 ? 0.810 -17.553 7.584 1.00 96.81 331 PHE A C 1
ATOM 2492 O O . PHE A 1 331 ? -0.227 -17.905 8.157 1.00 96.81 331 PHE A O 1
ATOM 2499 N N . PRO A 1 332 ? 1.620 -16.621 8.124 1.00 96.38 332 PRO A N 1
ATOM 2500 C CA . PRO A 1 332 ? 1.354 -15.978 9.410 1.00 96.38 332 PRO A CA 1
ATOM 2501 C C . PRO A 1 332 ? 0.274 -14.885 9.299 1.00 96.38 332 PRO A C 1
ATOM 2503 O O . PRO A 1 332 ? 0.529 -13.706 9.536 1.00 96.38 332 PRO A O 1
ATOM 2506 N N . ILE A 1 333 ? -0.952 -15.272 8.942 1.00 98.31 333 ILE A N 1
ATOM 2507 C CA . ILE A 1 333 ? -2.086 -14.356 8.780 1.00 98.31 333 ILE A CA 1
ATOM 2508 C C . ILE A 1 333 ? -2.678 -13.999 10.154 1.00 98.31 333 ILE A C 1
ATOM 2510 O O . ILE A 1 333 ? -3.129 -14.866 10.904 1.00 98.31 333 ILE A O 1
ATOM 2514 N N . ALA A 1 334 ? -2.696 -12.708 10.489 1.00 98.12 334 ALA A N 1
ATOM 2515 C CA . ALA A 1 334 ? -3.325 -12.166 11.694 1.00 98.12 334 ALA A CA 1
ATOM 2516 C C . ALA A 1 334 ? -4.848 -12.023 11.568 1.00 98.12 334 ALA A C 1
ATOM 2518 O O . ALA A 1 334 ? -5.545 -12.061 12.585 1.00 98.12 334 ALA A O 1
ATOM 2519 N N . GLY A 1 335 ? -5.366 -11.838 10.353 1.00 97.31 335 GLY A N 1
ATOM 2520 C CA . GLY A 1 335 ? -6.800 -11.787 10.079 1.00 97.31 335 GLY A CA 1
ATOM 2521 C C . GLY A 1 335 ? -7.153 -11.034 8.800 1.00 97.31 335 GLY A C 1
ATOM 2522 O O . GLY A 1 335 ? -6.270 -10.603 8.057 1.00 97.31 335 GLY A O 1
ATOM 2523 N N . GLN A 1 336 ? -8.462 -10.876 8.587 1.00 98.19 336 GLN A N 1
ATOM 2524 C CA . GLN A 1 336 ? -9.019 -10.100 7.482 1.00 98.19 336 GLN A CA 1
ATOM 2525 C C . GLN A 1 336 ? -9.249 -8.647 7.879 1.00 98.19 336 GLN A C 1
ATOM 2527 O O . GLN A 1 336 ? -9.841 -8.387 8.932 1.00 98.19 336 GLN A O 1
ATOM 2532 N N . TYR A 1 337 ? -8.806 -7.714 7.042 1.00 97.38 337 TYR A N 1
ATOM 2533 C CA . TYR A 1 337 ? -9.127 -6.298 7.206 1.00 97.38 337 TYR A CA 1
ATOM 2534 C C . TYR A 1 337 ? -10.469 -5.943 6.554 1.00 97.38 337 TYR A C 1
ATOM 2536 O O . TYR A 1 337 ? -10.977 -6.665 5.704 1.00 97.38 337 TYR A O 1
ATOM 2544 N N . ALA A 1 338 ? -11.068 -4.829 6.978 1.00 93.06 338 ALA A N 1
ATOM 2545 C CA . ALA A 1 338 ? -12.229 -4.247 6.309 1.00 93.06 338 ALA A CA 1
ATOM 2546 C C . ALA A 1 338 ? -11.794 -3.123 5.358 1.00 93.06 338 ALA A C 1
ATOM 2548 O O . ALA A 1 338 ? -10.849 -2.392 5.658 1.00 93.06 338 ALA A O 1
ATOM 2549 N N . GLY A 1 339 ? -12.521 -2.946 4.255 1.00 90.25 339 GLY A N 1
ATOM 2550 C CA . GLY A 1 339 ? -12.099 -2.075 3.154 1.00 90.25 339 GLY A CA 1
ATOM 2551 C C . GLY A 1 339 ? -11.326 -2.858 2.093 1.00 90.25 339 GLY A C 1
ATOM 2552 O O . GLY A 1 339 ? -11.370 -4.084 2.092 1.00 90.25 339 GLY A O 1
ATOM 2553 N N . LYS A 1 340 ? -10.664 -2.133 1.196 1.00 91.25 340 LYS A N 1
ATOM 2554 C CA . LYS A 1 340 ? -9.882 -2.648 0.069 1.00 91.25 340 LYS A CA 1
ATOM 2555 C C . LYS A 1 340 ? -8.765 -1.650 -0.217 1.00 91.25 340 LYS A C 1
ATOM 2557 O O . LYS A 1 340 ? -8.995 -0.461 0.013 1.00 91.25 340 LYS A O 1
ATOM 2562 N N . LEU A 1 341 ? -7.607 -2.117 -0.673 1.00 96.19 341 LEU A N 1
ATOM 2563 C CA . LEU A 1 341 ? -6.563 -1.223 -1.155 1.00 96.19 341 LEU A CA 1
ATOM 2564 C C . LEU A 1 341 ? -7.002 -0.570 -2.477 1.00 96.19 341 LEU A C 1
ATOM 2566 O O . LEU A 1 341 ? -7.590 -1.215 -3.340 1.00 96.19 341 LEU A O 1
ATOM 2570 N N . ASP A 1 342 ? -6.769 0.732 -2.636 1.00 95.31 342 ASP A N 1
ATOM 2571 C CA . ASP A 1 342 ? -7.039 1.420 -3.905 1.00 95.31 342 ASP A CA 1
ATOM 2572 C C . ASP A 1 342 ? -5.946 1.087 -4.927 1.00 95.31 342 ASP A C 1
ATOM 2574 O O . ASP A 1 342 ? -4.764 1.374 -4.702 1.00 95.31 342 ASP A O 1
ATOM 2578 N N . ASN A 1 343 ? -6.342 0.520 -6.068 1.00 94.50 343 ASN A N 1
ATOM 2579 C CA . ASN A 1 343 ? -5.424 0.184 -7.151 1.00 94.50 343 ASN A CA 1
ATOM 2580 C C . ASN A 1 343 ? -4.679 1.420 -7.673 1.00 94.50 343 ASN A C 1
ATOM 2582 O O . ASN A 1 343 ? -3.540 1.282 -8.079 1.00 94.50 343 ASN A O 1
ATOM 2586 N N . ALA A 1 344 ? -5.265 2.623 -7.603 1.00 93.31 344 ALA A N 1
ATOM 2587 C CA . ALA A 1 344 ? -4.618 3.860 -8.057 1.00 93.31 344 ALA A CA 1
ATOM 2588 C C . ALA A 1 344 ? -3.651 4.477 -7.025 1.00 93.31 344 ALA A C 1
ATOM 2590 O O . ALA A 1 344 ? -2.999 5.494 -7.281 1.00 93.31 344 ALA A O 1
ATOM 2591 N N . GLY A 1 345 ? -3.565 3.896 -5.829 1.00 93.56 345 GLY A N 1
ATOM 2592 C CA . GLY A 1 345 ? -2.809 4.458 -4.721 1.00 93.56 345 GLY A CA 1
ATOM 2593 C C . GLY A 1 345 ? -3.666 5.180 -3.695 1.00 93.56 345 GLY A C 1
ATOM 2594 O O . GLY A 1 345 ? -4.653 5.851 -3.993 1.00 93.56 345 GLY A O 1
ATOM 2595 N N . GLU A 1 346 ? -3.242 5.089 -2.441 1.00 94.31 346 GLU A N 1
ATOM 2596 C CA . GLU A 1 346 ? -3.898 5.766 -1.335 1.00 94.31 346 GLU A CA 1
ATOM 2597 C C . GLU A 1 346 ? -2.972 5.907 -0.127 1.00 94.31 346 GLU A C 1
ATOM 2599 O O . GLU A 1 346 ? -1.781 5.610 -0.190 1.00 94.31 346 GLU A O 1
ATOM 2604 N N . ARG A 1 347 ? -3.505 6.404 0.993 1.00 95.94 347 ARG A N 1
ATOM 2605 C CA . ARG A 1 347 ? -2.744 6.609 2.224 1.00 95.94 347 ARG A CA 1
ATOM 2606 C C . ARG A 1 347 ? -3.000 5.495 3.226 1.00 95.94 347 ARG A C 1
ATOM 2608 O O . ARG A 1 347 ? -4.124 5.409 3.691 1.00 95.94 347 ARG A O 1
ATOM 2615 N N . ILE A 1 348 ? -1.940 4.836 3.691 1.00 97.00 348 ILE A N 1
ATOM 2616 C CA . ILE A 1 348 ? -1.951 3.847 4.777 1.00 97.00 348 ILE A CA 1
ATOM 2617 C C . ILE A 1 348 ? -1.357 4.449 6.056 1.00 97.00 348 ILE A C 1
ATOM 2619 O O . ILE A 1 348 ? -0.372 5.194 6.028 1.00 97.00 348 ILE A O 1
ATOM 2623 N N . GLU A 1 349 ? -1.948 4.132 7.208 1.00 97.06 349 GLU A N 1
ATOM 2624 C CA . GLU A 1 349 ? -1.443 4.499 8.530 1.00 97.06 349 GLU A CA 1
ATOM 2625 C C . GLU A 1 349 ? -1.453 3.309 9.501 1.00 97.06 349 GLU A C 1
ATOM 2627 O O . GLU A 1 349 ? -2.502 2.740 9.804 1.00 97.06 349 GLU A O 1
ATOM 2632 N N . LEU A 1 350 ? -0.277 2.987 10.044 1.00 97.94 350 LEU A N 1
ATOM 2633 C CA . LEU A 1 350 ? -0.058 1.995 11.094 1.00 97.94 350 LEU A CA 1
ATOM 2634 C C . LEU A 1 350 ? 0.174 2.699 12.434 1.00 97.94 350 LEU A C 1
ATOM 2636 O O . LEU A 1 350 ? 1.050 3.560 12.544 1.00 97.94 350 LEU A O 1
ATOM 2640 N N . GLN A 1 351 ? -0.560 2.299 13.467 1.00 97.12 351 GLN A N 1
ATOM 2641 C CA . GLN A 1 351 ? -0.474 2.842 14.821 1.00 97.12 351 GLN A CA 1
ATOM 2642 C C . GLN A 1 351 ? -0.243 1.739 15.856 1.00 97.12 351 GLN A C 1
ATOM 2644 O O . GLN A 1 351 ? -0.715 0.611 15.703 1.00 97.12 351 GLN A O 1
ATOM 2649 N N . ASP A 1 352 ? 0.455 2.071 16.941 1.00 95.38 352 ASP A N 1
ATOM 2650 C CA . ASP A 1 352 ? 0.558 1.199 18.108 1.00 95.38 352 ASP A CA 1
ATOM 2651 C C . ASP A 1 352 ? -0.719 1.235 18.968 1.00 95.38 352 ASP A C 1
ATOM 2653 O O . ASP A 1 352 ? -1.644 2.016 18.738 1.00 95.38 352 ASP A O 1
ATOM 2657 N N . ALA A 1 353 ? -0.757 0.411 20.017 1.00 93.50 353 ALA A N 1
ATOM 2658 C CA . ALA A 1 353 ? -1.895 0.336 20.933 1.00 93.50 353 ALA A CA 1
ATOM 2659 C C . ALA A 1 353 ? -2.237 1.661 21.644 1.00 93.50 353 ALA A C 1
ATOM 2661 O O . ALA A 1 353 ? -3.374 1.856 22.070 1.00 93.50 353 ALA A O 1
ATOM 2662 N N . ALA A 1 354 ? -1.268 2.564 21.815 1.00 89.88 354 ALA A N 1
ATOM 2663 C CA . ALA A 1 354 ? -1.475 3.868 22.437 1.00 89.88 354 ALA A CA 1
ATOM 2664 C C . ALA A 1 354 ? -1.886 4.952 21.420 1.00 89.88 354 ALA A C 1
ATOM 2666 O O . ALA A 1 354 ? -2.062 6.108 21.809 1.00 89.88 354 ALA A O 1
ATOM 2667 N N . GLY A 1 355 ? -2.040 4.598 20.139 1.00 90.62 355 GLY A N 1
ATOM 2668 C CA . GLY A 1 355 ? -2.352 5.523 19.051 1.00 90.62 355 GLY A CA 1
ATOM 2669 C C . GLY A 1 355 ? -1.138 6.302 18.541 1.00 90.62 355 GLY A C 1
ATOM 2670 O O . GLY A 1 355 ? -1.310 7.301 17.844 1.00 90.62 355 GLY A O 1
ATOM 2671 N N . ARG A 1 356 ? 0.093 5.897 18.889 1.00 92.44 356 ARG A N 1
ATOM 2672 C CA . ARG A 1 356 ? 1.302 6.480 18.291 1.00 92.44 356 ARG A CA 1
ATOM 2673 C C . ARG A 1 356 ? 1.438 5.953 16.866 1.00 92.44 356 ARG A C 1
ATOM 2675 O O . ARG A 1 356 ? 1.459 4.743 16.662 1.00 92.44 356 ARG A O 1
ATOM 2682 N N . THR A 1 357 ? 1.569 6.851 15.897 1.00 94.69 357 THR A N 1
ATOM 2683 C CA . THR A 1 357 ? 1.867 6.491 14.507 1.00 94.69 357 THR A CA 1
ATOM 2684 C C . THR A 1 357 ? 3.240 5.820 14.413 1.00 94.69 357 THR A C 1
ATOM 2686 O O . THR A 1 357 ? 4.233 6.371 14.886 1.00 94.69 357 THR A O 1
ATOM 2689 N N . ILE A 1 358 ? 3.272 4.639 13.798 1.00 95.19 358 ILE A N 1
ATOM 2690 C CA . ILE A 1 358 ? 4.472 3.859 13.471 1.00 95.19 358 ILE A CA 1
ATOM 2691 C C . ILE A 1 358 ? 4.893 4.171 12.033 1.00 95.19 358 ILE A C 1
ATOM 2693 O O . ILE A 1 358 ? 6.008 4.623 11.800 1.00 95.19 358 ILE A O 1
ATOM 2697 N N . HIS A 1 359 ? 3.965 3.994 11.088 1.00 96.50 359 HIS A N 1
ATOM 2698 C CA . HIS A 1 359 ? 4.132 4.354 9.683 1.00 96.50 359 HIS A CA 1
ATOM 2699 C C . HIS A 1 359 ? 2.926 5.110 9.178 1.00 96.50 359 HIS A C 1
ATOM 2701 O O . HIS A 1 359 ? 1.796 4.859 9.597 1.00 96.50 359 HIS A O 1
ATOM 2707 N N . LYS A 1 360 ? 3.173 6.021 8.243 1.00 95.06 360 LYS A N 1
ATOM 2708 C CA . LYS A 1 360 ? 2.120 6.763 7.573 1.00 95.06 360 LYS A CA 1
ATOM 2709 C C . LYS A 1 360 ? 2.620 7.242 6.222 1.00 95.06 360 LYS A C 1
ATOM 2711 O O . LYS A 1 360 ? 3.383 8.201 6.188 1.00 95.06 360 LYS A O 1
ATOM 2716 N N . PHE A 1 361 ? 2.152 6.628 5.148 1.00 96.75 361 PHE A N 1
ATOM 2717 C CA . PHE A 1 361 ? 2.610 6.940 3.798 1.00 96.75 361 PHE A CA 1
ATOM 2718 C C . PHE A 1 361 ? 1.484 6.811 2.779 1.00 96.75 361 PHE A C 1
ATOM 2720 O O . PHE A 1 361 ? 0.444 6.227 3.079 1.00 96.75 361 PHE A O 1
ATOM 2727 N N . SER A 1 362 ? 1.692 7.372 1.597 1.00 96.56 362 SER A N 1
ATOM 2728 C CA . SER A 1 362 ? 0.878 7.153 0.415 1.00 96.56 362 SER A CA 1
ATOM 2729 C C . SER A 1 362 ? 1.673 6.399 -0.638 1.00 96.56 362 SER A C 1
ATOM 2731 O O . SER A 1 362 ? 2.795 6.796 -0.937 1.00 96.56 362 SER A O 1
ATOM 2733 N N . TYR A 1 363 ? 1.088 5.335 -1.186 1.00 96.38 363 TYR A N 1
ATOM 2734 C CA . TYR A 1 363 ? 1.622 4.650 -2.363 1.00 96.38 363 TYR A CA 1
ATOM 2735 C C . TYR A 1 363 ? 0.911 5.133 -3.633 1.00 96.38 363 TYR A C 1
ATOM 2737 O O . TYR A 1 363 ? -0.117 5.807 -3.550 1.00 96.38 363 TYR A O 1
ATOM 2745 N N . SER A 1 364 ? 1.485 4.831 -4.796 1.00 95.12 364 SER A N 1
ATOM 2746 C CA . SER A 1 364 ? 0.939 5.188 -6.109 1.00 95.12 364 SER A CA 1
ATOM 2747 C C . SER A 1 364 ? 1.185 4.053 -7.091 1.00 95.12 364 SER A C 1
ATOM 2749 O O . SER A 1 364 ? 2.272 3.477 -7.100 1.00 95.12 364 SER A O 1
ATOM 2751 N N . ASP A 1 365 ? 0.197 3.802 -7.940 1.00 91.25 365 ASP A N 1
ATOM 2752 C CA . ASP A 1 365 ? 0.274 2.905 -9.097 1.00 91.25 365 ASP A CA 1
ATOM 2753 C C . ASP A 1 365 ? 1.410 3.253 -10.071 1.00 91.25 365 ASP A C 1
ATOM 2755 O O . ASP A 1 365 ? 2.161 2.385 -10.497 1.00 91.25 365 ASP A O 1
ATOM 2759 N N . GLY A 1 366 ? 1.631 4.542 -10.334 1.00 90.12 366 GLY A N 1
ATOM 2760 C CA . GLY A 1 366 ? 2.688 5.031 -11.221 1.00 90.12 366 GLY A CA 1
ATOM 2761 C C . GLY A 1 366 ? 4.110 4.924 -10.661 1.00 90.12 366 GLY A C 1
ATOM 2762 O O . GLY A 1 366 ? 5.031 5.545 -11.199 1.00 90.12 366 GLY A O 1
ATOM 2763 N N . TRP A 1 367 ? 4.321 4.221 -9.544 1.00 92.88 367 TRP A N 1
ATOM 2764 C CA . TRP A 1 367 ? 5.668 3.978 -9.034 1.00 92.88 367 TRP A CA 1
ATOM 2765 C C . TRP A 1 367 ? 6.384 2.887 -9.813 1.00 92.88 367 TRP A C 1
ATOM 2767 O O . TRP A 1 367 ? 7.520 3.119 -10.217 1.00 92.88 367 TRP A O 1
ATOM 2777 N N . TYR A 1 368 ? 5.757 1.739 -10.040 1.00 93.06 368 TYR A N 1
ATOM 2778 C CA . TYR A 1 368 ? 6.352 0.646 -10.800 1.00 93.06 368 TYR A CA 1
ATOM 2779 C C . TYR A 1 368 ? 5.255 -0.071 -11.580 1.00 93.06 368 TYR A C 1
ATOM 2781 O O . TYR A 1 368 ? 4.339 -0.617 -10.977 1.00 93.06 368 TYR A O 1
ATOM 2789 N N . ASP A 1 369 ? 5.369 -0.112 -12.906 1.00 90.56 369 ASP A N 1
ATOM 2790 C CA . ASP A 1 369 ? 4.281 -0.607 -13.764 1.00 90.56 369 ASP A CA 1
ATOM 2791 C C . ASP A 1 369 ? 3.943 -2.082 -13.470 1.00 90.56 369 ASP A C 1
ATOM 2793 O O . ASP A 1 369 ? 2.782 -2.478 -13.435 1.00 90.56 369 ASP A O 1
ATOM 2797 N N . VAL A 1 370 ? 4.952 -2.894 -13.132 1.00 92.19 370 VAL A N 1
ATOM 2798 C CA . VAL A 1 370 ? 4.758 -4.310 -12.773 1.00 92.19 370 VAL A CA 1
ATOM 2799 C C . VAL A 1 370 ? 3.986 -4.523 -11.465 1.00 92.19 370 VAL A C 1
ATOM 2801 O O . VAL A 1 370 ? 3.444 -5.607 -11.255 1.00 92.19 370 VAL A O 1
ATOM 2804 N N . THR A 1 371 ? 3.908 -3.525 -10.577 1.00 94.69 371 THR A N 1
ATOM 2805 C CA . THR A 1 371 ? 3.127 -3.655 -9.335 1.00 94.69 371 THR A CA 1
ATOM 2806 C C . THR A 1 371 ? 1.651 -3.314 -9.520 1.00 94.69 371 THR A C 1
ATOM 2808 O O . THR A 1 371 ? 0.851 -3.554 -8.619 1.00 94.69 371 THR A O 1
ATOM 2811 N N . ASP A 1 372 ? 1.275 -2.787 -10.687 1.00 91.50 372 ASP A N 1
ATOM 2812 C CA . ASP A 1 372 ? -0.079 -2.337 -10.992 1.00 91.50 372 ASP A CA 1
ATOM 2813 C C . ASP A 1 372 ? -0.850 -3.373 -11.825 1.00 91.50 372 ASP A C 1
ATOM 2815 O O . ASP A 1 372 ? -1.126 -3.195 -13.008 1.00 91.50 372 ASP A O 1
ATOM 2819 N N . GLY A 1 373 ? -1.193 -4.506 -11.209 1.00 87.38 373 GLY A N 1
ATOM 2820 C CA . GLY A 1 373 ? -2.064 -5.514 -11.829 1.00 87.38 373 GLY A CA 1
ATOM 2821 C C . GLY A 1 373 ? -1.329 -6.650 -12.537 1.00 87.38 373 GLY A C 1
ATOM 2822 O O . GLY A 1 373 ? -1.962 -7.617 -12.958 1.00 87.38 373 GLY A O 1
ATOM 2823 N N . MET A 1 374 ? 0.005 -6.598 -12.609 1.00 89.75 374 MET A N 1
ATOM 2824 C CA . MET A 1 374 ? 0.826 -7.710 -13.113 1.00 89.75 374 MET A CA 1
ATOM 2825 C C . MET A 1 374 ? 1.236 -8.705 -12.019 1.00 89.75 374 MET A C 1
ATOM 2827 O O . MET A 1 374 ? 2.035 -9.604 -12.265 1.00 89.75 374 MET A O 1
ATOM 2831 N N . GLY A 1 375 ? 0.688 -8.553 -10.810 1.00 91.38 375 GLY A N 1
ATOM 2832 C CA . GLY A 1 375 ? 0.863 -9.495 -9.709 1.00 91.38 375 GLY A CA 1
ATOM 2833 C C . GLY A 1 375 ? 2.116 -9.286 -8.859 1.00 91.38 375 GLY A C 1
ATOM 2834 O O . GLY A 1 375 ? 2.326 -10.074 -7.943 1.00 91.38 375 GLY A O 1
ATOM 2835 N N . PHE A 1 376 ? 2.936 -8.261 -9.101 1.00 95.75 376 PHE A N 1
ATOM 2836 C CA . PHE A 1 376 ? 4.046 -7.917 -8.205 1.00 95.75 376 PHE A CA 1
ATOM 2837 C C . PHE A 1 376 ? 3.572 -6.988 -7.084 1.00 95.75 376 PHE A C 1
ATOM 2839 O O . PHE A 1 376 ? 2.690 -6.157 -7.277 1.00 95.75 376 PHE A O 1
ATOM 2846 N N . SER A 1 377 ? 4.171 -7.105 -5.903 1.00 97.44 377 SER A N 1
ATOM 2847 C CA . SER A 1 377 ? 3.878 -6.224 -4.769 1.00 97.44 377 SER A CA 1
ATOM 2848 C C . SER A 1 377 ? 4.880 -5.073 -4.686 1.00 97.44 377 SER A C 1
ATOM 2850 O O . SER A 1 377 ? 5.989 -5.144 -5.221 1.00 97.44 377 SER A O 1
ATOM 2852 N N . LEU A 1 378 ? 4.526 -4.021 -3.946 1.00 97.56 378 LEU A N 1
ATOM 2853 C CA . LEU A 1 378 ? 5.499 -3.038 -3.479 1.00 97.56 378 LEU A CA 1
ATOM 2854 C C . LEU A 1 378 ? 6.167 -3.567 -2.210 1.00 97.56 378 LEU A C 1
ATOM 2856 O O . LEU A 1 378 ? 5.526 -3.718 -1.173 1.00 97.56 378 LEU A O 1
ATOM 2860 N N . THR A 1 379 ? 7.475 -3.779 -2.284 1.00 97.25 379 THR A N 1
ATOM 2861 C CA . THR A 1 379 ? 8.319 -4.261 -1.188 1.00 97.25 379 THR A CA 1
ATOM 2862 C C . THR A 1 379 ? 9.271 -3.158 -0.730 1.00 97.25 379 THR A C 1
ATOM 2864 O O . THR A 1 379 ? 9.932 -2.508 -1.543 1.00 97.25 379 THR A O 1
ATOM 2867 N N . VAL A 1 380 ? 9.360 -2.920 0.577 1.00 96.44 380 VAL A N 1
ATOM 2868 C CA . VAL A 1 380 ? 10.309 -1.960 1.157 1.00 96.44 380 VAL A CA 1
ATOM 2869 C C . VAL A 1 380 ? 11.727 -2.514 1.015 1.00 96.44 380 VAL A C 1
ATOM 2871 O O . VAL A 1 380 ? 11.998 -3.640 1.421 1.00 96.44 380 VAL A O 1
ATOM 2874 N N . LYS A 1 381 ? 12.659 -1.716 0.474 1.00 93.44 381 LYS A N 1
ATOM 2875 C CA . LYS A 1 381 ? 14.027 -2.180 0.161 1.00 93.44 381 LYS A CA 1
ATOM 2876 C C . LYS A 1 381 ? 14.801 -2.690 1.379 1.00 93.44 381 LYS A C 1
ATOM 2878 O O . LYS A 1 381 ? 15.494 -3.694 1.278 1.00 93.44 381 LYS A O 1
ATOM 2883 N N . ASP A 1 382 ? 14.703 -1.977 2.500 1.00 93.19 382 ASP A N 1
ATOM 2884 C CA . ASP A 1 382 ? 15.325 -2.352 3.774 1.00 93.19 382 ASP A CA 1
ATOM 2885 C C . ASP A 1 382 ? 14.454 -1.850 4.940 1.00 93.19 382 ASP A C 1
ATOM 2887 O O . ASP A 1 382 ? 14.640 -0.727 5.426 1.00 93.19 382 ASP A O 1
ATOM 2891 N N . PRO A 1 383 ? 13.479 -2.654 5.407 1.00 94.69 383 PRO A N 1
ATOM 2892 C CA . PRO A 1 383 ? 12.601 -2.266 6.508 1.00 94.69 383 PRO A CA 1
ATOM 2893 C C . PRO A 1 383 ? 13.357 -1.928 7.803 1.00 94.69 383 PRO A C 1
ATOM 2895 O O . PRO A 1 383 ? 12.870 -1.136 8.613 1.00 94.69 383 PRO A O 1
ATOM 2898 N N . ALA A 1 384 ? 14.537 -2.519 8.028 1.00 93.75 384 ALA A N 1
ATOM 2899 C CA . ALA A 1 384 ? 15.302 -2.338 9.259 1.00 93.75 384 ALA A CA 1
ATOM 2900 C C . ALA A 1 384 ? 16.084 -1.017 9.279 1.00 93.75 384 ALA A C 1
ATOM 2902 O O . ALA A 1 384 ? 16.233 -0.417 10.348 1.00 93.75 384 ALA A O 1
ATOM 2903 N N . ALA A 1 385 ? 16.566 -0.555 8.122 1.00 91.94 385 ALA A N 1
ATOM 2904 C CA . ALA A 1 385 ? 17.343 0.679 8.005 1.00 91.94 385 ALA A CA 1
ATOM 2905 C C . ALA A 1 385 ? 16.526 1.913 7.583 1.00 91.94 385 ALA A C 1
ATOM 2907 O O . ALA A 1 385 ? 16.995 3.037 7.785 1.00 91.94 385 ALA A O 1
ATOM 2908 N N . ILE A 1 386 ? 15.334 1.737 7.002 1.00 90.38 386 ILE A N 1
ATOM 2909 C CA . ILE A 1 386 ? 14.534 2.851 6.475 1.00 90.38 386 ILE A CA 1
ATOM 2910 C C . ILE A 1 386 ? 14.030 3.788 7.588 1.00 90.38 386 ILE A C 1
ATOM 2912 O O . ILE A 1 386 ? 13.599 3.351 8.661 1.00 90.38 386 ILE A O 1
ATOM 2916 N N . ASP A 1 387 ? 14.035 5.100 7.323 1.00 90.38 387 ASP A N 1
ATOM 2917 C CA . ASP A 1 387 ? 13.292 6.063 8.147 1.00 90.38 387 ASP A CA 1
ATOM 2918 C C . ASP A 1 387 ? 11.788 5.767 8.001 1.00 90.38 387 ASP A C 1
ATOM 2920 O O . ASP A 1 387 ? 11.276 5.792 6.878 1.00 90.38 387 ASP A O 1
ATOM 2924 N N . PRO A 1 388 ? 11.044 5.529 9.097 1.00 85.62 388 PRO A N 1
ATOM 2925 C CA . PRO A 1 388 ? 9.612 5.251 9.029 1.00 85.62 388 PRO A CA 1
ATOM 2926 C C . PRO A 1 388 ? 8.763 6.307 8.310 1.00 85.62 388 PRO A C 1
ATOM 2928 O O . PRO A 1 388 ? 7.652 5.988 7.879 1.00 85.62 388 PRO A O 1
ATOM 2931 N N . ASN A 1 389 ? 9.269 7.538 8.172 1.00 89.56 389 ASN A N 1
ATOM 2932 C CA . ASN A 1 389 ? 8.611 8.640 7.466 1.00 89.56 389 ASN A CA 1
ATOM 2933 C C . ASN A 1 389 ? 9.023 8.766 5.988 1.00 89.56 389 ASN A C 1
ATOM 2935 O O . ASN A 1 389 ? 8.507 9.637 5.294 1.00 89.56 389 ASN A O 1
ATOM 2939 N N . ALA A 1 390 ? 9.954 7.941 5.503 1.00 92.94 390 ALA A N 1
ATOM 2940 C CA . ALA A 1 390 ? 10.446 7.992 4.124 1.00 92.94 390 ALA A CA 1
ATOM 2941 C C . ALA A 1 390 ? 9.642 7.115 3.149 1.00 92.94 390 ALA A C 1
ATOM 2943 O O . ALA A 1 390 ? 9.903 7.147 1.951 1.00 92.94 390 ALA A O 1
ATOM 2944 N N . LEU A 1 391 ? 8.648 6.366 3.637 1.00 95.50 391 LEU A N 1
ATOM 2945 C CA . LEU A 1 391 ? 7.831 5.469 2.812 1.00 95.50 391 LEU A CA 1
ATOM 2946 C C . LEU A 1 391 ? 6.913 6.198 1.806 1.00 95.50 391 LEU A C 1
ATOM 2948 O O . LEU A 1 391 ? 6.337 5.546 0.947 1.00 95.50 391 LEU A O 1
ATOM 2952 N N . ASP A 1 392 ? 6.791 7.529 1.870 1.00 94.62 392 ASP A N 1
ATOM 2953 C CA . ASP A 1 392 ? 6.111 8.344 0.842 1.00 94.62 392 ASP A CA 1
ATOM 2954 C C . ASP A 1 392 ? 6.929 8.472 -0.466 1.00 94.62 392 ASP A C 1
ATOM 2956 O O . ASP A 1 392 ? 6.450 9.038 -1.450 1.00 94.62 392 ASP A O 1
ATOM 2960 N N . ALA A 1 393 ? 8.185 8.013 -0.486 1.00 93.88 393 ALA A N 1
ATOM 2961 C CA . ALA A 1 393 ? 9.065 8.108 -1.646 1.00 93.88 393 ALA A CA 1
ATOM 2962 C C . ALA A 1 393 ? 9.152 6.774 -2.400 1.00 93.88 393 ALA A C 1
ATOM 2964 O O . ALA A 1 393 ? 9.496 5.759 -1.796 1.00 93.88 393 ALA A O 1
ATOM 2965 N N . LYS A 1 394 ? 8.969 6.807 -3.732 1.00 92.88 394 LYS A N 1
ATOM 2966 C CA . LYS A 1 394 ? 9.173 5.662 -4.648 1.00 92.88 394 LYS A CA 1
ATOM 2967 C C . LYS A 1 394 ? 10.470 4.903 -4.342 1.00 92.88 394 LYS A C 1
ATOM 2969 O O . LYS A 1 394 ? 10.457 3.686 -4.248 1.00 92.88 394 LYS A O 1
ATOM 2974 N N . ASP A 1 395 ? 11.565 5.621 -4.083 1.00 90.56 395 ASP A N 1
ATOM 2975 C CA . ASP A 1 395 ? 12.887 5.031 -3.837 1.00 90.56 395 ASP A CA 1
ATOM 2976 C C . ASP A 1 395 ? 12.997 4.185 -2.558 1.00 90.56 395 ASP A C 1
ATOM 2978 O O . ASP A 1 395 ? 13.966 3.432 -2.430 1.00 90.56 395 ASP A O 1
ATOM 2982 N N . ALA A 1 396 ? 12.049 4.287 -1.622 1.00 94.50 396 ALA A N 1
ATOM 2983 C CA . ALA A 1 396 ? 11.981 3.403 -0.456 1.00 94.50 396 ALA A CA 1
ATOM 2984 C C . ALA A 1 396 ? 11.456 1.999 -0.813 1.00 94.50 396 ALA A C 1
ATOM 2986 O O . ALA A 1 396 ? 11.679 1.047 -0.062 1.00 94.50 396 ALA A O 1
ATOM 2987 N N . TRP A 1 397 ? 10.797 1.878 -1.966 1.00 95.44 397 TRP A N 1
ATOM 2988 C CA . TRP A 1 397 ? 10.117 0.684 -2.443 1.00 95.44 397 TRP A CA 1
ATOM 2989 C C . TRP A 1 397 ? 10.801 0.110 -3.679 1.00 95.44 397 TRP A C 1
ATOM 2991 O O . TRP A 1 397 ? 11.584 0.769 -4.360 1.00 95.44 397 TRP A O 1
ATOM 3001 N N . ARG A 1 398 ? 10.494 -1.143 -3.969 1.00 95.44 398 ARG A N 1
ATOM 3002 C CA . ARG A 1 398 ? 10.801 -1.837 -5.217 1.00 95.44 398 ARG A CA 1
ATOM 3003 C C . ARG A 1 398 ? 9.682 -2.841 -5.505 1.00 95.44 398 ARG A C 1
ATOM 3005 O O . ARG A 1 398 ? 8.963 -3.192 -4.568 1.00 95.44 398 ARG A O 1
ATOM 3012 N N . PRO A 1 399 ? 9.555 -3.350 -6.735 1.00 96.50 399 PRO A N 1
ATOM 3013 C CA . PRO A 1 399 ? 8.759 -4.546 -6.965 1.00 96.50 399 PRO A CA 1
ATOM 3014 C C . PRO A 1 399 ? 9.314 -5.747 -6.178 1.00 96.50 399 PRO A C 1
ATOM 3016 O O . PRO A 1 399 ? 10.522 -5.827 -5.900 1.00 96.50 399 PRO A O 1
ATOM 3019 N N . SER A 1 400 ? 8.442 -6.689 -5.823 1.00 96.50 400 SER A N 1
ATOM 3020 C CA . SER A 1 400 ? 8.858 -8.014 -5.353 1.00 96.50 400 SER A CA 1
ATOM 3021 C C . SER A 1 400 ? 9.690 -8.741 -6.405 1.00 96.50 400 SER A C 1
ATOM 3023 O O . SER A 1 400 ? 9.521 -8.532 -7.601 1.00 96.50 400 SER A O 1
ATOM 3025 N N . ALA A 1 401 ? 10.576 -9.640 -5.990 1.00 93.31 401 ALA A N 1
ATOM 3026 C CA . ALA A 1 401 ? 11.389 -10.448 -6.893 1.00 93.31 401 ALA A CA 1
ATOM 3027 C C . ALA A 1 401 ? 10.534 -11.377 -7.772 1.00 93.31 401 ALA A C 1
ATOM 3029 O O . ALA A 1 401 ? 10.902 -11.658 -8.916 1.00 93.31 401 ALA A O 1
ATOM 3030 N N . HIS A 1 402 ? 9.389 -11.813 -7.238 1.00 90.94 402 HIS A N 1
ATOM 3031 C CA . HIS A 1 402 ? 8.505 -12.816 -7.822 1.00 90.94 402 HIS A CA 1
ATOM 3032 C C . HIS A 1 402 ? 7.096 -12.259 -8.051 1.00 90.94 402 HIS A C 1
ATOM 3034 O O . HIS A 1 402 ? 6.605 -11.435 -7.270 1.00 90.94 402 HIS A O 1
ATOM 3040 N N . GLU A 1 403 ? 6.435 -12.760 -9.096 1.00 92.56 403 GLU A N 1
ATOM 3041 C CA . GLU A 1 403 ? 4.985 -12.623 -9.261 1.00 92.56 403 GLU A CA 1
ATOM 3042 C C . GLU A 1 403 ? 4.276 -13.270 -8.058 1.00 92.56 403 GLU A C 1
ATOM 3044 O O . GLU A 1 403 ? 4.679 -14.326 -7.567 1.00 92.56 403 GLU A O 1
ATOM 3049 N N . GLY A 1 404 ? 3.228 -12.620 -7.562 1.00 93.38 404 GLY A N 1
ATOM 3050 C CA . GLY A 1 404 ? 2.547 -12.959 -6.318 1.00 93.38 404 GLY A CA 1
ATOM 3051 C C . GLY A 1 404 ? 3.176 -12.321 -5.078 1.00 93.38 404 GLY A C 1
ATOM 3052 O O . GLY A 1 404 ? 2.583 -12.413 -4.008 1.00 93.38 404 GLY A O 1
ATOM 3053 N N . GLY A 1 405 ? 4.316 -11.639 -5.187 1.00 95.81 405 GLY A N 1
ATOM 3054 C CA . GLY A 1 405 ? 4.984 -11.058 -4.024 1.00 95.81 405 GLY A CA 1
ATOM 3055 C C . GLY A 1 405 ? 5.793 -12.071 -3.210 1.00 95.81 405 GLY A C 1
ATOM 3056 O O . GLY A 1 405 ? 6.084 -13.181 -3.664 1.00 95.81 405 GLY A O 1
ATOM 3057 N N . SER A 1 406 ? 6.166 -11.685 -1.993 1.00 95.88 406 SER A N 1
ATOM 3058 C CA . SER A 1 406 ? 6.975 -12.476 -1.056 1.00 95.88 406 SER A CA 1
ATOM 3059 C C . SER A 1 406 ? 6.320 -12.667 0.321 1.00 95.88 406 SER A C 1
ATOM 3061 O O . SER A 1 406 ? 6.996 -12.563 1.345 1.00 95.88 406 SER A O 1
ATOM 3063 N N . PRO A 1 407 ? 5.018 -13.014 0.400 1.00 97.56 407 PRO A N 1
ATOM 3064 C CA . PRO A 1 407 ? 4.326 -13.066 1.679 1.00 97.56 407 PRO A CA 1
ATOM 3065 C C . PRO A 1 407 ? 4.997 -14.050 2.650 1.00 97.56 407 PRO A C 1
ATOM 3067 O O . PRO A 1 407 ? 5.129 -15.244 2.395 1.00 97.56 407 PRO A O 1
ATOM 3070 N N . GLY A 1 408 ? 5.380 -13.556 3.817 1.00 96.62 408 GLY A N 1
ATOM 3071 C CA . GLY A 1 408 ? 5.977 -14.293 4.919 1.00 96.62 408 GLY A CA 1
ATOM 3072 C C . GLY A 1 408 ? 7.502 -14.444 4.877 1.00 96.62 408 GLY A C 1
ATOM 3073 O O . GLY A 1 408 ? 8.018 -15.178 5.730 1.00 96.62 408 GLY A O 1
ATOM 3074 N N . PHE A 1 409 ? 8.226 -13.827 3.934 1.00 94.69 409 PHE A N 1
ATOM 3075 C CA . PHE A 1 409 ? 9.690 -13.938 3.846 1.00 94.69 409 PHE A CA 1
ATOM 3076 C C . PHE A 1 409 ? 10.372 -12.748 3.141 1.00 94.69 409 PHE A C 1
ATOM 3078 O O . PHE A 1 409 ? 9.736 -11.948 2.477 1.00 94.69 409 PHE A O 1
ATOM 3085 N N . ASP A 1 410 ? 11.697 -12.640 3.291 1.00 93.44 410 ASP A N 1
ATOM 3086 C CA . ASP A 1 410 ? 12.530 -11.626 2.625 1.00 93.44 410 ASP A CA 1
ATOM 3087 C C . ASP A 1 410 ? 13.008 -12.111 1.248 1.00 93.44 410 ASP A C 1
ATOM 3089 O O . ASP A 1 410 ? 13.682 -13.141 1.158 1.00 93.44 410 ASP A O 1
ATOM 3093 N N . ASP A 1 411 ? 12.708 -11.355 0.196 1.00 93.81 411 ASP A N 1
ATOM 3094 C CA . ASP A 1 411 ? 13.106 -11.611 -1.193 1.00 93.81 411 ASP A CA 1
ATOM 3095 C C . ASP A 1 411 ? 14.284 -10.734 -1.671 1.00 93.81 411 ASP A C 1
ATOM 3097 O O . ASP A 1 411 ? 14.663 -10.781 -2.842 1.00 93.81 411 ASP A O 1
ATOM 3101 N N . SER A 1 412 ? 14.909 -9.943 -0.790 1.00 88.12 412 SER A N 1
ATOM 3102 C CA . SER A 1 412 ? 16.003 -9.024 -1.156 1.00 88.12 412 SER A CA 1
ATOM 3103 C C . SER A 1 412 ? 17.228 -9.705 -1.783 1.00 88.12 412 SER A C 1
ATOM 3105 O O . SER A 1 412 ? 17.977 -9.060 -2.512 1.00 88.12 412 SER A O 1
ATOM 3107 N N . GLY A 1 413 ? 17.426 -11.005 -1.551 1.00 84.62 413 GLY A N 1
ATOM 3108 C CA . GLY A 1 413 ? 18.493 -11.796 -2.176 1.00 84.62 413 GLY A CA 1
ATOM 3109 C C . GLY A 1 413 ? 18.191 -12.305 -3.591 1.00 84.62 413 GLY A C 1
ATOM 3110 O O . GLY A 1 413 ? 19.111 -12.784 -4.256 1.00 84.62 413 GLY A O 1
ATOM 3111 N N . ASP A 1 414 ? 16.938 -12.212 -4.040 1.00 87.44 414 ASP A N 1
ATOM 3112 C CA . ASP A 1 414 ? 16.474 -12.738 -5.331 1.00 87.44 414 ASP A CA 1
ATOM 3113 C C . ASP A 1 414 ? 16.291 -11.637 -6.388 1.00 87.44 414 ASP A C 1
ATOM 3115 O O . ASP A 1 414 ? 16.204 -11.926 -7.583 1.00 87.44 414 ASP A O 1
ATOM 3119 N N . VAL A 1 415 ? 16.236 -10.373 -5.961 1.00 84.00 415 VAL A N 1
ATOM 3120 C CA . VAL A 1 415 ? 16.043 -9.216 -6.839 1.00 84.00 415 VAL A CA 1
ATOM 3121 C C . VAL A 1 415 ? 17.379 -8.606 -7.261 1.00 84.00 415 VAL A C 1
ATOM 3123 O O . VAL A 1 415 ? 18.351 -8.566 -6.508 1.00 84.00 415 VAL A O 1
ATOM 3126 N N . VAL A 1 416 ? 17.421 -8.070 -8.476 1.00 85.81 416 VAL A N 1
ATOM 3127 C CA . VAL A 1 416 ? 18.524 -7.215 -8.920 1.00 85.81 416 VAL A CA 1
ATOM 3128 C C . VAL A 1 416 ? 18.295 -5.806 -8.356 1.00 85.81 416 VAL A C 1
ATOM 3130 O O . VAL A 1 416 ? 17.201 -5.261 -8.477 1.00 85.81 416 VAL A O 1
ATOM 3133 N N . GLU A 1 417 ? 19.296 -5.205 -7.706 1.00 87.88 417 GLU A N 1
ATOM 3134 C CA . GLU A 1 417 ? 19.139 -3.875 -7.094 1.00 87.88 417 GLU A CA 1
ATOM 3135 C C . GLU A 1 417 ? 18.805 -2.803 -8.142 1.00 87.88 417 GLU A C 1
ATOM 3137 O O . GLU A 1 417 ? 19.539 -2.637 -9.110 1.00 87.88 417 GLU A O 1
ATOM 3142 N N . LEU A 1 418 ? 17.733 -2.029 -7.944 1.00 89.56 418 LEU A N 1
ATOM 3143 C CA . LEU A 1 418 ? 17.346 -0.966 -8.882 1.00 89.56 418 LEU A CA 1
ATOM 3144 C C . LEU A 1 418 ? 18.490 0.027 -9.139 1.00 89.56 418 LEU A C 1
ATOM 3146 O O . LEU A 1 418 ? 19.155 0.495 -8.214 1.00 89.56 418 LEU A O 1
ATOM 3150 N N . GLY A 1 419 ? 18.678 0.387 -10.407 1.00 90.44 419 GLY A N 1
ATOM 3151 C CA . GLY A 1 419 ? 19.701 1.332 -10.848 1.00 90.44 419 GLY A CA 1
ATOM 3152 C C . GLY A 1 419 ? 21.063 0.709 -11.170 1.00 90.44 419 GLY A C 1
ATOM 3153 O O . GLY A 1 419 ? 21.942 1.436 -11.644 1.00 90.44 419 GLY A O 1
ATOM 3154 N N . VAL A 1 420 ? 21.253 -0.604 -10.970 1.00 94.19 420 VAL A N 1
ATOM 3155 C CA . VAL A 1 420 ? 22.486 -1.309 -11.377 1.00 94.19 420 VAL A CA 1
ATOM 3156 C C . VAL A 1 420 ? 22.588 -1.508 -12.890 1.00 94.19 420 VAL A C 1
ATOM 3158 O O . VAL A 1 420 ? 23.693 -1.494 -13.429 1.00 94.19 420 VAL A O 1
ATOM 3161 N N . VAL A 1 421 ? 21.452 -1.626 -13.589 1.00 96.94 421 VAL A N 1
ATOM 3162 C CA . VAL A 1 421 ? 21.370 -1.598 -15.058 1.00 96.94 421 VAL A CA 1
ATOM 3163 C C . VAL A 1 421 ? 20.343 -0.562 -15.486 1.00 96.94 421 VAL A C 1
ATOM 3165 O O . VAL A 1 421 ? 19.158 -0.698 -15.208 1.00 96.94 421 VAL A O 1
ATOM 3168 N N . VAL A 1 422 ? 20.770 0.478 -16.184 1.00 96.62 422 VAL A N 1
ATOM 3169 C CA . VAL A 1 422 ? 19.866 1.566 -16.578 1.00 96.62 422 VAL A CA 1
ATOM 3170 C C . VAL A 1 422 ? 19.722 1.677 -18.077 1.00 96.62 422 VAL A C 1
ATOM 3172 O O . VAL A 1 422 ? 20.657 1.358 -18.811 1.00 96.62 422 VAL A O 1
ATOM 3175 N N . ILE A 1 423 ? 18.584 2.215 -18.513 1.00 98.12 423 ILE A N 1
ATOM 3176 C CA . ILE A 1 423 ? 18.448 2.757 -19.863 1.00 98.12 423 ILE A CA 1
ATOM 3177 C C . ILE A 1 423 ? 19.333 4.007 -19.922 1.00 98.12 423 ILE A C 1
ATOM 3179 O O . ILE A 1 423 ? 19.073 5.017 -19.262 1.00 98.12 423 ILE A O 1
ATOM 3183 N N . ASN A 1 424 ? 20.449 3.903 -20.637 1.00 97.75 424 ASN A N 1
ATOM 3184 C CA . ASN A 1 424 ? 21.494 4.918 -20.643 1.00 97.75 424 ASN A CA 1
ATOM 3185 C C . ASN A 1 424 ? 21.281 5.960 -21.733 1.00 97.75 424 ASN A C 1
ATOM 3187 O O . ASN A 1 424 ? 21.412 7.155 -21.463 1.00 97.75 424 ASN A O 1
ATOM 3191 N N . GLU A 1 425 ? 20.955 5.513 -22.941 1.00 97.62 425 GLU A N 1
ATOM 3192 C CA . GLU A 1 425 ? 20.753 6.365 -24.106 1.00 97.62 425 GLU A CA 1
ATOM 3193 C C . GLU A 1 425 ? 19.784 5.688 -25.087 1.00 97.62 425 GLU A C 1
ATOM 3195 O O . GLU A 1 425 ? 19.784 4.467 -25.229 1.00 97.62 425 GLU A O 1
ATOM 3200 N N . VAL A 1 426 ? 18.936 6.475 -25.745 1.00 97.69 426 VAL A N 1
ATOM 3201 C CA . VAL A 1 426 ? 18.001 6.028 -26.784 1.00 97.69 426 VAL A CA 1
ATOM 3202 C C . VAL A 1 426 ? 18.106 6.934 -28.005 1.00 97.69 426 VAL A C 1
ATOM 3204 O O . VAL A 1 426 ? 18.285 8.152 -27.888 1.00 97.69 426 VAL A O 1
ATOM 3207 N N . MET A 1 427 ? 17.970 6.344 -29.187 1.00 95.81 427 MET A N 1
ATOM 3208 C CA . MET A 1 427 ? 17.999 7.031 -30.473 1.00 95.81 427 MET A CA 1
ATOM 3209 C C . MET A 1 427 ? 16.773 6.632 -31.299 1.00 95.81 427 MET A C 1
ATOM 3211 O O . MET A 1 427 ? 16.763 5.521 -31.817 1.00 95.81 427 MET A O 1
ATOM 3215 N N . PRO A 1 428 ? 15.778 7.522 -31.454 1.00 92.56 428 PRO A N 1
ATOM 3216 C CA . PRO A 1 428 ? 14.548 7.236 -32.199 1.00 92.56 428 PRO A CA 1
ATOM 3217 C C . PRO A 1 428 ? 14.555 7.655 -33.682 1.00 92.56 428 PRO A C 1
ATOM 3219 O O . PRO A 1 428 ? 13.516 7.631 -34.333 1.00 92.56 428 PRO A O 1
ATOM 3222 N N . ASP A 1 429 ? 15.669 8.195 -34.194 1.00 84.62 429 ASP A N 1
ATOM 3223 C CA . ASP A 1 429 ? 15.844 8.500 -35.627 1.00 84.62 429 ASP A CA 1
ATOM 3224 C C . ASP A 1 429 ? 17.333 8.738 -35.925 1.00 84.62 429 ASP A C 1
ATOM 3226 O O . ASP A 1 429 ? 17.802 9.883 -36.009 1.00 84.62 429 ASP A O 1
ATOM 3230 N N . ALA A 1 430 ? 18.121 7.663 -36.033 1.00 79.31 430 ALA A N 1
ATOM 3231 C CA . ALA A 1 430 ? 19.558 7.796 -36.258 1.00 79.31 430 ALA A CA 1
ATOM 3232 C C . ALA A 1 430 ? 19.886 8.421 -37.627 1.00 79.31 430 ALA A C 1
ATOM 3234 O O . ALA A 1 430 ? 19.504 7.929 -38.697 1.00 79.31 430 ALA A O 1
ATOM 3235 N N . ALA A 1 431 ? 20.712 9.471 -37.614 1.00 71.88 431 ALA A N 1
ATOM 3236 C CA . ALA A 1 431 ? 21.206 10.084 -38.841 1.00 71.88 431 ALA A CA 1
ATOM 3237 C C . ALA A 1 431 ? 21.980 9.065 -39.699 1.00 71.88 431 ALA A C 1
ATOM 3239 O O . ALA A 1 431 ? 22.832 8.322 -39.215 1.00 71.88 431 ALA A O 1
ATOM 3240 N N . GLY A 1 432 ? 21.723 9.064 -41.010 1.00 65.81 432 GLY A N 1
ATOM 3241 C CA . GLY A 1 432 ? 22.417 8.179 -41.951 1.00 65.81 432 GLY A CA 1
ATOM 3242 C C . GLY A 1 432 ? 21.822 6.773 -42.092 1.00 65.81 432 GLY A C 1
ATOM 3243 O O . GLY A 1 432 ? 22.406 5.973 -42.820 1.00 65.81 432 GLY A O 1
ATOM 3244 N N . GLY A 1 433 ? 20.660 6.501 -41.485 1.00 63.72 433 GLY A N 1
ATOM 3245 C CA . GLY A 1 433 ? 19.895 5.268 -41.702 1.00 63.72 433 GLY A CA 1
ATOM 3246 C C . GLY A 1 433 ? 20.372 4.074 -40.877 1.00 63.72 433 GLY A C 1
ATOM 3247 O O . GLY A 1 433 ? 20.256 2.949 -41.345 1.00 63.72 433 GLY A O 1
ATOM 3248 N N . LEU A 1 434 ? 20.933 4.329 -39.691 1.00 67.12 434 LEU A N 1
ATOM 3249 C CA . LEU A 1 434 ? 21.404 3.305 -38.749 1.00 67.12 434 LEU A CA 1
ATOM 3250 C C . LEU A 1 434 ? 20.285 2.699 -37.876 1.00 67.12 434 LEU A C 1
ATOM 3252 O O . LEU A 1 434 ? 20.602 1.929 -36.979 1.00 67.12 434 LEU A O 1
ATOM 3256 N N . GLY A 1 435 ? 19.019 3.037 -38.148 1.00 83.00 435 GLY A N 1
ATOM 3257 C CA . GLY A 1 435 ? 17.861 2.561 -37.384 1.00 83.00 435 GLY A CA 1
ATOM 3258 C C . GLY A 1 435 ? 17.808 3.115 -35.964 1.00 83.00 435 GLY A C 1
ATOM 3259 O O . GLY A 1 435 ? 18.695 3.866 -35.538 1.00 83.00 435 GLY A O 1
ATOM 3260 N N . ASP A 1 436 ? 16.757 2.753 -35.243 1.00 94.25 436 ASP A N 1
ATOM 3261 C CA . ASP A 1 436 ? 16.625 3.137 -33.846 1.00 94.25 436 ASP A CA 1
ATOM 3262 C C . ASP A 1 436 ? 17.514 2.262 -32.965 1.00 94.25 436 ASP A C 1
ATOM 3264 O O . ASP A 1 436 ? 17.885 1.144 -33.332 1.00 94.25 436 ASP A O 1
ATOM 3268 N N . TRP A 1 437 ? 17.895 2.757 -31.791 1.00 96.62 437 TRP A N 1
ATOM 3269 C CA . TRP A 1 437 ? 18.630 1.933 -30.838 1.00 96.62 437 TRP A CA 1
ATOM 3270 C C . TRP A 1 437 ? 18.391 2.325 -29.390 1.00 96.62 437 TRP A C 1
ATOM 3272 O O . TRP A 1 437 ? 18.116 3.481 -29.066 1.00 96.62 437 TRP A O 1
ATOM 3282 N N . ILE A 1 438 ? 18.533 1.327 -28.523 1.00 98.50 438 ILE A N 1
ATOM 3283 C CA . ILE A 1 438 ? 18.438 1.437 -27.069 1.00 98.50 438 ILE A CA 1
ATOM 3284 C C . ILE A 1 438 ? 19.767 0.963 -26.490 1.00 98.50 438 ILE A C 1
ATOM 3286 O O . ILE A 1 438 ? 20.272 -0.102 -26.849 1.00 98.50 438 ILE A O 1
ATOM 3290 N N . GLU A 1 439 ? 20.344 1.747 -25.588 1.00 98.50 439 GLU A N 1
ATOM 3291 C CA . GLU A 1 439 ? 21.548 1.384 -24.858 1.00 98.50 439 GLU A CA 1
ATOM 3292 C C . GLU A 1 439 ? 21.267 1.177 -23.375 1.00 98.50 439 GLU A C 1
ATOM 3294 O O . GLU A 1 439 ? 20.703 2.038 -22.699 1.00 98.50 439 GLU A O 1
ATOM 3299 N N . LEU A 1 440 ? 21.751 0.051 -22.857 1.00 98.75 440 LEU A N 1
ATOM 3300 C CA . LEU A 1 440 ? 21.783 -0.253 -21.435 1.00 98.75 440 LEU A CA 1
ATOM 3301 C C . LEU A 1 440 ? 23.189 -0.045 -20.873 1.00 98.75 440 LEU A C 1
ATOM 3303 O O . LEU A 1 440 ? 24.179 -0.378 -21.526 1.00 98.75 440 LEU A O 1
ATOM 3307 N N . HIS A 1 441 ? 23.285 0.443 -19.638 1.00 98.31 441 HIS A N 1
ATOM 3308 C CA . HIS A 1 441 ? 24.555 0.622 -18.933 1.00 98.31 441 HIS A CA 1
ATOM 3309 C C . HIS A 1 441 ? 24.551 -0.075 -17.577 1.00 98.31 441 HIS A C 1
ATOM 3311 O O . HIS A 1 441 ? 23.642 0.125 -16.772 1.00 98.31 441 HIS A O 1
ATOM 3317 N N . ASN A 1 442 ? 25.607 -0.843 -17.311 1.00 97.88 442 ASN A N 1
ATOM 3318 C CA . ASN A 1 442 ? 25.885 -1.402 -15.995 1.00 97.88 442 ASN A CA 1
ATOM 3319 C C . ASN A 1 442 ? 26.629 -0.364 -15.144 1.00 97.88 442 ASN A C 1
ATOM 3321 O O . ASN A 1 442 ? 27.779 -0.040 -15.436 1.00 97.88 442 ASN A O 1
ATOM 3325 N N . THR A 1 443 ? 25.990 0.131 -14.085 1.00 96.50 443 THR A N 1
ATOM 3326 C CA . THR A 1 443 ? 26.528 1.192 -13.213 1.00 96.50 443 THR A CA 1
ATOM 3327 C C . THR A 1 443 ? 27.485 0.673 -12.135 1.00 96.50 443 THR A C 1
ATOM 3329 O O . THR A 1 443 ? 28.043 1.463 -11.371 1.00 96.50 443 THR A O 1
ATOM 3332 N N . THR A 1 444 ? 27.684 -0.644 -12.065 1.00 97.19 444 THR A N 1
ATOM 3333 C CA . THR A 1 444 ? 28.462 -1.317 -11.019 1.00 97.19 444 THR A CA 1
ATOM 3334 C C . THR A 1 444 ? 29.865 -1.702 -11.493 1.00 97.19 444 THR A C 1
ATOM 3336 O O . THR A 1 444 ? 30.209 -1.613 -12.676 1.00 97.19 444 THR A O 1
ATOM 3339 N N . ASP A 1 445 ? 30.698 -2.141 -10.551 1.00 97.06 445 ASP A N 1
ATOM 3340 C CA . ASP A 1 445 ? 32.024 -2.708 -10.796 1.00 97.06 445 ASP A CA 1
ATOM 3341 C C . ASP A 1 445 ? 32.021 -4.240 -10.969 1.00 97.06 445 ASP A C 1
ATOM 3343 O O . ASP A 1 445 ? 33.083 -4.839 -11.158 1.00 97.06 445 ASP A O 1
ATOM 3347 N N . GLU A 1 446 ? 30.840 -4.861 -11.003 1.00 97.06 446 GLU A N 1
ATOM 3348 C CA . GLU A 1 446 ? 30.642 -6.295 -11.218 1.00 97.06 446 GLU A CA 1
ATOM 3349 C C . GLU A 1 446 ? 29.952 -6.563 -12.560 1.00 97.06 446 GLU A C 1
ATOM 3351 O O . GLU A 1 446 ? 29.291 -5.699 -13.127 1.00 97.06 446 GLU A O 1
ATOM 3356 N N . ALA A 1 447 ? 30.137 -7.755 -13.130 1.00 97.31 447 ALA A N 1
ATOM 3357 C CA . ALA A 1 447 ? 29.470 -8.124 -14.379 1.00 97.31 447 ALA A CA 1
ATOM 3358 C C . ALA A 1 447 ? 28.009 -8.518 -14.114 1.00 97.31 447 ALA A C 1
ATOM 3360 O O . ALA A 1 447 ? 27.752 -9.324 -13.221 1.00 97.31 447 ALA A O 1
ATOM 3361 N N . ILE A 1 448 ? 27.069 -8.020 -14.921 1.00 97.12 448 ILE A N 1
ATOM 3362 C CA . ILE A 1 448 ? 25.634 -8.294 -14.752 1.00 97.12 448 ILE A CA 1
ATOM 3363 C C . ILE A 1 448 ? 25.116 -9.099 -15.940 1.00 97.12 448 ILE A C 1
ATOM 3365 O O . ILE A 1 448 ? 25.300 -8.708 -17.093 1.00 97.12 448 ILE A O 1
ATOM 3369 N N . ASN A 1 449 ? 24.474 -10.235 -15.659 1.00 96.81 449 ASN A N 1
ATOM 3370 C CA . ASN A 1 449 ? 23.753 -11.008 -16.665 1.00 96.81 449 ASN A CA 1
ATOM 3371 C C . ASN A 1 449 ? 22.373 -10.382 -16.889 1.00 96.81 449 ASN A C 1
ATOM 3373 O O . ASN A 1 449 ? 21.564 -10.336 -15.965 1.00 96.81 449 ASN A O 1
ATOM 3377 N N . VAL A 1 450 ? 22.131 -9.926 -18.113 1.00 97.69 450 VAL A N 1
ATOM 3378 C CA . VAL A 1 450 ? 20.858 -9.355 -18.574 1.00 97.69 450 VAL A CA 1
ATOM 3379 C C . VAL A 1 450 ? 20.173 -10.255 -19.608 1.00 97.69 450 VAL A C 1
ATOM 3381 O O . VAL A 1 450 ? 19.185 -9.859 -20.214 1.00 97.69 450 VAL A O 1
ATOM 3384 N N . GLY A 1 451 ? 20.696 -11.462 -19.851 1.00 97.94 451 GLY A N 1
ATOM 3385 C CA . GLY A 1 451 ? 19.985 -12.457 -20.651 1.00 97.94 451 GLY A CA 1
ATOM 3386 C C . GLY A 1 451 ? 18.648 -12.825 -20.003 1.00 97.94 451 GLY A C 1
ATOM 3387 O O . GLY A 1 451 ? 18.585 -12.979 -18.784 1.00 97.94 451 GLY A O 1
ATOM 3388 N N . GLY A 1 452 ? 17.599 -12.924 -20.817 1.00 97.44 452 GLY A N 1
ATOM 3389 C CA . GLY A 1 452 ? 16.217 -13.141 -20.385 1.00 97.44 452 GLY A CA 1
ATOM 3390 C C . GLY A 1 452 ? 15.474 -11.870 -19.955 1.00 97.44 452 GLY A C 1
ATOM 3391 O O . GLY A 1 452 ? 14.296 -11.948 -19.625 1.00 97.44 452 GLY A O 1
ATOM 3392 N N . TRP A 1 453 ? 16.126 -10.701 -19.931 1.00 98.06 453 TRP A N 1
ATOM 3393 C CA . TRP A 1 453 ? 15.462 -9.427 -19.623 1.00 98.06 453 TRP A CA 1
ATOM 3394 C C . TRP A 1 453 ? 14.666 -8.916 -20.821 1.00 98.06 453 TRP A C 1
ATOM 3396 O O . TRP A 1 453 ? 14.972 -9.260 -21.959 1.00 98.06 453 TRP A O 1
ATOM 3406 N N . PHE A 1 454 ? 13.687 -8.053 -20.570 1.00 98.38 454 PHE A N 1
ATOM 3407 C CA . PHE A 1 454 ? 12.771 -7.550 -21.582 1.00 98.38 454 PHE A CA 1
ATOM 3408 C C . PHE A 1 454 ? 12.916 -6.052 -21.837 1.00 98.38 454 PHE A C 1
ATOM 3410 O O . PHE A 1 454 ? 13.111 -5.265 -20.908 1.00 98.38 454 PHE A O 1
ATOM 3417 N N . LEU A 1 455 ? 12.764 -5.674 -23.105 1.00 98.56 455 LEU A N 1
ATOM 3418 C CA . LEU A 1 455 ? 12.563 -4.304 -23.560 1.00 98.56 455 LEU A CA 1
ATOM 3419 C C . LEU A 1 455 ? 11.184 -4.146 -24.200 1.00 98.56 455 LEU A C 1
ATOM 3421 O O . LEU A 1 455 ? 10.709 -5.041 -24.905 1.00 98.56 455 LEU A O 1
ATOM 3425 N N . SER A 1 456 ? 10.584 -2.977 -23.992 1.00 98.19 456 SER A N 1
ATOM 3426 C CA . SER A 1 456 ? 9.343 -2.568 -24.649 1.00 98.19 456 SER A CA 1
ATOM 3427 C C . SER A 1 456 ? 9.241 -1.044 -24.769 1.00 98.19 456 SER A C 1
ATOM 3429 O O . SER A 1 456 ? 9.883 -0.308 -24.022 1.00 98.19 456 SER A O 1
ATOM 3431 N N . ASP A 1 457 ? 8.425 -0.583 -25.706 1.00 97.00 457 ASP A N 1
ATOM 3432 C CA . ASP A 1 457 ? 7.911 0.780 -25.896 1.00 97.00 457 ASP A CA 1
ATOM 3433 C C . ASP A 1 457 ? 6.414 0.896 -25.515 1.00 97.00 457 ASP A C 1
ATOM 3435 O O . ASP A 1 457 ? 5.816 1.963 -25.655 1.00 97.00 457 ASP A O 1
ATOM 3439 N N . ASP A 1 458 ? 5.797 -0.196 -25.045 1.00 95.50 458 ASP A N 1
ATOM 3440 C CA . ASP A 1 458 ? 4.369 -0.291 -24.725 1.00 95.50 458 ASP A CA 1
ATOM 3441 C C . ASP A 1 458 ? 4.156 -0.748 -23.271 1.00 95.50 458 ASP A C 1
ATOM 3443 O O . ASP A 1 458 ? 4.596 -1.830 -22.878 1.00 95.50 458 ASP A O 1
ATOM 3447 N N . ALA A 1 459 ? 3.459 0.074 -22.480 1.00 92.06 459 ALA A N 1
ATOM 3448 C CA . ALA A 1 459 ? 3.135 -0.208 -21.080 1.00 92.06 459 ALA A CA 1
ATOM 3449 C C . ALA A 1 459 ? 2.176 -1.399 -20.917 1.00 92.06 459 ALA A C 1
ATOM 3451 O O . ALA A 1 459 ? 2.207 -2.073 -19.890 1.00 92.06 459 ALA A O 1
ATOM 3452 N N . ASP A 1 460 ? 1.349 -1.672 -21.930 1.00 91.44 460 ASP A N 1
ATOM 3453 C CA . ASP A 1 460 ? 0.380 -2.770 -21.917 1.00 91.44 460 ASP A CA 1
ATOM 3454 C C . ASP A 1 460 ? 1.009 -4.101 -22.389 1.00 91.44 460 ASP A C 1
ATOM 3456 O O . ASP A 1 460 ? 0.397 -5.166 -22.268 1.00 91.44 460 ASP A O 1
ATOM 3460 N N . GLU A 1 461 ? 2.240 -4.069 -22.918 1.00 94.31 461 GLU A N 1
ATOM 3461 C CA . GLU A 1 461 ? 2.969 -5.240 -23.411 1.00 94.31 461 GLU A CA 1
ATOM 3462 C C . GLU A 1 461 ? 4.462 -5.142 -23.044 1.00 94.31 461 GLU A C 1
ATOM 3464 O O . GLU A 1 461 ? 5.303 -4.777 -23.855 1.00 94.31 461 GLU A O 1
ATOM 3469 N N . LEU A 1 462 ? 4.839 -5.482 -21.807 1.00 95.38 462 LEU A N 1
ATOM 3470 C CA . LEU A 1 462 ? 6.217 -5.290 -21.310 1.00 95.38 462 LEU A CA 1
ATOM 3471 C C . LEU A 1 462 ? 7.255 -6.313 -21.818 1.00 95.38 462 LEU A C 1
ATOM 3473 O O . LEU A 1 462 ? 8.441 -6.176 -21.524 1.00 95.38 462 LEU A O 1
ATOM 3477 N N . THR A 1 463 ? 6.839 -7.339 -22.565 1.00 96.62 463 THR A N 1
ATOM 3478 C CA . THR A 1 463 ? 7.686 -8.479 -22.976 1.00 96.62 463 THR A CA 1
ATOM 3479 C C . THR A 1 463 ? 7.944 -8.546 -24.489 1.00 96.62 463 THR A C 1
ATOM 3481 O O . THR A 1 463 ? 8.218 -9.625 -25.022 1.00 96.62 463 THR A O 1
ATOM 3484 N N . ARG A 1 464 ? 7.870 -7.406 -25.198 1.00 98.06 464 ARG A N 1
ATOM 3485 C CA . ARG A 1 464 ? 7.987 -7.327 -26.672 1.00 98.06 464 ARG A CA 1
ATOM 3486 C C . ARG A 1 464 ? 9.324 -7.820 -27.224 1.00 98.06 464 ARG A C 1
ATOM 3488 O O . ARG A 1 464 ? 9.330 -8.466 -28.274 1.00 98.06 464 ARG A O 1
ATOM 3495 N N . TYR A 1 465 ? 10.435 -7.546 -26.540 1.00 98.56 465 TYR A N 1
ATOM 3496 C CA . TYR A 1 465 ? 11.758 -8.056 -26.912 1.00 98.56 465 TYR A CA 1
ATOM 3497 C C . TYR A 1 465 ? 12.485 -8.679 -25.719 1.00 98.56 465 TYR A C 1
ATOM 3499 O O . TYR A 1 465 ? 12.727 -7.988 -24.737 1.00 98.56 465 TYR A O 1
ATOM 3507 N N . GLU A 1 466 ? 12.873 -9.950 -25.814 1.00 98.69 466 GLU A N 1
ATOM 3508 C CA . GLU A 1 466 ? 13.696 -10.665 -24.830 1.00 98.69 466 GLU A CA 1
ATOM 3509 C C . GLU A 1 466 ? 15.180 -10.639 -25.232 1.00 98.69 466 GLU A C 1
ATOM 3511 O O . GLU A 1 466 ? 15.569 -11.097 -26.307 1.00 98.69 466 GLU A O 1
ATOM 3516 N N . ILE A 1 467 ? 16.041 -10.132 -24.352 1.00 98.62 467 ILE A N 1
ATOM 3517 C CA . ILE A 1 467 ? 17.491 -10.124 -24.545 1.00 98.62 467 ILE A CA 1
ATOM 3518 C C . ILE A 1 467 ? 18.005 -11.562 -24.498 1.00 98.62 467 ILE A C 1
ATOM 3520 O O . ILE A 1 467 ? 17.735 -12.308 -23.558 1.00 98.62 467 ILE A O 1
ATOM 3524 N N . ALA A 1 468 ? 18.815 -11.940 -25.487 1.00 97.75 468 ALA A N 1
ATOM 3525 C CA . ALA A 1 468 ? 19.327 -13.298 -25.617 1.00 97.75 468 ALA A CA 1
ATOM 3526 C C . ALA A 1 468 ? 19.979 -13.830 -24.325 1.00 97.75 468 ALA A C 1
ATOM 3528 O O . ALA A 1 468 ? 20.820 -13.174 -23.700 1.00 97.75 468 ALA A O 1
ATOM 3529 N N . GLU A 1 469 ? 19.625 -15.063 -23.965 1.00 96.88 469 GLU A N 1
ATOM 3530 C CA . GLU A 1 469 ? 20.153 -15.770 -22.797 1.00 96.88 469 GLU A CA 1
ATOM 3531 C C . GLU A 1 469 ? 21.690 -15.769 -22.736 1.00 96.88 469 GLU A C 1
ATOM 3533 O O . GLU A 1 469 ? 22.387 -16.015 -23.725 1.00 96.88 469 GLU A O 1
ATOM 3538 N N . GLY A 1 470 ? 22.231 -15.513 -21.542 1.00 95.31 470 GLY A N 1
ATOM 3539 C CA . GLY A 1 470 ? 23.675 -15.419 -21.298 1.00 95.31 470 GLY A CA 1
ATOM 3540 C C . GLY A 1 470 ? 24.339 -14.105 -21.734 1.00 95.31 470 GLY A C 1
ATOM 3541 O O . GLY A 1 470 ? 25.570 -14.019 -21.694 1.00 95.31 470 GLY A O 1
ATOM 3542 N N . THR A 1 471 ? 23.569 -13.088 -22.135 1.00 98.12 471 THR A N 1
ATOM 3543 C CA . THR A 1 471 ? 24.094 -11.740 -22.403 1.00 98.12 471 THR A CA 1
ATOM 3544 C C . THR A 1 471 ? 24.582 -11.087 -21.113 1.00 98.12 471 THR A C 1
ATOM 3546 O O . THR A 1 471 ? 23.820 -10.892 -20.173 1.00 98.12 471 THR A O 1
ATOM 3549 N N . ILE A 1 472 ? 25.864 -10.716 -21.065 1.00 98.25 472 ILE A N 1
ATOM 3550 C CA . ILE A 1 472 ? 26.497 -10.120 -19.883 1.00 98.25 472 ILE A CA 1
ATOM 3551 C C . ILE A 1 472 ? 27.004 -8.719 -20.219 1.00 98.25 472 ILE A C 1
ATOM 3553 O O . ILE A 1 472 ? 27.801 -8.553 -21.145 1.00 98.25 472 ILE A O 1
ATOM 3557 N N . ILE A 1 473 ? 26.618 -7.730 -19.411 1.00 98.50 473 ILE A N 1
ATOM 3558 C CA . ILE A 1 473 ? 27.207 -6.391 -19.435 1.00 98.50 473 ILE A CA 1
ATOM 3559 C C . ILE A 1 473 ? 28.386 -6.372 -18.459 1.00 98.50 473 ILE A C 1
ATOM 3561 O O . ILE A 1 473 ? 28.232 -6.588 -17.255 1.00 98.50 473 ILE A O 1
ATOM 3565 N N . ALA A 1 474 ? 29.589 -6.130 -18.982 1.00 98.50 474 ALA A N 1
ATOM 3566 C CA . ALA A 1 474 ? 30.806 -6.020 -18.177 1.00 98.50 474 ALA A CA 1
ATOM 3567 C C . ALA A 1 474 ? 30.707 -4.881 -17.132 1.00 98.50 474 ALA A C 1
ATOM 3569 O O . ALA A 1 474 ? 29.876 -3.988 -17.303 1.00 98.50 474 ALA A O 1
ATOM 3570 N N . PRO A 1 475 ? 31.568 -4.867 -16.095 1.00 98.44 475 PRO A N 1
ATOM 3571 C CA . PRO A 1 475 ? 31.679 -3.743 -15.161 1.00 98.44 475 PRO A CA 1
ATOM 3572 C C . PRO A 1 475 ? 31.800 -2.394 -15.878 1.00 98.44 475 PRO A C 1
ATOM 3574 O O . PRO A 1 475 ? 32.679 -2.237 -16.734 1.00 98.44 475 PRO A O 1
ATOM 3577 N N . GLY A 1 476 ? 30.928 -1.433 -15.562 1.00 97.94 476 GLY A N 1
ATOM 3578 C CA . GLY A 1 476 ? 30.879 -0.128 -16.240 1.00 97.94 476 GLY A CA 1
ATOM 3579 C C . GLY A 1 476 ? 30.602 -0.195 -17.751 1.00 97.94 476 GLY A C 1
ATOM 3580 O O . GLY A 1 476 ? 30.892 0.762 -18.472 1.00 97.94 476 GLY A O 1
ATOM 3581 N N . GLY A 1 477 ? 30.149 -1.346 -18.252 1.00 98.50 477 GLY A N 1
ATOM 3582 C CA . GLY A 1 477 ? 29.964 -1.634 -19.668 1.00 98.50 477 GLY A CA 1
ATOM 3583 C C . GLY A 1 477 ? 28.640 -1.116 -20.221 1.00 98.50 477 GLY A C 1
ATOM 3584 O O . GLY A 1 477 ? 27.748 -0.705 -19.479 1.00 98.50 477 GLY A O 1
ATOM 3585 N N . TYR A 1 478 ? 28.523 -1.177 -21.545 1.00 98.56 478 TYR A N 1
ATOM 3586 C CA . TYR A 1 478 ? 27.350 -0.743 -22.300 1.00 98.56 478 TYR A CA 1
ATOM 3587 C C . TYR A 1 478 ? 26.896 -1.874 -23.226 1.00 98.56 478 TYR A C 1
ATOM 3589 O O . TYR A 1 478 ? 27.735 -2.586 -23.788 1.00 98.56 478 TYR A O 1
ATOM 3597 N N . LEU A 1 479 ? 25.586 -2.028 -23.386 1.00 98.62 479 LEU A N 1
ATOM 3598 C CA . LEU A 1 479 ? 24.953 -2.931 -24.342 1.00 98.62 479 LEU A CA 1
ATOM 3599 C C . LEU A 1 479 ? 24.066 -2.102 -25.266 1.00 98.62 479 LEU A C 1
ATOM 3601 O O . LEU A 1 479 ? 23.082 -1.535 -24.807 1.00 98.62 479 LEU A O 1
ATOM 3605 N N . VAL A 1 480 ? 24.411 -2.051 -26.551 1.00 98.00 480 VAL A N 1
ATOM 3606 C CA . VAL A 1 480 ? 23.630 -1.350 -27.577 1.00 98.00 480 VAL A CA 1
ATOM 3607 C C . VAL A 1 480 ? 22.814 -2.376 -28.351 1.00 98.00 480 VAL A C 1
ATOM 3609 O O . VAL A 1 480 ? 23.383 -3.298 -28.937 1.00 98.00 480 VAL A O 1
ATOM 3612 N N . LEU A 1 481 ? 21.498 -2.199 -28.360 1.00 98.00 481 LEU A N 1
ATOM 3613 C CA . LEU A 1 481 ? 20.545 -3.003 -29.115 1.00 98.00 481 LEU A CA 1
ATOM 3614 C C . LEU A 1 481 ? 19.994 -2.129 -30.241 1.00 98.00 481 LEU A C 1
ATOM 3616 O O . LEU A 1 481 ? 19.430 -1.070 -29.981 1.00 98.00 481 LEU A O 1
ATOM 3620 N N . LEU A 1 482 ? 20.218 -2.549 -31.485 1.00 96.00 482 LEU A N 1
ATOM 3621 C CA . LEU A 1 482 ? 19.720 -1.887 -32.697 1.00 96.00 482 LEU A CA 1
ATOM 3622 C C . LEU A 1 482 ? 18.353 -2.455 -33.095 1.00 96.00 482 LEU A C 1
ATOM 3624 O O . LEU A 1 482 ? 18.167 -3.668 -33.025 1.00 96.00 482 LEU A O 1
ATOM 3628 N N . GLU A 1 483 ? 17.436 -1.607 -33.551 1.00 95.50 483 GLU A N 1
ATOM 3629 C CA . GLU A 1 483 ? 16.085 -1.971 -33.999 1.00 95.50 483 GLU A CA 1
ATOM 3630 C C . GLU A 1 483 ? 16.118 -3.049 -35.089 1.00 95.50 483 GLU A C 1
ATOM 3632 O O . GLU A 1 483 ? 15.505 -4.106 -34.949 1.00 95.50 483 GLU A O 1
ATOM 3637 N N . ASP A 1 484 ? 16.872 -2.806 -36.162 1.00 93.38 484 ASP A N 1
ATOM 3638 C CA . ASP A 1 484 ? 16.912 -3.646 -37.361 1.00 93.38 484 ASP A CA 1
ATOM 3639 C C . ASP A 1 484 ? 17.635 -4.984 -37.159 1.00 93.38 484 ASP A C 1
ATOM 3641 O O . ASP A 1 484 ? 17.429 -5.924 -37.933 1.00 93.38 484 ASP A O 1
ATOM 3645 N N . GLU A 1 485 ? 18.458 -5.084 -36.116 1.00 95.25 485 GLU A N 1
ATOM 3646 C CA . GLU A 1 485 ? 19.121 -6.324 -35.719 1.00 95.25 485 GLU A CA 1
ATOM 3647 C C . GLU A 1 485 ? 18.344 -7.080 -34.633 1.00 95.25 485 GLU A C 1
ATOM 3649 O O . GLU A 1 485 ? 18.331 -8.310 -34.680 1.00 95.25 485 GLU A O 1
ATOM 3654 N N . HIS A 1 486 ? 17.665 -6.373 -33.720 1.00 96.81 486 HIS A N 1
ATOM 3655 C CA . HIS A 1 486 ? 17.104 -6.926 -32.483 1.00 96.81 486 HIS A CA 1
ATOM 3656 C C . HIS A 1 486 ? 15.587 -6.705 -32.366 1.00 96.81 486 HIS A C 1
ATOM 3658 O O . HIS A 1 486 ? 14.801 -7.557 -32.773 1.00 96.81 486 HIS A O 1
ATOM 3664 N N . PHE A 1 487 ? 15.151 -5.582 -31.790 1.00 97.06 487 PHE A N 1
ATOM 3665 C CA . PHE A 1 487 ? 13.787 -5.430 -31.274 1.00 97.06 487 PHE A CA 1
ATOM 3666 C C . PHE A 1 487 ? 12.728 -5.081 -32.333 1.00 97.06 487 PHE A C 1
ATOM 3668 O O . PHE A 1 487 ? 11.543 -5.312 -32.105 1.00 97.06 487 PHE A O 1
ATOM 3675 N N . GLY A 1 488 ? 13.142 -4.620 -33.514 1.00 96.19 488 GLY A N 1
ATOM 3676 C CA . GLY A 1 488 ? 12.301 -4.476 -34.708 1.00 96.19 488 GLY A CA 1
ATOM 3677 C C . GLY A 1 488 ? 12.493 -5.603 -35.732 1.00 96.19 488 GLY A C 1
ATOM 3678 O O . GLY A 1 488 ? 11.841 -5.612 -36.780 1.00 96.19 488 GLY A O 1
ATOM 3679 N N . ASN A 1 489 ? 13.376 -6.570 -35.460 1.00 96.12 489 ASN A N 1
ATOM 3680 C CA . ASN A 1 489 ? 13.702 -7.662 -36.370 1.00 96.12 489 ASN A CA 1
ATOM 3681 C C . ASN A 1 489 ? 12.895 -8.926 -36.053 1.00 96.12 489 ASN A C 1
ATOM 3683 O O . ASN A 1 489 ? 13.291 -9.729 -35.217 1.00 96.12 489 ASN A O 1
ATOM 3687 N N . GLU A 1 490 ? 11.838 -9.186 -36.825 1.00 97.06 490 GLU A N 1
ATOM 3688 C CA . GLU A 1 490 ? 10.999 -10.396 -36.694 1.00 97.06 490 GLU A CA 1
ATOM 3689 C C . GLU A 1 490 ? 11.764 -11.736 -36.817 1.00 97.06 490 GLU A C 1
ATOM 3691 O O . GLU A 1 490 ? 11.206 -12.796 -36.537 1.00 97.06 490 GLU A O 1
ATOM 3696 N N . ASN A 1 491 ? 13.016 -11.729 -37.296 1.00 97.31 491 ASN A N 1
ATOM 3697 C CA . ASN A 1 491 ? 13.848 -12.934 -37.376 1.00 97.31 491 ASN A CA 1
ATOM 3698 C C . ASN A 1 491 ? 14.771 -13.120 -36.166 1.00 97.31 491 ASN A C 1
ATOM 3700 O O . ASN A 1 491 ? 15.396 -14.181 -36.059 1.00 97.31 491 ASN A O 1
ATOM 3704 N N . ASP A 1 492 ? 14.910 -12.112 -35.305 1.00 97.62 492 ASP A N 1
ATOM 3705 C CA . ASP A 1 492 ? 15.615 -12.265 -34.041 1.00 97.62 492 ASP A CA 1
ATOM 3706 C C . ASP A 1 492 ? 14.761 -13.135 -33.099 1.00 97.62 492 ASP A C 1
ATOM 3708 O O . ASP A 1 492 ? 13.577 -12.850 -32.919 1.00 97.62 492 ASP A O 1
ATOM 3712 N N . PRO A 1 493 ? 15.310 -14.213 -32.506 1.00 96.38 493 PRO A N 1
ATOM 3713 C CA . PRO A 1 493 ? 14.542 -15.091 -31.626 1.00 96.38 493 PRO A CA 1
ATOM 3714 C C . PRO A 1 493 ? 13.945 -14.408 -30.391 1.00 96.38 493 PRO A C 1
ATOM 3716 O O . PRO A 1 493 ? 12.983 -14.941 -29.847 1.00 96.38 493 PRO A O 1
ATOM 3719 N N . GLY A 1 494 ? 14.523 -13.291 -29.942 1.00 97.31 494 GLY A N 1
ATOM 3720 C CA . GLY A 1 494 ? 14.023 -12.500 -28.822 1.00 97.31 494 GLY A CA 1
ATOM 3721 C C . GLY A 1 494 ? 12.898 -11.539 -29.204 1.00 97.31 494 GLY A C 1
ATOM 3722 O O . GLY A 1 494 ? 12.202 -11.038 -28.328 1.00 97.31 494 GLY A O 1
ATOM 3723 N N . CYS A 1 495 ? 12.678 -11.272 -30.495 1.00 97.81 495 CYS A N 1
ATOM 3724 C CA . CYS A 1 495 ? 11.605 -10.395 -30.954 1.00 97.81 495 CYS A CA 1
ATOM 3725 C C . CYS A 1 495 ? 10.254 -11.125 -30.900 1.00 97.81 495 CYS A C 1
ATOM 3727 O O . CYS A 1 495 ? 9.890 -11.878 -31.805 1.00 97.81 495 CYS A O 1
ATOM 3729 N N . HIS A 1 496 ? 9.497 -10.898 -29.826 1.00 97.50 496 HIS A N 1
ATOM 3730 C CA . HIS A 1 496 ? 8.140 -11.423 -29.671 1.00 97.50 496 HIS A CA 1
ATOM 3731 C C . HIS A 1 496 ? 7.128 -10.581 -30.447 1.00 97.50 496 HIS A C 1
ATOM 3733 O O . HIS A 1 496 ? 6.267 -11.127 -31.142 1.00 97.50 496 HIS A O 1
ATOM 3739 N N . VAL A 1 497 ? 7.261 -9.256 -30.354 1.00 97.88 497 VAL A N 1
ATOM 3740 C CA . VAL A 1 497 ? 6.454 -8.285 -31.094 1.00 97.88 497 VAL A CA 1
ATOM 3741 C C . VAL A 1 497 ? 7.374 -7.158 -31.570 1.00 97.88 497 VAL A C 1
ATOM 3743 O O . VAL A 1 497 ? 7.897 -6.425 -30.731 1.00 97.88 497 VAL A O 1
ATOM 3746 N N . PRO A 1 498 ? 7.574 -6.979 -32.889 1.00 97.44 498 PRO A N 1
ATOM 3747 C CA . PRO A 1 498 ? 8.515 -5.991 -33.404 1.00 97.44 498 PRO A CA 1
ATOM 3748 C C . PRO A 1 498 ? 8.089 -4.576 -33.026 1.00 97.44 498 PRO A C 1
ATOM 3750 O O . PRO A 1 498 ? 6.905 -4.237 -33.132 1.00 97.44 498 PRO A O 1
ATOM 3753 N N . PHE A 1 499 ? 9.049 -3.751 -32.617 1.00 97.19 499 PHE A N 1
ATOM 3754 C CA . PHE A 1 499 ? 8.832 -2.340 -32.308 1.00 97.19 499 PHE A CA 1
ATOM 3755 C C . PHE A 1 499 ? 9.986 -1.454 -32.773 1.00 97.19 499 PHE A C 1
ATOM 3757 O O . PHE A 1 499 ? 11.046 -1.944 -33.151 1.00 97.19 499 PHE A O 1
ATOM 3764 N N . GLY A 1 500 ? 9.733 -0.151 -32.775 1.00 94.75 500 GLY A N 1
ATOM 3765 C CA . GLY A 1 500 ? 10.660 0.918 -33.132 1.00 94.75 500 GLY A CA 1
ATOM 3766 C C . GLY A 1 500 ? 10.352 2.120 -32.249 1.00 94.75 500 GLY A C 1
ATOM 3767 O O . GLY A 1 500 ? 9.340 2.108 -31.549 1.00 94.75 500 GLY A O 1
ATOM 3768 N N . LEU A 1 501 ? 11.194 3.145 -32.273 1.00 95.88 501 LEU A N 1
ATOM 3769 C CA . LEU A 1 501 ? 11.031 4.291 -31.397 1.00 95.88 501 LEU A CA 1
ATOM 3770 C C . LEU A 1 501 ? 10.386 5.491 -32.118 1.00 95.88 501 LEU A C 1
ATOM 3772 O O . LEU A 1 501 ? 10.755 5.911 -33.215 1.00 95.88 501 LEU A O 1
ATOM 3776 N N . SER A 1 502 ? 9.394 6.111 -31.491 1.00 93.94 502 SER A N 1
ATOM 3777 C CA . SER A 1 502 ? 8.690 7.276 -32.007 1.00 93.94 502 SER A CA 1
ATOM 3778 C C . SER A 1 502 ? 9.491 8.561 -31.817 1.00 93.94 502 SER A C 1
ATOM 3780 O O . SER A 1 502 ? 9.644 9.098 -30.719 1.00 93.94 502 SER A O 1
ATOM 3782 N N . ARG A 1 503 ? 9.837 9.214 -32.930 1.00 91.94 503 ARG A N 1
ATOM 3783 C CA . ARG A 1 503 ? 10.376 10.590 -32.936 1.00 91.94 503 ARG A CA 1
ATOM 3784 C C . ARG A 1 503 ? 9.482 11.656 -32.280 1.00 91.94 503 ARG A C 1
ATOM 3786 O O . ARG A 1 503 ? 9.912 12.800 -32.156 1.00 91.94 503 ARG A O 1
ATOM 3793 N N . ASN A 1 504 ? 8.226 11.349 -31.947 1.00 93.94 504 ASN A N 1
ATOM 3794 C CA . ASN A 1 504 ? 7.345 12.276 -31.226 1.00 93.94 504 ASN A CA 1
ATOM 3795 C C . ASN A 1 504 ? 7.501 12.174 -29.698 1.00 93.94 504 ASN A C 1
ATOM 3797 O O . ASN A 1 504 ? 6.883 12.968 -28.988 1.00 93.94 504 ASN A O 1
ATOM 3801 N N . GLY A 1 505 ? 8.342 11.255 -29.222 1.00 94.81 505 GLY A N 1
ATOM 3802 C CA . GLY A 1 505 ? 8.513 10.923 -27.815 1.00 94.81 505 GLY A CA 1
ATOM 3803 C C . GLY A 1 505 ? 7.622 9.761 -27.390 1.00 94.81 505 GLY A C 1
ATOM 3804 O O . GLY A 1 505 ? 6.486 9.644 -27.857 1.00 94.81 505 GLY A O 1
ATOM 3805 N N . GLU A 1 506 ? 8.153 8.934 -26.495 1.00 96.00 506 GLU A N 1
ATOM 3806 C CA . GLU A 1 506 ? 7.473 7.830 -25.813 1.00 96.00 506 GLU A CA 1
ATOM 3807 C C . GLU A 1 506 ? 8.280 7.405 -24.567 1.00 96.00 506 GLU A C 1
ATOM 3809 O O . GLU A 1 506 ? 9.185 8.126 -24.124 1.00 96.00 506 GLU A O 1
ATOM 3814 N N . THR A 1 507 ? 7.949 6.247 -23.995 1.00 96.81 507 THR A N 1
ATOM 3815 C CA . THR A 1 507 ? 8.659 5.641 -22.866 1.00 96.81 507 THR A CA 1
ATOM 3816 C C . THR A 1 507 ? 9.244 4.298 -23.277 1.00 96.81 507 THR A C 1
ATOM 3818 O O . THR A 1 507 ? 8.551 3.474 -23.857 1.00 96.81 507 THR A O 1
ATOM 3821 N N . VAL A 1 508 ? 10.516 4.080 -22.943 1.00 97.94 508 VAL A N 1
ATOM 3822 C CA . VAL A 1 508 ? 11.164 2.769 -23.031 1.00 97.94 508 VAL A CA 1
ATOM 3823 C C . VAL A 1 508 ? 11.133 2.116 -21.658 1.00 97.94 508 VAL A C 1
ATOM 3825 O O . VAL A 1 508 ? 11.455 2.757 -20.655 1.00 97.94 508 VAL A O 1
ATOM 3828 N N . TYR A 1 509 ? 10.785 0.839 -21.638 1.00 97.62 509 TYR A N 1
ATOM 3829 C CA . TYR A 1 509 ? 10.657 0.001 -20.458 1.00 97.62 509 TYR A CA 1
ATOM 3830 C C . TYR A 1 509 ? 11.734 -1.081 -20.474 1.00 97.62 509 TYR A C 1
ATOM 3832 O O . TYR A 1 509 ? 11.944 -1.739 -21.494 1.00 97.62 509 TYR A O 1
ATOM 3840 N N . LEU A 1 510 ? 12.396 -1.277 -19.337 1.00 97.81 510 LEU A N 1
ATOM 3841 C CA . LEU A 1 510 ? 13.355 -2.347 -19.093 1.00 97.81 510 LEU A CA 1
ATOM 3842 C C . LEU A 1 510 ? 12.902 -3.142 -17.871 1.00 97.81 510 LEU A C 1
ATOM 3844 O O . LEU A 1 510 ? 12.829 -2.604 -16.765 1.00 97.81 510 LEU A O 1
ATOM 3848 N N . HIS A 1 511 ? 12.671 -4.435 -18.068 1.00 96.62 511 HIS A N 1
ATOM 3849 C CA . HIS A 1 511 ? 12.269 -5.341 -16.999 1.00 96.62 511 HIS A CA 1
ATOM 3850 C C . HIS A 1 511 ? 13.190 -6.550 -16.940 1.00 96.62 511 HIS A C 1
ATOM 3852 O O . HIS A 1 511 ? 13.612 -7.058 -17.978 1.00 96.62 511 HIS A O 1
ATOM 3858 N N . SER A 1 512 ? 13.514 -7.036 -15.743 1.00 95.44 512 SER A N 1
ATOM 3859 C CA . SER A 1 512 ? 14.220 -8.313 -15.656 1.00 95.44 512 SER A CA 1
ATOM 3860 C C . SER A 1 512 ? 13.280 -9.463 -15.981 1.00 95.44 512 SER A C 1
ATOM 3862 O O . SER A 1 512 ? 12.064 -9.388 -15.803 1.00 95.44 512 SER A O 1
ATOM 3864 N N . GLY A 1 513 ? 13.868 -10.556 -16.445 1.00 94.31 513 GLY A N 1
ATOM 3865 C CA . GLY A 1 513 ? 13.146 -11.778 -16.726 1.00 94.31 513 GLY A CA 1
ATOM 3866 C C . GLY A 1 513 ? 14.054 -12.992 -16.646 1.00 94.31 513 GLY A C 1
ATOM 3867 O O . GLY A 1 513 ? 15.279 -12.876 -16.572 1.00 94.31 513 GLY A O 1
ATOM 3868 N N . SER A 1 514 ? 13.433 -14.162 -16.573 1.00 91.56 514 SER A N 1
ATOM 3869 C CA . SER A 1 514 ? 14.118 -15.451 -16.534 1.00 91.56 514 SER A CA 1
ATOM 3870 C C . SER A 1 514 ? 13.206 -16.523 -17.108 1.00 91.56 514 SER A C 1
ATOM 3872 O O . SER A 1 514 ? 12.078 -16.683 -16.649 1.00 91.56 514 SER A O 1
ATOM 3874 N N . GLY A 1 515 ? 13.671 -17.268 -18.114 1.00 89.44 515 GLY A N 1
ATOM 3875 C CA . GLY A 1 515 ? 12.880 -18.344 -18.717 1.00 89.44 515 GLY A CA 1
ATOM 3876 C C . GLY A 1 515 ? 11.555 -17.877 -19.331 1.00 89.44 515 GLY A C 1
ATOM 3877 O O . GLY A 1 515 ? 10.569 -18.613 -19.261 1.00 89.44 515 GLY A O 1
ATOM 3878 N N . GLY A 1 516 ? 11.526 -16.672 -19.909 1.00 89.56 516 GLY A N 1
ATOM 3879 C CA . GLY A 1 516 ? 10.347 -16.105 -20.565 1.00 89.56 516 GLY A CA 1
ATOM 3880 C C . GLY A 1 516 ? 9.309 -15.464 -19.633 1.00 89.56 516 GLY A C 1
ATOM 3881 O O . GLY A 1 516 ? 8.229 -15.114 -20.104 1.00 89.56 516 GLY A O 1
ATOM 3882 N N . VAL A 1 517 ? 9.592 -15.317 -18.333 1.00 91.62 517 VAL A N 1
ATOM 3883 C CA . VAL A 1 517 ? 8.699 -14.640 -17.371 1.00 91.62 517 VAL A CA 1
ATOM 3884 C C . VAL A 1 517 ? 9.378 -13.437 -16.724 1.00 91.62 517 VAL A C 1
ATOM 3886 O O . VAL A 1 517 ? 10.594 -13.449 -16.521 1.00 91.62 517 VAL A O 1
ATOM 3889 N N . LEU A 1 518 ? 8.592 -12.405 -16.407 1.00 93.56 518 LEU A N 1
ATOM 3890 C CA . LEU A 1 518 ? 9.059 -11.202 -15.715 1.00 93.56 518 LEU A CA 1
ATOM 3891 C C . LEU A 1 518 ? 9.531 -11.522 -14.291 1.00 93.56 518 LEU A C 1
ATOM 3893 O O . LEU A 1 518 ? 9.037 -12.445 -13.644 1.00 93.56 518 LEU A O 1
ATOM 3897 N N . THR A 1 519 ? 10.475 -10.726 -13.801 1.00 92.31 519 THR A N 1
ATOM 3898 C CA . THR A 1 519 ? 10.928 -10.711 -12.404 1.00 92.31 519 THR A CA 1
ATOM 3899 C C . THR A 1 519 ? 11.022 -9.264 -11.898 1.00 92.31 519 THR A C 1
ATOM 3901 O O . THR A 1 519 ? 10.754 -8.322 -12.639 1.00 92.31 519 THR A O 1
ATOM 3904 N N . GLY A 1 520 ? 11.379 -9.071 -10.628 1.00 90.12 520 GLY A N 1
ATOM 3905 C CA . GLY A 1 520 ? 11.191 -7.803 -9.904 1.00 90.12 520 GLY A CA 1
ATOM 3906 C C . GLY A 1 520 ? 11.989 -6.557 -10.312 1.00 90.12 520 GLY A C 1
ATOM 3907 O O . GLY A 1 520 ? 11.845 -5.524 -9.657 1.00 90.12 520 GLY A O 1
ATOM 3908 N N . TYR A 1 521 ? 12.855 -6.597 -11.327 1.00 93.69 521 TYR A N 1
ATOM 3909 C CA . TYR A 1 521 ? 13.550 -5.390 -11.787 1.00 93.69 521 TYR A CA 1
ATOM 3910 C C . TYR A 1 521 ? 12.665 -4.593 -12.744 1.00 93.69 521 TYR A C 1
ATOM 3912 O O . TYR A 1 521 ? 12.168 -5.145 -13.724 1.00 93.69 521 TYR A O 1
ATOM 3920 N N . SER A 1 522 ? 12.533 -3.287 -12.509 1.00 93.38 522 SER A N 1
ATOM 3921 C CA . SER A 1 522 ? 11.772 -2.375 -13.367 1.00 93.38 522 SER A CA 1
ATOM 3922 C C . SER A 1 522 ? 12.470 -1.017 -13.452 1.00 93.38 522 SER A C 1
ATOM 3924 O O . SER A 1 522 ? 12.755 -0.387 -12.432 1.00 93.38 522 SER A O 1
ATOM 3926 N N . GLU A 1 523 ? 12.761 -0.584 -14.676 1.00 93.19 523 GLU A N 1
ATOM 3927 C CA . GLU A 1 523 ? 13.354 0.709 -15.022 1.00 93.19 523 GLU A CA 1
ATOM 3928 C C . GLU A 1 523 ? 12.627 1.264 -16.253 1.00 93.19 523 GLU A C 1
ATOM 3930 O O . GLU A 1 523 ? 12.270 0.521 -17.167 1.00 93.19 523 GLU A O 1
ATOM 3935 N N . GLN A 1 524 ? 12.439 2.582 -16.307 1.00 94.44 524 GLN A N 1
ATOM 3936 C CA . GLN A 1 524 ? 11.811 3.246 -17.448 1.00 94.44 524 GLN A CA 1
ATOM 3937 C C . GLN A 1 524 ? 12.527 4.554 -17.787 1.00 94.44 524 GLN A C 1
ATOM 3939 O O . GLN A 1 524 ? 13.017 5.258 -16.901 1.00 94.44 524 GLN A O 1
ATOM 3944 N N . ALA A 1 525 ? 12.538 4.915 -19.066 1.00 95.62 525 ALA A N 1
ATOM 3945 C CA . ALA A 1 525 ? 13.063 6.187 -19.538 1.00 95.62 525 ALA A CA 1
ATOM 3946 C C . ALA A 1 525 ? 12.106 6.814 -20.552 1.00 95.62 525 ALA A C 1
ATOM 3948 O O . ALA A 1 525 ? 11.866 6.264 -21.626 1.00 95.62 525 ALA A O 1
ATOM 3949 N N . SER A 1 526 ? 11.575 7.988 -20.212 1.00 95.69 526 SER A N 1
ATOM 3950 C CA . SER A 1 526 ? 10.704 8.762 -21.099 1.00 95.69 526 SER A CA 1
ATOM 3951 C C . SER A 1 526 ? 11.493 9.845 -21.818 1.00 95.69 526 SER A C 1
ATOM 3953 O O . SER A 1 526 ? 12.278 10.567 -21.198 1.00 95.69 526 SER A O 1
ATOM 3955 N N . PHE A 1 527 ? 11.238 10.011 -23.112 1.00 95.69 527 PHE A N 1
ATOM 3956 C CA . PHE A 1 527 ? 11.830 11.071 -23.920 1.00 95.69 527 PHE A CA 1
ATOM 3957 C C . PHE A 1 527 ? 10.765 11.820 -24.725 1.00 95.69 527 PHE A C 1
ATOM 3959 O O . PHE A 1 527 ? 9.675 11.321 -24.995 1.00 95.69 527 PHE A O 1
ATOM 3966 N N . GLY A 1 528 ? 11.060 13.077 -25.055 1.00 94.19 528 GLY A N 1
ATOM 3967 C CA . GLY A 1 528 ? 10.159 13.940 -25.818 1.00 94.19 528 GLY A CA 1
ATOM 3968 C C . GLY A 1 528 ? 10.386 13.850 -27.330 1.00 94.19 528 GLY A C 1
ATOM 3969 O O . GLY A 1 528 ? 11.131 12.997 -27.803 1.00 94.19 528 GLY A O 1
ATOM 3970 N N . PRO A 1 529 ? 9.795 14.769 -28.111 1.00 93.62 529 PRO A N 1
ATOM 3971 C CA . PRO A 1 529 ? 10.047 14.849 -29.544 1.00 93.62 529 PRO A CA 1
ATOM 3972 C C . PRO A 1 529 ? 11.541 14.972 -29.874 1.00 93.62 529 PRO A C 1
ATOM 3974 O O . PRO A 1 529 ? 12.234 15.834 -29.330 1.00 93.62 529 PRO A O 1
ATOM 3977 N N . ALA A 1 530 ? 12.009 14.145 -30.807 1.00 91.06 530 ALA A N 1
ATOM 3978 C CA . ALA A 1 530 ? 13.396 14.073 -31.241 1.00 91.06 530 ALA A CA 1
ATOM 3979 C C . ALA A 1 530 ? 13.599 14.718 -32.622 1.00 91.06 530 ALA A C 1
ATOM 3981 O O . ALA A 1 530 ? 12.820 14.519 -33.566 1.00 91.06 530 ALA A O 1
ATOM 3982 N N . GLU A 1 531 ? 14.676 15.495 -32.753 1.00 90.56 531 GLU A N 1
ATOM 3983 C CA . GLU A 1 531 ? 15.209 15.884 -34.058 1.00 90.56 531 GLU A CA 1
ATOM 3984 C C . GLU A 1 531 ? 16.012 14.725 -34.660 1.00 90.56 531 GLU A C 1
ATOM 3986 O O . GLU A 1 531 ? 16.546 13.882 -33.942 1.00 90.56 531 GLU A O 1
ATOM 3991 N N . ASN A 1 532 ? 16.128 14.692 -35.990 1.00 89.38 532 ASN A N 1
ATOM 3992 C CA . ASN A 1 532 ? 16.898 13.646 -36.660 1.00 89.38 532 ASN A CA 1
ATOM 3993 C C . ASN A 1 532 ? 18.360 13.656 -36.179 1.00 89.38 532 ASN A C 1
ATOM 3995 O O . ASN A 1 532 ? 19.027 14.695 -36.230 1.00 89.38 532 ASN A O 1
ATOM 3999 N N . GLY A 1 533 ? 18.854 12.496 -35.746 1.00 90.44 533 GLY A N 1
ATOM 4000 C CA . GLY A 1 533 ? 20.211 12.310 -35.241 1.00 90.44 533 GLY A CA 1
ATOM 4001 C C . GLY A 1 533 ? 20.448 12.789 -33.808 1.00 90.44 533 GLY A C 1
ATOM 4002 O O . GLY A 1 533 ? 21.605 12.806 -33.387 1.00 90.44 533 GLY A O 1
ATOM 4003 N N . VAL A 1 534 ? 19.403 13.175 -33.071 1.00 93.50 534 VAL A N 1
ATOM 4004 C CA . VAL A 1 534 ? 19.495 13.562 -31.656 1.00 93.50 534 VAL A CA 1
ATOM 4005 C C . VAL A 1 534 ? 19.013 12.413 -30.779 1.00 93.50 534 VAL A C 1
ATOM 4007 O O . VAL A 1 534 ? 17.851 12.020 -30.846 1.00 93.50 534 VAL A O 1
ATOM 4010 N N . SER A 1 535 ? 19.907 11.902 -29.935 1.00 95.81 535 SER A N 1
ATOM 4011 C CA . SER A 1 535 ? 19.585 10.923 -28.899 1.00 95.81 535 SER A CA 1
ATOM 4012 C C . SER A 1 535 ? 19.178 11.592 -27.590 1.00 95.81 535 SER A C 1
ATOM 4014 O O . SER A 1 535 ? 19.480 12.764 -27.344 1.00 95.81 535 SER A O 1
ATOM 4016 N N . PHE A 1 536 ? 18.519 10.822 -26.73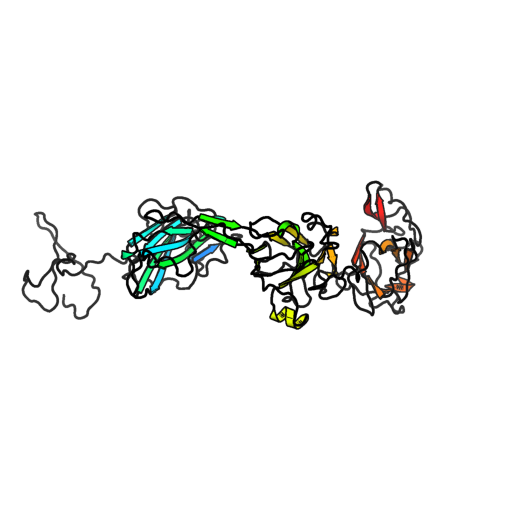1 1.00 97.75 536 PHE A N 1
ATOM 4017 C CA . PHE A 1 536 ? 18.238 11.183 -25.347 1.00 97.75 536 PHE A CA 1
ATOM 4018 C C . PHE A 1 536 ? 18.988 10.240 -24.426 1.00 97.75 536 PHE A C 1
ATOM 4020 O O . PHE A 1 536 ? 19.030 9.045 -24.685 1.00 97.75 536 PHE A O 1
ATOM 4027 N N . GLY A 1 537 ? 19.562 10.753 -23.346 1.00 97.31 537 GLY A N 1
ATOM 4028 C CA . GLY A 1 537 ? 20.298 9.916 -22.415 1.00 97.31 537 GLY A CA 1
ATOM 4029 C C . GLY A 1 537 ? 20.305 10.436 -20.994 1.00 97.31 537 GLY A C 1
ATOM 4030 O O . GLY A 1 537 ? 19.957 11.586 -20.703 1.00 97.31 537 GLY A O 1
ATOM 4031 N N . ARG A 1 538 ? 20.730 9.550 -20.098 1.00 95.12 538 ARG A N 1
ATOM 4032 C CA . ARG A 1 538 ? 20.944 9.814 -18.682 1.00 95.12 538 ARG A CA 1
ATOM 4033 C C . ARG A 1 538 ? 21.984 10.917 -18.499 1.00 95.12 538 ARG A C 1
ATOM 4035 O O . ARG A 1 538 ? 23.145 10.770 -18.874 1.00 95.12 538 ARG A O 1
ATOM 4042 N N . PHE A 1 539 ? 21.580 11.996 -17.846 1.00 92.88 539 PHE A N 1
ATOM 4043 C CA . PHE A 1 539 ? 22.445 13.067 -17.382 1.00 92.88 539 PHE A CA 1
ATOM 4044 C C . PHE A 1 539 ? 22.284 13.216 -15.872 1.00 92.88 539 PHE A C 1
ATOM 4046 O O . PHE A 1 539 ? 21.171 13.322 -15.361 1.00 92.88 539 PHE A O 1
ATOM 4053 N N . VAL A 1 540 ? 23.404 13.217 -15.153 1.00 87.50 540 VAL A N 1
ATOM 4054 C CA . VAL A 1 540 ? 23.437 13.498 -13.716 1.00 87.50 540 VAL A CA 1
ATOM 4055 C C . VAL A 1 540 ? 24.205 14.796 -13.525 1.00 87.50 540 VAL A C 1
ATOM 4057 O O . VAL A 1 540 ? 25.362 14.902 -13.935 1.00 87.50 540 VAL A O 1
ATOM 4060 N N . ASP A 1 541 ? 23.554 15.801 -12.947 1.00 83.81 541 ASP A N 1
ATOM 4061 C CA . ASP A 1 541 ? 24.191 17.092 -12.712 1.00 83.81 541 ASP A CA 1
ATOM 4062 C C . ASP A 1 541 ? 25.178 17.050 -11.526 1.00 83.81 541 ASP A C 1
ATOM 4064 O O . ASP A 1 541 ? 25.313 16.059 -10.806 1.00 83.81 541 ASP A O 1
ATOM 4068 N N . ASN A 1 542 ? 25.882 18.160 -11.285 1.00 83.94 542 ASN A N 1
ATOM 4069 C CA . ASN A 1 542 ? 26.848 18.252 -10.181 1.00 83.94 542 ASN A CA 1
ATOM 4070 C C . ASN A 1 542 ? 26.208 18.149 -8.782 1.00 83.94 542 ASN A C 1
ATOM 4072 O O . ASN A 1 542 ? 26.936 18.007 -7.799 1.00 83.94 542 ASN A O 1
ATOM 4076 N N . ALA A 1 543 ? 24.884 18.283 -8.674 1.00 82.81 543 ALA A N 1
ATOM 4077 C CA . ALA A 1 543 ? 24.131 18.101 -7.438 1.00 82.81 543 ALA A CA 1
ATOM 4078 C C . ALA A 1 543 ? 23.630 16.654 -7.269 1.00 82.81 543 ALA A C 1
ATOM 4080 O O . ALA A 1 543 ? 23.046 16.342 -6.233 1.00 82.81 543 ALA A O 1
ATOM 4081 N N . GLY A 1 544 ? 23.885 15.774 -8.244 1.00 77.94 544 GLY A N 1
ATOM 4082 C CA . GLY A 1 544 ? 23.409 14.394 -8.254 1.00 77.94 544 GLY A CA 1
ATOM 4083 C C . GLY A 1 544 ? 21.982 14.243 -8.783 1.00 77.94 544 GLY A C 1
ATOM 4084 O O . GLY A 1 544 ? 21.427 13.151 -8.695 1.00 77.94 544 GLY A O 1
ATOM 4085 N N . SER A 1 545 ? 21.379 15.305 -9.329 1.00 82.69 545 SER A N 1
ATOM 4086 C CA . SER A 1 545 ? 20.043 15.237 -9.914 1.00 82.69 545 SER A CA 1
ATOM 4087 C C . SER A 1 545 ? 20.101 14.510 -11.250 1.00 82.69 545 SER A C 1
ATOM 4089 O O . SER A 1 545 ? 20.838 14.909 -12.151 1.00 82.69 545 SER A O 1
ATOM 4091 N N . TYR A 1 546 ? 19.297 13.461 -11.375 1.00 85.81 546 TYR A N 1
ATOM 4092 C CA . TYR A 1 546 ? 19.109 12.712 -12.610 1.00 85.81 546 TYR A CA 1
ATOM 4093 C C . TYR A 1 546 ? 18.092 13.403 -13.528 1.00 85.81 546 TYR A C 1
ATOM 4095 O O . TYR A 1 546 ? 17.068 13.904 -13.064 1.00 85.81 546 TYR A O 1
ATOM 4103 N N . ALA A 1 547 ? 18.365 13.393 -14.831 1.00 90.31 547 ALA A N 1
ATOM 4104 C CA . ALA A 1 547 ? 17.413 13.713 -15.884 1.00 90.31 547 ALA A CA 1
ATOM 4105 C C . ALA A 1 547 ? 17.713 12.877 -17.139 1.00 90.31 547 ALA A C 1
ATOM 4107 O O . ALA A 1 547 ? 18.872 12.569 -17.418 1.00 90.31 547 ALA A O 1
ATOM 4108 N N . PHE A 1 548 ? 16.680 12.548 -17.914 1.00 95.19 548 PHE A N 1
ATOM 4109 C CA . PHE A 1 548 ? 16.819 11.923 -19.229 1.00 95.19 548 PHE A CA 1
ATOM 4110 C C . PHE A 1 548 ? 16.574 12.990 -20.301 1.00 95.19 548 PHE A C 1
ATOM 4112 O O . PHE A 1 548 ? 15.473 13.529 -20.408 1.00 95.19 548 PHE A O 1
ATOM 4119 N N . VAL A 1 549 ? 17.626 13.402 -21.011 1.00 95.69 549 VAL A N 1
ATOM 4120 C CA . VAL A 1 549 ? 17.633 14.656 -21.789 1.00 95.69 549 VAL A CA 1
ATOM 4121 C C . VAL A 1 549 ? 18.255 14.475 -23.163 1.00 95.69 549 VAL A C 1
ATOM 4123 O O . VAL A 1 549 ? 19.085 13.592 -23.354 1.00 95.69 549 VAL A O 1
ATOM 4126 N N . ALA A 1 550 ? 17.895 15.351 -24.104 1.00 96.25 550 ALA A N 1
ATOM 4127 C CA . ALA A 1 550 ? 18.524 15.399 -25.418 1.00 96.25 550 ALA A CA 1
ATOM 4128 C C . ALA A 1 550 ? 20.034 15.645 -25.281 1.00 96.25 550 ALA A C 1
ATOM 4130 O O . ALA A 1 550 ? 20.458 16.561 -24.568 1.00 96.25 550 ALA A O 1
ATOM 4131 N N . LEU A 1 551 ? 20.846 14.848 -25.970 1.00 95.88 551 LEU A N 1
ATOM 4132 C CA . LEU A 1 551 ? 22.303 14.914 -25.919 1.00 95.88 551 LEU A CA 1
ATOM 4133 C C . LEU A 1 551 ? 22.867 15.746 -27.074 1.00 95.88 551 LEU A C 1
ATOM 4135 O O . LEU A 1 551 ? 22.313 15.807 -28.170 1.00 95.88 551 LEU A O 1
ATOM 4139 N N . SER A 1 552 ? 24.012 16.391 -26.841 1.00 95.12 552 SER A N 1
ATOM 4140 C CA . SER A 1 552 ? 24.692 17.196 -27.871 1.00 95.12 552 SER A CA 1
ATOM 4141 C C . SER A 1 552 ? 25.244 16.378 -29.046 1.00 95.12 552 SER A C 1
ATOM 4143 O O . SER A 1 552 ? 25.491 16.937 -30.116 1.00 95.12 552 SER A O 1
ATOM 4145 N N . GLN A 1 553 ? 25.452 15.076 -28.848 1.00 94.19 553 GLN A N 1
ATOM 4146 C CA . GLN A 1 553 ? 25.796 14.101 -29.879 1.00 94.19 553 GLN A CA 1
ATOM 4147 C C . GLN A 1 553 ? 25.495 12.682 -29.367 1.00 94.19 553 GLN A C 1
ATOM 4149 O O . GLN A 1 553 ? 25.605 12.471 -28.157 1.00 94.19 553 GLN A O 1
ATOM 4154 N N . PRO A 1 554 ? 25.210 11.715 -30.256 1.00 94.75 554 PRO A N 1
ATOM 4155 C CA . PRO A 1 554 ? 24.989 10.331 -29.849 1.00 94.75 554 PRO A CA 1
ATOM 4156 C C . PRO A 1 554 ? 26.268 9.636 -29.378 1.00 94.75 554 PRO A C 1
ATOM 4158 O O . PRO A 1 554 ? 27.337 9.859 -29.961 1.00 94.75 554 PRO A O 1
ATOM 4161 N N . THR A 1 555 ? 26.165 8.774 -28.366 1.00 95.75 555 THR A N 1
ATOM 4162 C CA . THR A 1 555 ? 27.319 8.146 -27.694 1.00 95.75 555 THR A CA 1
ATOM 4163 C C . THR A 1 555 ? 27.230 6.618 -27.532 1.00 95.75 555 THR A C 1
ATOM 4165 O O . THR A 1 555 ? 27.624 6.100 -26.490 1.00 95.75 555 THR A O 1
ATOM 4168 N N . PRO A 1 556 ? 26.860 5.845 -28.576 1.00 95.25 556 PRO A N 1
ATOM 4169 C CA . PRO A 1 556 ? 26.739 4.394 -28.452 1.00 95.25 556 PRO A CA 1
ATOM 4170 C C . PRO A 1 556 ? 28.069 3.738 -28.041 1.00 95.25 556 PRO A C 1
ATOM 4172 O O . PRO A 1 556 ? 29.128 3.940 -28.650 1.00 95.25 556 PRO A O 1
ATOM 4175 N N . GLY A 1 557 ? 27.997 2.922 -27.001 1.00 96.31 557 GLY A N 1
ATOM 4176 C CA . GLY A 1 557 ? 29.071 2.198 -26.344 1.00 96.31 557 GLY A CA 1
ATOM 4177 C C . GLY A 1 557 ? 29.987 3.058 -25.474 1.00 96.31 557 GLY A C 1
ATOM 4178 O O . GLY A 1 557 ? 31.093 2.600 -25.168 1.00 96.31 557 GLY A O 1
ATOM 4179 N N . GLN A 1 558 ? 29.626 4.306 -25.155 1.00 96.62 558 GLN A N 1
ATOM 4180 C CA . GLN A 1 558 ? 30.489 5.294 -24.494 1.00 96.62 558 GLN A CA 1
ATOM 4181 C C . GLN A 1 558 ? 29.719 6.141 -23.462 1.00 96.62 558 GLN A C 1
ATOM 4183 O O . GLN A 1 558 ? 28.498 6.184 -23.486 1.00 96.62 558 GLN A O 1
ATOM 4188 N N . PRO A 1 559 ? 30.414 6.868 -22.562 1.00 96.12 559 PRO A N 1
ATOM 4189 C CA . PRO A 1 559 ? 29.746 7.794 -21.650 1.00 96.12 559 PRO A CA 1
ATOM 4190 C C . PRO A 1 559 ? 28.960 8.888 -22.383 1.00 96.12 559 PRO A C 1
ATOM 4192 O O . PRO A 1 559 ? 29.484 9.494 -23.324 1.00 96.12 559 PRO A O 1
ATOM 4195 N N . ASN A 1 560 ? 27.766 9.195 -21.864 1.00 96.88 560 ASN A N 1
ATOM 4196 C CA . ASN A 1 560 ? 26.858 10.184 -22.441 1.00 96.88 560 ASN A CA 1
ATOM 4197 C C . ASN A 1 560 ? 27.509 11.555 -22.649 1.00 96.88 560 ASN A C 1
ATOM 4199 O O . ASN A 1 560 ? 28.220 12.087 -21.787 1.00 96.88 560 ASN A O 1
ATOM 4203 N N . ALA A 1 561 ? 27.219 12.158 -23.800 1.00 95.81 561 ALA A N 1
ATOM 4204 C CA . ALA A 1 561 ? 27.567 13.543 -24.079 1.00 95.81 561 ALA A CA 1
ATOM 4205 C C . ALA A 1 561 ? 26.834 14.513 -23.123 1.00 95.81 561 ALA A C 1
ATOM 4207 O O . ALA A 1 561 ? 25.809 14.166 -22.539 1.00 95.81 561 ALA A O 1
ATOM 4208 N N . PRO A 1 562 ? 27.313 15.761 -22.947 1.00 93.69 562 PRO A N 1
ATOM 4209 C CA . PRO A 1 562 ? 26.543 16.754 -22.209 1.00 93.69 562 PRO A CA 1
ATOM 4210 C C . PRO A 1 562 ? 25.220 17.080 -22.932 1.00 93.69 562 PRO A C 1
ATOM 4212 O O . PRO A 1 562 ? 25.136 16.887 -24.156 1.00 93.69 562 PRO A O 1
ATOM 4215 N N . PRO A 1 563 ? 24.224 17.626 -22.206 1.00 94.75 563 PRO A N 1
ATOM 4216 C CA . PRO A 1 563 ? 22.928 17.984 -22.770 1.00 94.75 563 PRO A CA 1
ATOM 4217 C C . PRO A 1 563 ? 23.059 18.929 -23.966 1.00 94.75 563 PRO A C 1
ATOM 4219 O O . PRO A 1 563 ? 23.946 19.792 -24.001 1.00 94.75 563 PRO A O 1
ATOM 4222 N N . LEU A 1 564 ? 22.166 18.777 -24.942 1.00 92.25 564 LEU A N 1
ATOM 4223 C CA . LEU A 1 564 ? 22.053 19.684 -26.075 1.00 92.25 564 LEU A CA 1
ATOM 4224 C C . LEU A 1 564 ? 21.706 21.095 -25.554 1.00 92.25 564 LEU A C 1
ATOM 4226 O O . LEU A 1 564 ? 20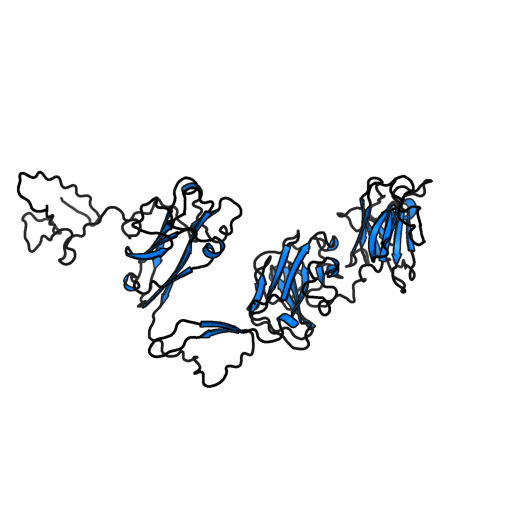.733 21.239 -24.813 1.00 92.25 564 LEU A O 1
ATOM 4230 N N . PRO A 1 565 ? 22.480 22.144 -25.894 1.00 85.44 565 PRO A N 1
ATOM 4231 C CA . PRO A 1 565 ? 22.179 23.498 -25.439 1.00 85.44 565 PRO A CA 1
ATOM 4232 C C . PRO A 1 565 ? 20.808 23.962 -25.945 1.00 85.44 565 PRO A C 1
ATOM 4234 O O . PRO A 1 565 ? 20.538 23.877 -27.143 1.00 85.44 565 PRO A O 1
ATOM 4237 N N . GLU A 1 566 ? 19.969 24.499 -25.056 1.00 73.94 566 GLU A N 1
ATOM 4238 C CA . GLU A 1 566 ? 18.747 25.196 -25.469 1.00 73.94 566 GLU A CA 1
ATOM 4239 C C . GLU A 1 566 ? 19.119 26.463 -26.264 1.00 73.94 566 GLU A C 1
ATOM 4241 O O . GLU A 1 566 ? 19.984 27.237 -25.839 1.00 73.94 566 GLU A O 1
ATOM 4246 N N . ASN A 1 567 ? 18.498 26.651 -27.434 1.00 52.50 567 ASN A N 1
ATOM 4247 C CA . ASN A 1 567 ? 18.695 27.827 -28.296 1.00 52.50 567 ASN A CA 1
ATOM 4248 C C . ASN A 1 567 ? 17.870 29.038 -27.856 1.00 52.50 567 ASN A C 1
ATOM 4250 O O . ASN A 1 567 ? 16.671 28.853 -27.544 1.00 52.50 567 ASN A O 1
#

Radius of gyration: 37.32 Å; chains: 1; bounding box: 113×54×91 Å